Protein AF-A0A2E5IRX4-F1 (afdb_monomer_lite)

Radius of gyration: 44.88 Å; chains: 1; bounding box: 96×62×114 Å

Foldseek 3Di:
DDDDDDDDPDDDDDDPADWAADDDDDDQFDDQDRDGDWDAAQKKKWKWKKFAWPVGDIWIKTKIKHRNHRFKIKMWMDQDPPDIKIWIKGFRHWDPPPATKTKIKIKIRPDQDQDGHPPDDPPQWDNDNIKIKMKMWGHDPFWIKMKIFMQDGHDDPLRPQLGIKIWTWGADPQKIWIWIDNSFWTKTKIKHADPVNQKMKMKMAIDGDDDDDDDDGHTGIMIMIMGIDGPCVVVVVVVVVVVVVVVVVVVVVVVVVVVVVVVVVVVVVVVVVVVVVVVVVVVVVVVVVVVVVVPDDDDCDPVVVVVLLVVLQVQLVVLQVVLVVCVVVVVLVSSLVSLVSSCVSPVLDLVSLQVNLVSCVVVVNNVSNLLSNLSSCVSPVPDCSLVPDDPVSNVSNVVNVVVVD

Secondary structure (DSSP, 8-state):
--------------------------SSSS--S-------TTEEEEEEEEEEETTS-EEEEEEEEEESSSSEEEEEEE-SSS-EEEEEEEEEEEE-TTT-EEEEEEEE--SS-S-SSTT--TTS--S--PEEEEEEEEEETTEEEEEEEE--S--STTTTGGGEEEEEEEEETTEEEEEEE-SSEEEEEEEEE-TTSSEEEEEEEEEE----SS----EEEEEEEEEEEEHHHHHHHHHHHHHHHHHHHHHHHHHHHHHHHHHHHHHHHHHHHHHHHHHHHHHHHHHHHHHHTTT---S--HHHHHHHHHHHHHHHHHHHHHHHHHHHTT-HHHHHHHHHHHHHH-TT-HHHHHHHHHHHHHTT-HHHHHHHHHHHHHH-TT-HHHHTS-HHHHHHHHHHHHHT-

Sequence (405 aa):
MNKYIGGLLIGVFLLKVSIVATPFKSPESLINVPVGKKYNTGDLDFSIATGVNSIQSYQFDLSLNYAINEYFKGGITMINYQKAVLNVQSLLIKSERFGEFKLTGGMLNISSDPSLSSWDNETSVNANNLIHFIVGSRNLLFGRVHFGIAKRRHSGMASIINGFLFGYNKEIKKLLFIAEFDGVAVNFGIQRVNPYKTMAIKAAFSAPILSSGETDVTNLFSIQFTRRTNIFKRYSDSLKNLEEEYSNFQTLEEDFQSMKIALEDDIKDLKKSKDLLAREVEKLQSRELGDINLETGEEVSEEEKFIQGYSNDIQSLMYYQEAEAFFKNKEYYKAIQQLELAIELSPKEQRFYFVLGSMYYKLKNEKKAFKSWAEAYKIDPTSSDFNKLPSVIKNEILKEVKKEK

pLDDT: mean 74.47, std 17.74, range [24.0, 95.62]

Structure (mmCIF, N/CA/C/O backbone):
data_AF-A0A2E5IRX4-F1
#
_entry.id   AF-A0A2E5IRX4-F1
#
loop_
_atom_site.group_PDB
_atom_site.id
_atom_site.type_symbol
_atom_site.label_atom_id
_atom_site.label_alt_id
_atom_site.label_comp_id
_atom_site.label_asym_id
_atom_site.label_entity_id
_atom_site.label_seq_id
_atom_site.pdbx_PDB_ins_code
_atom_site.Cartn_x
_atom_site.Cartn_y
_atom_site.Cartn_z
_atom_site.occupancy
_atom_site.B_iso_or_equiv
_atom_site.auth_seq_id
_atom_site.auth_comp_id
_atom_site.auth_asym_id
_atom_site.auth_atom_id
_atom_site.pdbx_PDB_model_num
ATOM 1 N N . MET A 1 1 ? 26.368 34.088 25.446 1.00 32.38 1 MET A N 1
ATOM 2 C CA . MET A 1 1 ? 27.552 33.222 25.629 1.00 32.38 1 MET A CA 1
ATOM 3 C C . MET A 1 1 ? 27.291 31.892 24.947 1.00 32.38 1 MET A C 1
ATOM 5 O O . MET A 1 1 ? 26.338 31.243 25.332 1.00 32.38 1 MET A O 1
ATOM 9 N N . ASN A 1 2 ? 28.114 31.576 23.938 1.00 29.78 2 ASN A N 1
ATOM 10 C CA . ASN A 1 2 ? 28.637 30.256 23.536 1.00 29.78 2 ASN A CA 1
ATOM 11 C C . ASN A 1 2 ? 27.690 29.031 23.520 1.00 29.78 2 ASN A C 1
ATOM 13 O O . ASN A 1 2 ? 27.114 28.692 24.536 1.00 29.78 2 ASN A O 1
ATOM 17 N N . LYS A 1 3 ? 27.610 28.212 22.465 1.00 32.28 3 LYS A N 1
ATOM 18 C CA . LYS A 1 3 ? 28.483 28.046 21.291 1.00 32.28 3 LYS A CA 1
ATOM 19 C C . LYS A 1 3 ? 27.759 27.184 20.244 1.00 32.28 3 LYS A C 1
ATOM 21 O O . LYS A 1 3 ? 27.144 26.178 20.576 1.00 32.28 3 LYS A O 1
ATOM 26 N N . TYR A 1 4 ? 27.910 27.595 18.989 1.00 38.25 4 TYR A N 1
ATOM 27 C CA . TYR A 1 4 ? 27.745 26.804 17.772 1.00 38.25 4 TYR A CA 1
ATOM 28 C C . TYR A 1 4 ? 28.597 25.524 17.791 1.00 38.25 4 TYR A C 1
ATOM 30 O O . TYR A 1 4 ? 29.679 25.546 18.372 1.00 38.25 4 TYR A O 1
ATOM 38 N N . ILE A 1 5 ? 28.131 24.486 17.087 1.00 35.31 5 ILE A N 1
ATOM 39 C CA . ILE A 1 5 ? 28.805 23.668 16.045 1.00 35.31 5 ILE A CA 1
ATOM 40 C C . ILE A 1 5 ? 27.697 22.725 15.517 1.00 35.31 5 ILE A C 1
ATOM 42 O O . ILE A 1 5 ? 27.047 22.063 16.310 1.00 35.31 5 ILE A O 1
ATOM 46 N N . GLY A 1 6 ? 27.362 22.606 14.234 1.00 26.62 6 GLY A N 1
ATOM 47 C CA . GLY A 1 6 ? 27.960 23.149 13.023 1.00 26.62 6 GLY A CA 1
ATOM 48 C C . GLY A 1 6 ? 27.754 22.168 11.859 1.00 26.62 6 GLY A C 1
ATOM 49 O O . GLY A 1 6 ? 28.351 21.100 11.860 1.00 26.62 6 GLY A O 1
ATOM 50 N N . GLY A 1 7 ? 26.957 22.583 10.865 1.00 25.00 7 GLY A N 1
ATOM 51 C CA . GLY A 1 7 ? 27.050 22.163 9.454 1.00 25.00 7 GLY A CA 1
ATOM 52 C C . GLY A 1 7 ? 26.001 21.148 8.977 1.00 25.00 7 GLY A C 1
ATOM 53 O O . GLY A 1 7 ? 25.776 20.141 9.623 1.00 25.00 7 GLY A O 1
ATOM 54 N N . LEU A 1 8 ? 25.316 21.302 7.843 1.00 28.75 8 LEU A N 1
ATOM 55 C CA . LEU A 1 8 ? 25.412 22.276 6.759 1.00 28.75 8 LEU A CA 1
ATOM 56 C C . LEU A 1 8 ? 24.030 22.309 6.077 1.00 28.75 8 LEU A C 1
ATOM 58 O O . LEU A 1 8 ? 23.722 21.490 5.219 1.00 28.75 8 LEU A O 1
ATOM 62 N N . LEU A 1 9 ? 23.165 23.223 6.513 1.00 28.78 9 LEU A N 1
ATOM 63 C CA . LEU A 1 9 ? 21.844 23.467 5.930 1.00 28.78 9 LEU A CA 1
ATOM 64 C C . LEU A 1 9 ? 21.971 24.741 5.087 1.00 28.78 9 LEU A C 1
ATOM 66 O O . LEU A 1 9 ? 21.600 25.830 5.515 1.00 28.78 9 LEU A O 1
ATOM 70 N N . ILE A 1 10 ? 22.604 24.625 3.916 1.00 31.64 10 ILE A N 1
ATOM 71 C CA . ILE A 1 10 ? 22.601 25.710 2.929 1.00 31.64 10 ILE A CA 1
ATOM 72 C C . ILE A 1 10 ? 21.323 25.555 2.118 1.00 31.64 10 ILE A C 1
ATOM 74 O O . ILE A 1 10 ? 21.178 24.652 1.296 1.00 31.64 10 ILE A O 1
ATOM 78 N N . GLY A 1 11 ? 20.373 26.433 2.418 1.00 29.48 11 GLY A N 1
ATOM 79 C CA . GLY A 1 11 ? 19.157 26.580 1.650 1.00 29.48 11 GLY A CA 1
ATOM 80 C C . GLY A 1 11 ? 19.432 27.122 0.252 1.00 29.48 11 GLY A C 1
ATOM 81 O O . GLY A 1 11 ? 20.238 28.027 0.057 1.00 29.48 11 GLY A O 1
ATOM 82 N N . VAL A 1 12 ? 18.644 26.632 -0.696 1.00 27.06 12 VAL A N 1
ATOM 83 C CA . VAL A 1 12 ? 18.046 27.500 -1.706 1.00 27.06 12 VAL A CA 1
ATOM 84 C C . VAL A 1 12 ? 16.541 27.359 -1.528 1.00 27.06 12 VAL A C 1
ATOM 86 O O . VAL A 1 12 ? 15.930 26.355 -1.886 1.00 27.06 12 VAL A O 1
ATOM 89 N N . PHE A 1 13 ? 15.967 28.354 -0.860 1.00 31.92 13 PHE A N 1
ATOM 90 C CA . PHE A 1 13 ? 14.533 28.592 -0.801 1.00 31.92 13 PHE A CA 1
ATOM 91 C C . PHE A 1 13 ? 14.078 29.210 -2.137 1.00 31.92 13 PHE A C 1
ATOM 93 O O . PHE A 1 13 ? 14.863 29.886 -2.796 1.00 31.92 13 PHE A O 1
ATOM 100 N N . LEU A 1 14 ? 12.782 29.059 -2.436 1.00 28.83 14 LEU A N 1
ATOM 101 C CA . LEU A 1 14 ? 11.977 29.812 -3.418 1.00 28.83 14 LEU A CA 1
ATOM 102 C C . LEU A 1 14 ? 11.892 29.252 -4.845 1.00 28.83 14 LEU A C 1
ATOM 104 O O . LEU A 1 14 ? 12.400 29.834 -5.791 1.00 28.83 14 LEU A O 1
ATOM 108 N N . LEU A 1 15 ? 11.079 28.206 -5.004 1.00 25.55 15 LEU A N 1
ATOM 109 C CA . LEU A 1 15 ? 9.986 28.158 -5.985 1.00 25.55 15 LEU A CA 1
ATOM 110 C C . LEU A 1 15 ? 8.951 27.153 -5.449 1.00 25.55 15 LEU A C 1
ATOM 112 O O . LEU A 1 15 ? 9.304 26.029 -5.095 1.00 25.55 15 LEU A O 1
ATOM 116 N N . LYS A 1 16 ? 7.674 27.550 -5.341 1.00 26.39 16 LYS A N 1
ATOM 117 C CA . LYS A 1 16 ? 6.558 26.623 -5.076 1.00 26.39 16 LYS A CA 1
ATOM 118 C C . LYS A 1 16 ? 6.458 25.666 -6.264 1.00 26.39 16 LYS A C 1
ATOM 120 O O . LYS A 1 16 ? 5.732 25.935 -7.215 1.00 26.39 16 LYS A O 1
ATOM 125 N N . VAL A 1 17 ? 7.201 24.569 -6.226 1.00 25.39 17 VAL A N 1
ATOM 126 C CA . VAL A 1 17 ? 7.057 23.491 -7.194 1.00 25.39 17 VAL A CA 1
ATOM 127 C C . VAL A 1 17 ? 6.474 22.302 -6.459 1.00 25.39 17 VAL A C 1
ATOM 129 O O . VAL A 1 17 ? 7.098 21.707 -5.585 1.00 25.39 17 VAL A O 1
ATOM 132 N N . SER A 1 18 ? 5.209 22.027 -6.757 1.00 24.00 18 SER A N 1
ATOM 133 C CA . SER A 1 18 ? 4.499 20.857 -6.265 1.00 24.00 18 SER A CA 1
ATOM 134 C C . SER A 1 18 ? 5.008 19.635 -7.027 1.00 24.00 18 SER A C 1
ATOM 136 O O . SER A 1 18 ? 4.884 19.552 -8.250 1.00 24.00 18 SER A O 1
ATOM 138 N N . ILE A 1 19 ? 5.626 18.724 -6.285 1.00 26.05 19 ILE A N 1
ATOM 139 C CA . ILE A 1 19 ? 6.260 17.480 -6.747 1.00 26.05 19 ILE A CA 1
ATOM 140 C C . ILE A 1 19 ? 5.159 16.359 -6.680 1.00 26.05 19 ILE A C 1
ATOM 142 O O . ILE A 1 19 ? 4.125 16.651 -6.134 1.00 26.05 19 ILE A O 1
ATOM 146 N N . VAL A 1 20 ? 5.171 15.175 -7.325 1.00 27.75 20 VAL A N 1
ATOM 147 C CA . VAL A 1 20 ? 4.324 13.920 -7.150 1.00 27.75 20 VAL A CA 1
ATOM 148 C C . VAL A 1 20 ? 4.954 12.642 -7.800 1.00 27.75 20 VAL A C 1
ATOM 150 O O . VAL A 1 20 ? 5.077 12.526 -9.011 1.00 27.75 20 VAL A O 1
ATOM 153 N N . ALA A 1 21 ? 5.360 11.629 -7.031 1.00 27.88 21 ALA A N 1
ATOM 154 C CA . ALA A 1 21 ? 6.376 10.610 -7.398 1.00 27.88 21 ALA A CA 1
ATOM 155 C C . ALA A 1 21 ? 5.918 9.238 -7.981 1.00 27.88 21 ALA A C 1
ATOM 157 O O . ALA A 1 21 ? 4.733 8.913 -8.012 1.00 27.88 21 ALA A O 1
ATOM 158 N N . THR A 1 22 ? 6.875 8.375 -8.401 1.00 29.00 22 THR A N 1
ATOM 159 C CA . THR A 1 22 ? 6.642 7.093 -9.140 1.00 29.00 22 THR A CA 1
ATOM 160 C C . THR A 1 22 ? 7.317 5.794 -8.741 1.00 29.00 22 THR A C 1
ATOM 162 O O . THR A 1 22 ? 8.282 5.830 -7.992 1.00 29.00 22 THR A O 1
ATOM 165 N N . PRO A 1 23 ? 6.750 4.623 -9.140 1.00 30.41 23 PRO A N 1
ATOM 166 C CA . PRO A 1 23 ? 7.376 3.344 -8.894 1.00 30.41 23 PRO A CA 1
ATOM 167 C C . PRO A 1 23 ? 8.589 3.245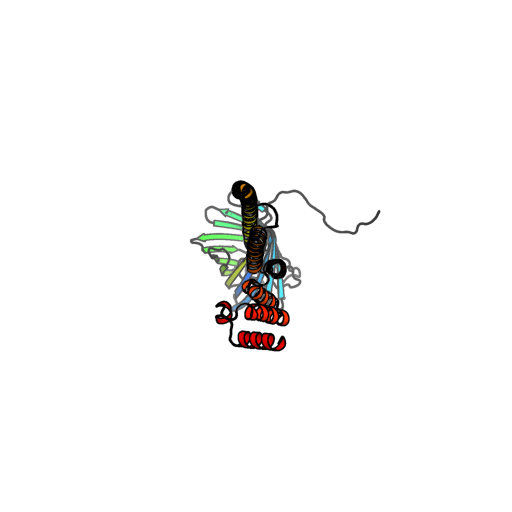 -9.776 1.00 30.41 23 PRO A C 1
ATOM 169 O O . PRO A 1 23 ? 8.465 3.309 -10.997 1.00 30.41 23 PRO A O 1
ATOM 172 N N . PHE A 1 24 ? 9.723 3.028 -9.133 1.00 37.03 24 PHE A N 1
ATOM 173 C CA . PHE A 1 24 ? 10.923 2.603 -9.805 1.00 37.03 24 PHE A CA 1
ATOM 174 C C . PHE A 1 24 ? 11.384 1.258 -9.252 1.00 37.03 24 PHE A C 1
ATOM 176 O O . PHE A 1 24 ? 11.356 1.018 -8.041 1.00 37.03 24 PHE A O 1
ATOM 183 N N . LYS A 1 25 ? 11.762 0.380 -10.178 1.00 34.00 25 LYS A N 1
ATOM 184 C CA . LYS A 1 25 ? 12.495 -0.859 -9.953 1.00 34.00 25 LYS A CA 1
ATOM 185 C C . LYS A 1 25 ? 13.612 -0.871 -10.999 1.00 34.00 25 LYS A C 1
ATOM 187 O O . LYS A 1 25 ? 13.356 -0.596 -12.160 1.00 34.00 25 LYS A O 1
ATOM 192 N N . SER A 1 26 ? 14.828 -1.144 -10.557 1.00 38.03 26 SER A N 1
ATOM 193 C CA . SER A 1 26 ? 15.978 -1.525 -11.377 1.00 38.03 26 SER A CA 1
ATOM 194 C C . SER A 1 26 ? 16.670 -2.618 -10.570 1.00 38.03 26 SER A C 1
ATOM 196 O O . SER A 1 26 ? 16.755 -2.455 -9.342 1.00 38.03 26 SER A O 1
ATOM 198 N N . PRO A 1 27 ? 17.032 -3.739 -11.216 1.00 39.69 27 PRO A N 1
ATOM 199 C CA . PRO A 1 27 ? 17.827 -3.708 -12.447 1.00 39.69 27 PRO A CA 1
ATOM 200 C C . PRO A 1 27 ? 17.382 -4.649 -13.558 1.00 39.69 27 PRO A C 1
ATOM 202 O O . PRO A 1 27 ? 17.119 -5.822 -13.352 1.00 39.69 27 PRO A O 1
ATOM 205 N N . GLU A 1 28 ? 17.296 -4.082 -14.758 1.00 46.41 28 GLU A N 1
ATOM 206 C CA . GLU A 1 28 ? 17.046 -4.729 -16.056 1.00 46.41 28 GLU A CA 1
ATOM 207 C C . GLU A 1 28 ? 15.759 -5.538 -16.239 1.00 46.41 28 GLU A C 1
ATOM 209 O O . GLU A 1 28 ? 15.349 -5.787 -17.375 1.00 46.41 28 GLU A O 1
ATOM 214 N N . SER A 1 29 ? 15.024 -5.847 -15.177 1.00 40.66 29 SER A N 1
ATOM 215 C CA . SER A 1 29 ? 13.745 -6.530 -15.282 1.00 40.66 29 SER A CA 1
ATOM 216 C C . SER A 1 29 ? 12.574 -5.604 -14.923 1.00 40.66 29 SER A C 1
ATOM 218 O O . SER A 1 29 ? 12.127 -5.483 -13.782 1.00 40.66 29 SER A O 1
ATOM 220 N N . LEU A 1 30 ? 12.038 -4.992 -15.990 1.00 48.69 30 LEU A N 1
ATOM 221 C CA . LEU A 1 30 ? 10.717 -4.364 -16.142 1.00 48.69 30 LEU A CA 1
ATOM 222 C C . LEU A 1 30 ? 10.568 -2.851 -15.855 1.00 48.69 30 LEU A C 1
ATOM 224 O O . LEU A 1 30 ? 10.282 -2.436 -14.733 1.00 48.69 30 LEU A O 1
ATOM 228 N N . ILE A 1 31 ? 10.365 -2.094 -16.953 1.00 51.66 31 ILE A N 1
ATOM 229 C CA . ILE A 1 31 ? 10.208 -0.618 -17.104 1.00 51.66 31 ILE A CA 1
ATOM 230 C C . ILE A 1 31 ? 11.456 0.136 -16.674 1.00 51.66 31 ILE A C 1
ATOM 232 O O . ILE A 1 31 ? 11.735 0.277 -15.487 1.00 51.66 31 ILE A O 1
ATOM 236 N N . ASN A 1 32 ? 12.136 0.685 -17.674 1.00 59.88 32 ASN A N 1
ATOM 237 C CA . ASN A 1 32 ? 13.423 1.339 -17.501 1.00 59.88 32 ASN A CA 1
ATOM 238 C C . ASN A 1 32 ? 13.288 2.861 -17.450 1.00 59.88 32 ASN A C 1
ATOM 240 O O . ASN A 1 32 ? 14.202 3.526 -16.966 1.00 59.88 32 ASN A O 1
ATOM 244 N N . VAL A 1 33 ? 12.151 3.427 -17.885 1.00 70.44 33 VAL A N 1
ATOM 245 C CA . VAL A 1 33 ? 11.970 4.879 -17.871 1.00 70.44 33 VAL A CA 1
ATOM 246 C C . VAL A 1 33 ? 11.200 5.336 -16.620 1.00 70.44 33 VAL A C 1
ATOM 248 O O . VAL A 1 33 ? 10.020 5.017 -16.447 1.00 70.44 33 VAL A O 1
ATOM 251 N N . PRO A 1 34 ? 11.828 6.117 -15.722 1.00 69.25 34 PRO A N 1
ATOM 252 C CA . PRO A 1 34 ? 11.217 6.596 -14.482 1.00 69.25 34 PRO A CA 1
ATOM 253 C C . PRO A 1 34 ? 10.216 7.739 -14.730 1.00 69.25 34 PRO A C 1
ATOM 255 O O . PRO A 1 34 ? 10.473 8.909 -14.452 1.00 69.25 34 PRO A O 1
ATOM 258 N N . VAL A 1 35 ? 9.039 7.393 -15.242 1.00 71.81 35 VAL A N 1
ATOM 259 C CA . VAL A 1 35 ? 7.893 8.298 -15.450 1.00 71.81 35 VAL A CA 1
ATOM 260 C C . VAL A 1 35 ? 7.119 8.486 -14.158 1.00 71.81 35 VAL A C 1
ATOM 262 O O . VAL A 1 35 ? 6.921 7.448 -13.549 1.00 71.81 35 VAL A O 1
ATOM 265 N N . GLY A 1 36 ? 6.614 9.711 -13.868 1.00 65.25 36 GLY A N 1
ATOM 266 C CA . GLY A 1 36 ? 5.772 10.215 -12.741 1.00 65.25 36 GLY A CA 1
ATOM 267 C C . GLY A 1 36 ? 4.276 9.768 -12.627 1.00 65.25 36 GLY A C 1
ATOM 268 O O . GLY A 1 36 ? 3.571 9.545 -13.612 1.00 65.25 36 GLY A O 1
ATOM 269 N N . LYS A 1 37 ? 3.766 9.590 -11.393 1.00 67.00 37 LYS A N 1
ATOM 270 C CA . LYS A 1 37 ? 2.489 8.971 -10.899 1.00 67.00 37 LYS A CA 1
ATOM 271 C C . LYS A 1 37 ? 2.259 9.568 -9.493 1.00 67.00 37 LYS A C 1
ATOM 273 O O . LYS A 1 37 ? 2.933 10.516 -9.132 1.00 67.00 37 LYS A O 1
ATOM 278 N N . LYS A 1 38 ? 1.246 9.133 -8.744 1.00 64.44 38 LYS A N 1
ATOM 279 C CA . LYS A 1 38 ? 0.964 9.659 -7.400 1.00 64.44 38 LYS A CA 1
ATOM 280 C C . LYS A 1 38 ? 1.046 8.526 -6.378 1.00 64.44 38 LYS A C 1
ATOM 282 O O . LYS A 1 38 ? 0.557 7.428 -6.657 1.00 64.44 38 LYS A O 1
ATOM 287 N N . TYR A 1 39 ? 1.632 8.821 -5.224 1.00 70.62 39 TYR A N 1
ATOM 288 C CA . TYR A 1 39 ? 1.670 7.968 -4.038 1.00 70.62 39 TYR A CA 1
ATOM 289 C C . TYR A 1 39 ? 1.053 8.669 -2.851 1.00 70.62 39 TYR A C 1
ATOM 291 O O . TYR A 1 39 ? 0.989 9.896 -2.836 1.00 70.62 39 TYR A O 1
ATOM 299 N N . ASN A 1 40 ? 0.680 7.877 -1.854 1.00 82.12 40 ASN A N 1
ATOM 300 C CA . ASN A 1 40 ? 0.424 8.385 -0.522 1.00 82.12 40 ASN A CA 1
ATOM 301 C C . ASN A 1 40 ? 1.687 8.226 0.329 1.00 82.12 40 ASN A C 1
ATOM 303 O O . ASN A 1 40 ? 2.434 7.254 0.186 1.00 82.12 40 ASN A O 1
ATOM 307 N N . THR A 1 41 ? 1.896 9.160 1.250 1.00 82.88 41 THR A N 1
ATOM 308 C CA . THR A 1 41 ? 2.892 9.022 2.316 1.00 82.88 41 THR A CA 1
ATOM 309 C C . THR A 1 41 ? 2.729 7.677 3.025 1.00 82.88 41 THR A C 1
ATOM 311 O O . THR A 1 41 ? 1.612 7.279 3.364 1.00 82.88 41 THR A O 1
ATOM 314 N N . GLY A 1 42 ? 3.837 6.964 3.228 1.00 83.56 42 GLY A N 1
ATOM 315 C CA . GLY A 1 42 ? 3.844 5.646 3.860 1.00 83.56 42 GLY A CA 1
ATOM 316 C C . GLY A 1 42 ? 3.434 4.488 2.956 1.00 83.56 42 GLY A C 1
ATOM 317 O O . GLY A 1 42 ? 3.288 3.371 3.457 1.00 83.56 42 GLY A O 1
ATOM 318 N N . ASP A 1 43 ? 3.232 4.716 1.652 1.00 86.94 43 ASP A N 1
ATOM 319 C CA . ASP A 1 43 ? 3.091 3.619 0.695 1.00 86.94 43 ASP A CA 1
ATOM 320 C C . ASP A 1 43 ? 4.388 2.792 0.663 1.00 86.94 43 ASP A C 1
ATOM 322 O O . ASP A 1 43 ? 5.488 3.314 0.464 1.00 86.94 43 ASP A O 1
ATOM 326 N N . LEU A 1 44 ? 4.241 1.481 0.825 1.00 88.50 44 LEU A N 1
ATOM 327 C CA . LEU A 1 44 ? 5.298 0.487 0.755 1.00 88.50 44 LEU A CA 1
ATOM 328 C C . LEU A 1 44 ? 4.989 -0.470 -0.401 1.00 88.50 44 LEU A C 1
ATOM 330 O O . LEU A 1 44 ? 3.994 -1.195 -0.377 1.00 88.50 44 LEU A O 1
ATOM 334 N N . ASP A 1 45 ? 5.837 -0.463 -1.425 1.00 87.12 45 ASP A N 1
ATOM 335 C CA . ASP A 1 45 ? 5.779 -1.404 -2.541 1.00 87.12 45 ASP A CA 1
ATOM 336 C C . ASP A 1 45 ? 6.795 -2.530 -2.291 1.00 87.12 45 ASP A C 1
ATOM 338 O O . ASP A 1 45 ? 8.004 -2.301 -2.286 1.00 87.12 45 ASP A O 1
ATOM 342 N N . PHE A 1 46 ? 6.316 -3.761 -2.148 1.00 87.19 46 PHE A N 1
ATOM 343 C CA . PHE A 1 46 ? 7.142 -4.965 -2.184 1.00 87.19 46 PHE A CA 1
ATOM 344 C C . PHE A 1 46 ? 6.999 -5.620 -3.555 1.00 87.19 46 PHE A C 1
ATOM 346 O O . PHE A 1 46 ? 5.879 -5.816 -4.031 1.00 87.19 46 PHE A O 1
ATOM 353 N N . SER A 1 47 ? 8.110 -5.923 -4.224 1.00 84.75 47 SER A N 1
ATOM 354 C CA . SER A 1 47 ? 8.085 -6.479 -5.578 1.00 84.75 47 SER A CA 1
ATOM 355 C C . SER A 1 47 ? 9.039 -7.640 -5.764 1.00 84.75 47 SER A C 1
ATOM 357 O O . SER A 1 47 ? 10.218 -7.531 -5.446 1.00 84.75 47 SER A O 1
ATOM 359 N N . ILE A 1 48 ? 8.551 -8.681 -6.425 1.00 82.50 48 ILE A N 1
ATOM 360 C CA . ILE A 1 48 ? 9.351 -9.797 -6.924 1.00 82.50 48 ILE A CA 1
ATOM 361 C C . ILE A 1 48 ? 9.343 -9.698 -8.445 1.00 82.50 48 ILE A C 1
ATOM 363 O O . ILE A 1 48 ? 8.286 -9.480 -9.037 1.00 82.50 48 ILE A O 1
ATOM 367 N N . ALA A 1 49 ? 10.510 -9.782 -9.075 1.00 81.75 49 ALA A N 1
ATOM 368 C CA . ALA A 1 49 ? 10.613 -9.882 -10.525 1.00 81.75 49 ALA A CA 1
ATOM 369 C C . ALA A 1 49 ? 11.532 -11.031 -10.907 1.00 81.75 49 ALA A C 1
ATOM 371 O O . ALA A 1 49 ? 12.466 -11.358 -10.180 1.00 81.75 49 ALA A O 1
ATOM 372 N N . THR A 1 50 ? 11.236 -11.631 -12.047 1.00 81.31 50 THR A N 1
ATOM 373 C CA . THR A 1 50 ? 12.075 -12.641 -12.669 1.00 81.31 50 THR A CA 1
ATOM 374 C C . THR A 1 50 ? 12.078 -12.434 -14.172 1.00 81.31 50 THR A C 1
ATOM 376 O O . THR A 1 50 ? 11.101 -11.931 -14.735 1.00 81.31 50 THR A O 1
ATOM 379 N N . GLY A 1 51 ? 13.175 -12.798 -14.820 1.00 78.31 51 GLY A N 1
ATOM 380 C CA . GLY A 1 51 ? 13.317 -12.679 -16.260 1.00 78.31 51 GLY A CA 1
ATOM 381 C C . GLY A 1 51 ? 14.291 -13.687 -16.833 1.00 78.31 51 GLY A C 1
ATOM 382 O O . GLY A 1 51 ? 15.034 -14.335 -16.096 1.00 78.31 51 GLY A O 1
ATOM 383 N N . VAL A 1 52 ? 14.249 -13.802 -18.154 1.00 76.94 52 VAL A N 1
ATOM 384 C CA . VAL A 1 52 ? 15.151 -14.602 -18.976 1.00 76.94 52 VAL A CA 1
ATOM 385 C C . VAL A 1 52 ? 15.764 -13.679 -20.011 1.00 76.94 52 VAL A C 1
ATOM 387 O O . VAL A 1 52 ? 15.052 -12.889 -20.632 1.00 76.94 52 VAL A O 1
ATOM 390 N N . ASN A 1 53 ? 17.069 -13.774 -20.211 1.00 73.06 53 ASN A N 1
ATOM 391 C CA . ASN A 1 53 ? 17.793 -12.952 -21.176 1.00 73.06 53 ASN A CA 1
ATOM 392 C C . ASN A 1 53 ? 18.079 -13.666 -22.503 1.00 73.06 53 ASN A C 1
ATOM 394 O O . ASN A 1 53 ? 17.689 -14.814 -22.722 1.00 73.06 53 ASN A O 1
ATOM 398 N N . SER A 1 54 ? 18.789 -12.966 -23.389 1.00 68.56 54 SER A N 1
ATOM 399 C CA . SER A 1 54 ? 19.172 -13.418 -24.730 1.00 68.56 54 SER A CA 1
ATOM 400 C C . SER A 1 54 ? 20.013 -14.696 -24.756 1.00 68.56 54 SER A C 1
ATOM 402 O O . SER A 1 54 ? 19.995 -15.400 -25.763 1.00 68.56 54 SER A O 1
ATOM 404 N N . ILE A 1 55 ? 20.692 -15.031 -23.656 1.00 70.44 55 ILE A N 1
ATOM 405 C CA . ILE A 1 55 ? 21.496 -16.253 -23.502 1.00 70.44 55 ILE A CA 1
ATOM 406 C C . ILE A 1 55 ? 20.812 -17.311 -22.620 1.00 70.44 55 ILE A C 1
ATOM 408 O O . ILE A 1 55 ? 21.458 -18.261 -22.188 1.00 70.44 55 ILE A O 1
ATOM 412 N N . GLN A 1 56 ? 19.507 -17.163 -22.367 1.00 70.56 56 GLN A N 1
ATOM 413 C CA . GLN A 1 56 ? 18.671 -18.090 -21.593 1.00 70.56 56 GLN A CA 1
ATOM 414 C C . GLN A 1 56 ? 19.062 -18.258 -20.115 1.00 70.56 56 GLN A C 1
ATOM 416 O O . GLN A 1 56 ? 18.682 -19.249 -19.489 1.00 70.56 56 GLN A O 1
ATOM 421 N N . SER A 1 57 ? 19.776 -17.297 -19.522 1.00 73.00 57 SER A N 1
ATOM 422 C CA . SER A 1 57 ? 19.985 -17.283 -18.072 1.00 73.00 57 SER A CA 1
ATOM 423 C C . SER A 1 57 ? 18.875 -16.512 -17.353 1.00 73.00 57 SER A C 1
ATOM 425 O O . SER A 1 57 ? 18.181 -15.676 -17.938 1.00 73.00 57 SER A O 1
ATOM 427 N N . TYR A 1 58 ? 18.662 -16.860 -16.083 1.00 71.81 58 TYR A N 1
ATOM 428 C CA . TYR A 1 58 ? 17.545 -16.379 -15.271 1.00 71.81 58 TYR A CA 1
ATOM 429 C C . TYR A 1 58 ? 18.000 -15.295 -14.295 1.00 71.81 58 TYR A C 1
ATOM 431 O O . TYR A 1 58 ? 19.108 -15.361 -13.765 1.00 71.81 58 TYR A O 1
ATOM 439 N N . GLN A 1 59 ? 17.132 -14.321 -14.037 1.00 73.75 59 GLN A N 1
ATOM 440 C CA . GLN A 1 59 ? 17.292 -13.308 -12.991 1.00 73.75 59 GLN A CA 1
ATOM 441 C C . GLN A 1 59 ? 16.160 -13.430 -11.978 1.00 73.75 59 GLN A C 1
ATOM 443 O O . GLN A 1 59 ? 15.028 -13.798 -12.320 1.00 73.75 59 GLN A O 1
ATOM 448 N N . PHE A 1 60 ? 16.467 -13.087 -10.730 1.00 76.50 60 PHE A N 1
ATOM 449 C CA . PHE A 1 60 ? 15.490 -12.959 -9.664 1.00 76.50 60 PHE A CA 1
ATOM 450 C C . PHE A 1 60 ? 15.809 -11.738 -8.802 1.00 76.50 60 PHE A C 1
ATOM 452 O O . PHE A 1 60 ? 16.823 -11.714 -8.110 1.00 76.50 60 PHE A O 1
ATOM 459 N N . ASP A 1 61 ? 14.898 -10.764 -8.798 1.00 78.75 61 ASP A N 1
ATOM 460 C CA . ASP A 1 61 ? 15.068 -9.511 -8.067 1.00 78.75 61 ASP A CA 1
ATOM 461 C C . ASP A 1 61 ? 13.990 -9.319 -7.009 1.00 78.75 61 ASP A C 1
ATOM 463 O O . ASP A 1 61 ? 12.782 -9.310 -7.306 1.00 78.75 61 ASP A O 1
ATOM 467 N N . LEU A 1 62 ? 14.434 -8.996 -5.799 1.00 82.94 62 LEU A N 1
ATOM 468 C CA . LEU A 1 62 ? 13.572 -8.599 -4.695 1.00 82.94 62 LEU A CA 1
ATOM 469 C C . LEU A 1 62 ? 13.703 -7.100 -4.442 1.00 82.94 62 LEU A C 1
ATOM 471 O O . LEU A 1 62 ? 14.792 -6.618 -4.158 1.00 82.94 62 LEU A O 1
ATOM 475 N N . SER A 1 63 ? 12.599 -6.359 -4.483 1.00 84.38 63 SER A N 1
ATOM 476 C CA . SER A 1 63 ? 12.621 -4.909 -4.268 1.00 84.38 63 SER A CA 1
ATOM 477 C C . SER A 1 63 ? 11.678 -4.481 -3.160 1.00 84.38 63 SER A C 1
ATOM 479 O O . SER A 1 63 ? 10.514 -4.889 -3.128 1.00 84.38 63 SER A O 1
ATOM 481 N N . LEU A 1 64 ? 12.162 -3.569 -2.323 1.00 86.88 64 LEU A N 1
ATOM 482 C CA . LEU A 1 64 ? 11.376 -2.851 -1.334 1.00 86.88 64 LEU A CA 1
ATOM 483 C C . LEU A 1 64 ? 11.498 -1.354 -1.579 1.00 86.88 64 LEU A C 1
ATOM 485 O O . LEU A 1 64 ? 12.571 -0.828 -1.852 1.00 86.88 64 LEU A O 1
ATOM 489 N N . ASN A 1 65 ? 10.372 -0.668 -1.502 1.00 85.88 65 ASN A N 1
ATOM 490 C CA . ASN A 1 65 ? 10.227 0.659 -2.059 1.00 85.88 65 ASN A CA 1
ATOM 491 C C . ASN A 1 65 ? 9.301 1.470 -1.152 1.00 85.88 65 ASN A C 1
ATOM 493 O O . ASN A 1 65 ? 8.123 1.141 -1.041 1.00 85.88 65 ASN A O 1
ATOM 497 N N . TYR A 1 66 ? 9.814 2.526 -0.529 1.00 88.69 66 TYR A N 1
ATOM 498 C CA . TYR A 1 66 ? 9.102 3.293 0.489 1.00 88.69 66 TYR A CA 1
ATOM 499 C C . TYR A 1 66 ? 8.887 4.744 0.059 1.00 88.69 66 TYR A C 1
ATOM 501 O O . TYR A 1 66 ? 9.842 5.478 -0.217 1.00 88.69 66 TYR A O 1
ATOM 509 N N . ALA A 1 67 ? 7.622 5.157 0.006 1.00 87.62 67 ALA A N 1
ATOM 510 C CA . ALA A 1 67 ? 7.231 6.538 -0.227 1.00 87.62 67 ALA A CA 1
ATOM 511 C C . ALA A 1 67 ? 7.327 7.323 1.088 1.00 87.62 67 ALA A C 1
ATOM 513 O O . ALA A 1 67 ? 6.435 7.261 1.937 1.00 87.62 67 ALA A O 1
ATOM 514 N N . ILE A 1 68 ? 8.413 8.083 1.234 1.00 84.56 68 ILE A N 1
ATOM 515 C CA . ILE A 1 68 ? 8.638 8.967 2.387 1.00 84.56 68 ILE A CA 1
ATOM 516 C C . ILE A 1 68 ? 7.521 10.008 2.462 1.00 84.56 68 ILE A C 1
ATOM 518 O O . ILE A 1 68 ? 7.059 10.357 3.542 1.00 84.56 68 ILE A O 1
ATOM 522 N N . ASN A 1 69 ? 7.078 10.483 1.303 1.00 81.12 69 ASN A N 1
ATOM 523 C CA . ASN A 1 69 ? 5.913 11.337 1.127 1.00 81.12 69 ASN A CA 1
ATOM 524 C C . ASN A 1 69 ? 5.385 11.178 -0.312 1.00 81.12 69 ASN A C 1
ATOM 526 O O . ASN A 1 69 ? 5.853 10.321 -1.064 1.00 81.12 69 ASN A O 1
ATOM 530 N N . GLU A 1 70 ? 4.431 12.013 -0.729 1.00 76.50 70 GLU A N 1
ATOM 531 C CA . GLU A 1 70 ? 3.898 11.975 -2.099 1.00 76.50 70 GLU A CA 1
ATOM 532 C C . GLU A 1 70 ? 4.958 12.274 -3.184 1.00 76.50 70 GLU A C 1
ATOM 534 O O . GLU A 1 70 ? 4.685 12.095 -4.371 1.00 76.50 70 GLU A O 1
ATOM 539 N N . TYR A 1 71 ? 6.149 12.750 -2.802 1.00 79.38 71 TYR A N 1
ATOM 540 C CA . TYR A 1 71 ? 7.124 13.463 -3.634 1.00 79.38 71 TYR A CA 1
ATOM 541 C C . TYR A 1 71 ? 8.484 12.773 -3.737 1.00 79.38 71 TYR A C 1
ATOM 543 O O . TYR A 1 71 ? 9.159 12.914 -4.754 1.00 79.38 71 TYR A O 1
ATOM 551 N N . PHE A 1 72 ? 8.868 12.032 -2.704 1.00 81.44 72 PHE A N 1
ATOM 552 C CA . PHE A 1 72 ? 10.162 11.393 -2.541 1.00 81.44 72 PHE A CA 1
ATOM 553 C C . PHE A 1 72 ? 9.977 9.929 -2.183 1.00 81.44 72 PHE A C 1
ATOM 555 O O . PHE A 1 72 ? 9.201 9.565 -1.293 1.00 81.44 72 PHE A O 1
ATOM 562 N N . LYS A 1 73 ? 10.745 9.089 -2.868 1.00 81.69 73 LYS A N 1
ATOM 563 C CA . LYS A 1 73 ? 10.749 7.650 -2.664 1.00 81.69 73 LYS A CA 1
ATOM 564 C C . LYS A 1 73 ? 12.180 7.140 -2.633 1.00 81.69 73 LYS A C 1
ATOM 566 O O . LYS A 1 73 ? 12.992 7.516 -3.479 1.00 81.69 73 LYS A O 1
ATOM 571 N N . GLY A 1 74 ? 12.449 6.276 -1.665 1.00 84.44 74 GLY A N 1
ATOM 572 C CA . GLY A 1 74 ? 13.661 5.471 -1.605 1.00 84.44 74 GLY A CA 1
ATOM 573 C C . GLY A 1 74 ? 13.328 4.016 -1.901 1.00 84.44 74 GLY A C 1
ATOM 574 O O . GLY A 1 74 ? 12.234 3.542 -1.580 1.00 84.44 74 GLY A O 1
ATOM 575 N N . GLY A 1 75 ? 14.261 3.307 -2.514 1.00 86.38 75 GLY A N 1
ATOM 576 C CA . GLY A 1 75 ? 14.119 1.893 -2.806 1.00 86.38 75 GLY A CA 1
ATOM 577 C C . GLY A 1 75 ? 15.429 1.150 -2.634 1.00 86.38 75 GLY A C 1
ATOM 578 O O . GLY A 1 75 ? 16.501 1.691 -2.890 1.00 86.38 75 GLY A O 1
ATOM 579 N N . ILE A 1 76 ? 15.315 -0.107 -2.235 1.00 83.94 76 ILE A N 1
ATOM 580 C CA . ILE A 1 76 ? 16.394 -1.085 -2.240 1.00 83.94 76 ILE A CA 1
ATOM 581 C C . ILE A 1 76 ? 15.964 -2.256 -3.114 1.00 83.94 76 ILE A C 1
ATOM 583 O O . ILE A 1 76 ? 14.812 -2.692 -3.058 1.00 83.94 76 ILE A O 1
ATOM 587 N N . THR A 1 77 ? 16.868 -2.749 -3.951 1.00 81.56 77 THR A N 1
ATOM 588 C CA . THR A 1 77 ? 16.654 -3.970 -4.727 1.00 81.56 77 THR A CA 1
ATOM 589 C C . THR A 1 77 ? 17.816 -4.916 -4.513 1.00 81.56 77 THR A C 1
ATOM 591 O O . THR A 1 77 ? 18.957 -4.542 -4.747 1.00 81.56 77 THR A O 1
ATOM 594 N N . MET A 1 78 ? 17.522 -6.123 -4.046 1.00 81.31 78 MET A N 1
ATOM 595 C CA . MET A 1 78 ? 18.476 -7.221 -4.034 1.00 81.31 78 MET A CA 1
ATOM 596 C C . MET A 1 78 ? 18.536 -7.817 -5.430 1.00 81.31 78 MET A C 1
ATOM 598 O O . MET A 1 78 ? 17.501 -8.213 -5.972 1.00 81.31 78 MET A O 1
ATOM 602 N N . ILE A 1 79 ? 19.745 -7.853 -5.971 1.00 71.62 79 ILE A N 1
ATOM 603 C CA . ILE A 1 79 ? 20.035 -8.291 -7.340 1.00 71.62 79 ILE A CA 1
ATOM 604 C C . ILE A 1 79 ? 20.662 -9.687 -7.330 1.00 71.62 79 ILE A C 1
ATOM 606 O O . ILE A 1 79 ? 20.600 -10.412 -8.308 1.00 71.62 79 ILE A O 1
ATOM 610 N N . ASN A 1 80 ? 21.226 -10.102 -6.192 1.00 69.56 80 ASN A N 1
ATOM 611 C CA . ASN A 1 80 ? 21.529 -11.490 -5.858 1.00 69.56 80 ASN A CA 1
ATOM 612 C C . ASN A 1 80 ? 21.617 -11.641 -4.322 1.00 69.56 80 ASN A C 1
ATOM 614 O O . ASN A 1 80 ? 21.260 -10.728 -3.576 1.00 69.56 80 ASN A O 1
ATOM 618 N N . TYR A 1 81 ? 22.091 -12.791 -3.835 1.00 67.81 81 TYR A N 1
ATOM 619 C CA . TYR A 1 81 ? 22.171 -13.097 -2.401 1.00 67.81 81 TYR A CA 1
ATOM 620 C C . TYR A 1 81 ? 23.201 -12.255 -1.618 1.00 67.81 81 TYR A C 1
ATOM 622 O O . TYR A 1 81 ? 23.134 -12.210 -0.393 1.00 67.81 81 TYR A O 1
ATOM 630 N N . GLN A 1 82 ? 24.136 -11.587 -2.300 1.00 68.94 82 GLN A N 1
ATOM 631 C CA . GLN A 1 82 ? 25.216 -10.787 -1.705 1.00 68.94 82 GLN A CA 1
ATOM 632 C C . GLN A 1 82 ? 25.138 -9.293 -2.039 1.00 68.94 82 GLN A C 1
ATOM 634 O O . GLN A 1 82 ? 25.796 -8.494 -1.375 1.00 68.94 82 GLN A O 1
ATOM 639 N N . LYS A 1 83 ? 24.353 -8.903 -3.048 1.00 76.50 83 LYS A N 1
ATOM 640 C CA . LYS A 1 83 ? 24.388 -7.560 -3.632 1.00 76.50 83 LYS A CA 1
ATOM 641 C C . LYS A 1 83 ? 23.020 -6.888 -3.616 1.00 76.50 83 LYS A C 1
ATOM 643 O O . LYS A 1 83 ? 21.997 -7.491 -3.958 1.00 76.50 83 LYS A O 1
ATOM 648 N N . ALA A 1 84 ? 23.019 -5.607 -3.257 1.00 77.94 84 ALA A N 1
ATOM 649 C CA . ALA A 1 84 ? 21.835 -4.764 -3.265 1.00 77.94 84 ALA A CA 1
ATOM 650 C C . ALA A 1 84 ? 22.139 -3.365 -3.808 1.00 77.94 84 ALA A C 1
ATOM 652 O O . ALA A 1 84 ? 23.188 -2.780 -3.550 1.00 77.94 84 ALA A O 1
ATOM 653 N N . VAL A 1 85 ? 21.161 -2.824 -4.522 1.00 77.12 85 VAL A N 1
ATOM 654 C CA . VAL A 1 85 ? 21.212 -1.539 -5.211 1.00 77.12 85 VAL A CA 1
ATOM 655 C C . VAL A 1 85 ? 20.223 -0.598 -4.539 1.00 77.12 85 VAL A C 1
ATOM 657 O O . VAL A 1 85 ? 19.037 -0.916 -4.398 1.00 77.12 85 VAL A O 1
ATOM 660 N N . LEU A 1 86 ? 20.705 0.575 -4.135 1.00 82.38 86 LEU A N 1
ATOM 661 C CA . LEU A 1 86 ? 19.874 1.642 -3.589 1.00 82.38 86 LEU A CA 1
ATOM 662 C C . LEU A 1 86 ? 19.495 2.640 -4.678 1.00 82.38 86 LEU A C 1
ATOM 664 O O . LEU A 1 86 ? 20.315 3.013 -5.516 1.00 82.38 86 LEU A O 1
ATOM 668 N N . ASN A 1 87 ? 18.250 3.100 -4.634 1.00 81.56 87 ASN A N 1
ATOM 669 C CA . ASN A 1 87 ? 17.682 4.018 -5.611 1.00 81.56 87 ASN A CA 1
ATOM 670 C C . ASN A 1 87 ? 16.876 5.112 -4.905 1.00 81.56 87 ASN A C 1
ATOM 672 O O . ASN A 1 87 ? 16.164 4.844 -3.934 1.00 81.56 87 ASN A O 1
ATOM 676 N N . VAL A 1 88 ? 16.935 6.334 -5.430 1.00 84.44 88 VAL A N 1
ATOM 677 C CA . VAL A 1 88 ? 16.121 7.464 -4.963 1.00 84.44 88 VAL A CA 1
ATOM 678 C C . VAL A 1 88 ? 15.505 8.206 -6.140 1.00 84.44 88 VAL A C 1
ATOM 680 O O . VAL A 1 88 ? 16.114 8.364 -7.199 1.00 84.44 88 VAL A O 1
ATOM 683 N N . GLN A 1 89 ? 14.284 8.691 -5.947 1.00 82.69 89 GLN A N 1
ATOM 684 C CA . GLN A 1 89 ? 13.542 9.403 -6.979 1.00 82.69 89 GLN A CA 1
ATOM 685 C C . GLN A 1 89 ? 12.681 10.506 -6.374 1.00 82.69 89 GLN A C 1
ATOM 687 O O . GLN A 1 89 ? 12.121 10.363 -5.284 1.00 82.69 89 GLN A O 1
ATOM 692 N N . SER A 1 90 ? 12.540 11.587 -7.137 1.00 85.56 90 SER A N 1
ATOM 693 C CA . SER A 1 90 ? 11.686 12.723 -6.827 1.00 85.56 90 SER A CA 1
ATOM 694 C C . SER A 1 90 ? 10.935 13.196 -8.071 1.00 85.56 90 SER A C 1
ATOM 696 O O . SER A 1 90 ? 11.488 13.208 -9.171 1.00 85.56 90 SER A O 1
ATOM 698 N N . LEU A 1 91 ? 9.674 13.609 -7.938 1.00 85.50 91 LEU A N 1
ATOM 699 C CA . LEU A 1 91 ? 8.970 14.248 -9.057 1.00 85.50 91 LEU A CA 1
ATOM 700 C C . LEU A 1 91 ? 9.100 15.759 -9.034 1.00 85.50 91 LEU A C 1
ATOM 702 O O . LEU A 1 91 ? 8.185 16.441 -8.620 1.00 85.50 91 LEU A O 1
ATOM 706 N N . LEU A 1 92 ? 10.174 16.284 -9.575 1.00 86.38 92 LEU A N 1
ATOM 707 C CA . LEU A 1 92 ? 10.488 17.707 -9.602 1.00 86.38 92 LEU A CA 1
ATOM 708 C C . LEU A 1 92 ? 9.337 18.664 -9.976 1.00 86.38 92 LEU A C 1
ATOM 710 O O . LEU A 1 92 ? 9.287 19.733 -9.390 1.00 86.38 92 LEU A O 1
ATOM 714 N N . ILE A 1 93 ? 8.435 18.337 -10.916 1.00 86.00 93 ILE A N 1
ATOM 715 C CA . ILE A 1 93 ? 7.329 19.233 -11.331 1.00 86.00 93 ILE A CA 1
ATOM 716 C C . ILE A 1 93 ? 6.045 18.446 -11.591 1.00 86.00 93 ILE A C 1
ATOM 718 O O . ILE A 1 93 ? 6.074 17.499 -12.373 1.00 86.00 93 ILE A O 1
ATOM 722 N N . LYS A 1 94 ? 4.901 18.906 -11.068 1.00 84.75 94 LYS A N 1
ATOM 723 C CA . LYS A 1 94 ? 3.553 18.529 -11.528 1.00 84.75 94 LYS A CA 1
ATOM 724 C C . LYS A 1 94 ? 2.777 19.763 -11.993 1.00 84.75 94 LYS A C 1
ATOM 726 O O . LYS A 1 94 ? 2.580 20.700 -11.227 1.00 84.75 94 LYS A O 1
ATOM 731 N N . SER A 1 95 ? 2.271 19.737 -13.221 1.00 83.62 95 SER A N 1
ATOM 732 C CA . SER A 1 95 ? 1.371 20.765 -13.749 1.00 83.62 95 SER A CA 1
ATOM 733 C C . SER A 1 95 ? 0.144 20.121 -14.367 1.00 83.62 95 SER A C 1
ATOM 735 O O . SER A 1 95 ? 0.255 19.308 -15.276 1.00 83.62 95 SER A O 1
ATOM 737 N N . GLU A 1 96 ? -1.040 20.512 -13.911 1.00 83.75 96 GLU A N 1
ATOM 738 C CA . GLU A 1 96 ? -2.308 20.048 -14.487 1.00 83.75 96 GLU A CA 1
ATOM 739 C C . GLU A 1 96 ? -2.731 20.884 -15.705 1.00 83.75 96 GLU A C 1
ATOM 741 O O . GLU A 1 96 ? -3.614 20.484 -16.465 1.00 83.75 96 GLU A O 1
ATOM 746 N N . ARG A 1 97 ? -2.049 22.010 -15.961 1.00 71.88 97 ARG A N 1
ATOM 747 C CA . ARG A 1 97 ? -2.295 22.843 -17.140 1.00 71.88 97 ARG A CA 1
ATOM 748 C C . ARG A 1 97 ? -1.786 22.126 -18.394 1.00 71.88 97 ARG A C 1
ATOM 750 O O . ARG A 1 97 ? -0.616 21.764 -18.476 1.00 71.88 97 ARG A O 1
ATOM 757 N N . PHE A 1 98 ? -2.678 21.953 -19.372 1.00 62.09 98 PHE A N 1
ATOM 758 C CA . PHE A 1 98 ? -2.421 21.338 -20.682 1.00 62.09 98 PHE A CA 1
ATOM 759 C C . PHE A 1 98 ? -2.043 19.840 -20.661 1.00 62.09 98 PHE A C 1
ATOM 761 O O . PHE A 1 98 ? -1.064 19.442 -21.291 1.00 62.09 98 PHE A O 1
ATOM 768 N N . GLY A 1 99 ? -2.843 18.978 -20.026 1.00 67.31 99 GLY A N 1
ATOM 769 C CA . GLY A 1 99 ? -2.708 17.515 -20.172 1.00 67.31 99 GLY A CA 1
ATOM 770 C C . GLY A 1 99 ? -1.764 16.852 -19.164 1.00 67.31 99 GLY A C 1
ATOM 771 O O . GLY A 1 99 ? -1.018 15.948 -19.521 1.00 67.31 99 GLY A O 1
ATOM 772 N N . GLU A 1 100 ? -1.784 17.309 -17.909 1.00 83.44 100 GLU A N 1
ATOM 773 C CA . GLU A 1 100 ? -1.017 16.751 -16.782 1.00 83.44 100 GLU A CA 1
ATOM 774 C C . GLU A 1 100 ? 0.463 16.465 -17.121 1.00 83.44 100 GLU A C 1
ATOM 776 O O . GLU A 1 100 ? 0.865 15.323 -17.358 1.00 83.44 100 GLU A O 1
ATOM 781 N N . PHE A 1 101 ? 1.284 17.516 -17.144 1.00 88.56 101 PHE A N 1
ATOM 782 C CA . PHE A 1 101 ? 2.730 17.396 -17.295 1.00 88.56 101 PHE A CA 1
ATOM 783 C C . PHE A 1 101 ? 3.411 17.052 -15.964 1.00 88.56 101 PHE A C 1
ATOM 785 O O . PHE A 1 101 ? 3.065 17.588 -14.907 1.00 88.56 101 PHE A O 1
ATOM 792 N N . LYS A 1 102 ? 4.409 16.174 -16.028 1.00 89.25 102 LYS A N 1
ATOM 793 C CA . LYS A 1 102 ? 5.175 15.663 -14.891 1.00 89.25 102 LYS A CA 1
ATOM 794 C C . LYS A 1 102 ? 6.656 15.591 -15.231 1.00 89.25 102 LYS A C 1
ATOM 796 O O . LYS A 1 102 ? 7.003 14.911 -16.190 1.00 89.25 102 LYS A O 1
ATOM 801 N N . LEU A 1 103 ? 7.514 16.218 -14.431 1.00 89.62 103 LEU A N 1
ATOM 802 C CA . LEU A 1 103 ? 8.971 16.125 -14.537 1.00 89.62 103 LEU A CA 1
ATOM 803 C C . LEU A 1 103 ? 9.526 15.354 -13.346 1.00 89.62 103 LEU A C 1
ATOM 805 O O . LEU A 1 103 ? 9.255 15.706 -12.206 1.00 89.62 103 LEU A O 1
ATOM 809 N N . THR A 1 104 ? 10.318 14.328 -13.613 1.00 88.00 104 THR A N 1
ATOM 810 C CA . THR A 1 104 ? 10.826 13.389 -12.613 1.00 88.00 104 THR A CA 1
ATOM 811 C C . THR A 1 104 ? 12.336 13.337 -12.684 1.00 88.00 104 THR A C 1
ATOM 813 O O . THR A 1 104 ? 12.870 13.319 -13.782 1.00 88.00 104 THR A O 1
ATOM 816 N N . GLY A 1 105 ? 13.023 13.285 -11.551 1.00 87.81 105 GLY A N 1
ATOM 817 C CA . GLY A 1 105 ? 14.473 13.130 -11.494 1.00 87.81 105 GLY A CA 1
ATOM 818 C C . GLY A 1 105 ? 14.886 12.186 -10.375 1.00 87.81 105 GLY A C 1
ATOM 819 O O . GLY A 1 105 ? 14.107 11.907 -9.461 1.00 87.81 105 GLY A O 1
ATOM 820 N N . GLY A 1 106 ? 16.103 11.668 -10.443 1.00 86.56 106 GLY A N 1
ATOM 821 C CA . GLY A 1 106 ? 16.582 10.745 -9.425 1.00 86.56 106 GLY A CA 1
ATOM 822 C C . GLY A 1 106 ? 17.978 10.213 -9.685 1.00 86.56 106 GLY A C 1
ATOM 823 O O . GLY A 1 106 ? 18.646 10.593 -10.649 1.00 86.56 106 GLY A O 1
ATOM 824 N N . MET A 1 107 ? 18.389 9.332 -8.779 1.00 82.69 107 MET A N 1
ATOM 825 C CA . MET A 1 107 ? 19.680 8.661 -8.786 1.00 82.69 107 MET A CA 1
ATOM 826 C C . MET A 1 107 ? 19.476 7.165 -8.578 1.00 82.69 107 MET A C 1
ATOM 828 O O . MET A 1 107 ? 18.704 6.749 -7.709 1.00 82.69 107 MET A O 1
ATOM 832 N N . LEU A 1 108 ? 20.181 6.368 -9.369 1.00 76.75 108 LEU A N 1
ATOM 833 C CA . LEU A 1 108 ? 20.131 4.913 -9.340 1.00 76.75 108 LEU A CA 1
ATOM 834 C C . LEU A 1 108 ? 21.504 4.341 -9.025 1.00 76.75 108 LEU A C 1
ATOM 836 O O . LEU A 1 108 ? 22.521 4.930 -9.391 1.00 76.75 108 LEU A O 1
ATOM 840 N N . ASN A 1 109 ? 21.499 3.168 -8.401 1.00 74.31 109 ASN A N 1
ATOM 841 C CA . ASN A 1 109 ? 22.694 2.464 -7.956 1.00 74.31 109 ASN A CA 1
ATOM 842 C C . ASN A 1 109 ? 23.619 3.294 -7.077 1.00 74.31 109 ASN A C 1
ATOM 844 O O . ASN A 1 109 ? 24.803 3.480 -7.349 1.00 74.31 109 ASN A O 1
ATOM 848 N N . ILE A 1 110 ? 23.050 3.759 -5.969 1.00 75.38 110 ILE A N 1
ATOM 849 C CA . ILE A 1 110 ? 23.798 4.316 -4.845 1.00 75.38 110 ILE A CA 1
ATOM 850 C C . ILE A 1 110 ? 24.409 3.142 -4.061 1.00 75.38 110 ILE A C 1
ATOM 852 O O . ILE A 1 110 ? 24.038 2.864 -2.924 1.00 75.38 110 ILE A O 1
ATOM 856 N N . SER A 1 111 ? 25.295 2.388 -4.704 1.00 72.38 111 SER A N 1
ATOM 857 C CA . SER A 1 111 ? 26.073 1.320 -4.083 1.00 72.38 111 SER A CA 1
ATOM 858 C C . SER A 1 111 ? 27.529 1.419 -4.535 1.00 72.38 111 SER A C 1
ATOM 860 O O . SER A 1 111 ? 27.847 2.060 -5.540 1.00 72.38 111 SER A O 1
ATOM 862 N N . SER A 1 112 ? 28.431 0.793 -3.781 1.00 70.75 112 SER A N 1
ATOM 863 C CA . SER A 1 112 ? 29.823 0.630 -4.206 1.00 70.75 112 SER A CA 1
ATOM 864 C C . SER A 1 112 ? 29.973 -0.384 -5.345 1.00 70.75 112 SER A C 1
ATOM 866 O O . SER A 1 112 ? 31.050 -0.478 -5.924 1.00 70.75 112 SER A O 1
ATOM 868 N N . ASP A 1 113 ? 28.920 -1.137 -5.671 1.00 69.69 113 ASP A N 1
ATOM 869 C CA . ASP A 1 113 ? 28.967 -2.249 -6.610 1.00 69.69 113 ASP A CA 1
ATOM 870 C C . ASP A 1 113 ? 28.647 -1.803 -8.048 1.00 69.69 113 ASP A C 1
ATOM 872 O O . ASP A 1 113 ? 27.649 -1.105 -8.292 1.00 69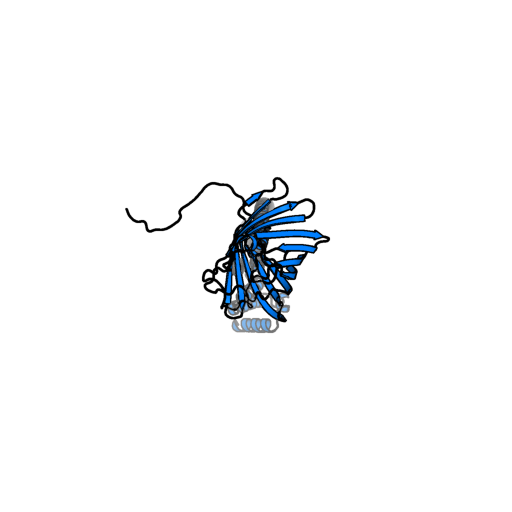.69 113 ASP A O 1
ATOM 876 N N . PRO A 1 114 ? 29.485 -2.181 -9.028 1.00 65.31 114 PRO A N 1
ATOM 877 C CA . PRO A 1 114 ? 29.225 -1.887 -10.423 1.00 65.31 114 PRO A CA 1
ATOM 878 C C . PRO A 1 114 ? 28.158 -2.767 -11.047 1.00 65.31 114 PRO A C 1
ATOM 880 O O . PRO A 1 114 ? 27.648 -2.390 -12.090 1.00 65.31 114 PRO A O 1
ATOM 883 N N . SER A 1 115 ? 27.719 -3.855 -10.434 1.00 66.00 115 SER A N 1
ATOM 884 C CA . SER A 1 115 ? 26.562 -4.586 -10.942 1.00 66.00 115 SER A CA 1
ATOM 885 C C . SER A 1 115 ? 25.271 -3.820 -10.657 1.00 66.00 115 SER A C 1
ATOM 887 O O . SER A 1 115 ? 24.976 -3.399 -9.538 1.00 66.00 115 SER A O 1
ATOM 889 N N . LEU A 1 116 ? 24.517 -3.579 -11.721 1.00 62.53 116 LEU A N 1
ATOM 890 C CA . LEU A 1 116 ? 23.109 -3.267 -11.642 1.00 62.53 116 LEU A CA 1
ATOM 891 C C . LEU A 1 116 ? 22.358 -4.582 -11.651 1.00 62.53 116 LEU A C 1
ATOM 893 O O . LEU A 1 116 ? 21.635 -4.817 -10.708 1.00 62.53 116 LEU A O 1
ATOM 897 N N . SER A 1 117 ? 22.560 -5.450 -12.636 1.00 66.25 117 SER A N 1
ATOM 898 C CA . SER A 1 117 ? 21.831 -6.715 -12.785 1.00 66.25 117 SER A CA 1
ATOM 899 C C . SER A 1 117 ? 22.574 -7.915 -12.196 1.00 66.25 117 SER A C 1
ATOM 901 O O . SER A 1 117 ? 23.796 -7.903 -12.065 1.00 66.25 117 SER A O 1
ATOM 903 N N . SER A 1 118 ? 21.849 -9.008 -11.924 1.00 65.00 118 SER A N 1
ATOM 904 C CA . SER A 1 118 ? 22.473 -10.320 -11.686 1.00 65.00 118 SER A CA 1
ATOM 905 C C . SER A 1 118 ? 23.256 -10.840 -12.896 1.00 65.00 118 SER A C 1
ATOM 907 O O . SER A 1 118 ? 24.005 -11.804 -12.766 1.00 65.00 118 SER A O 1
ATOM 909 N N . TRP A 1 119 ? 23.022 -10.257 -14.074 1.00 64.19 119 TRP A N 1
ATOM 910 C CA . TRP A 1 119 ? 23.665 -10.617 -15.336 1.00 64.19 119 TRP A CA 1
ATOM 911 C C . TRP A 1 119 ? 24.873 -9.744 -15.686 1.00 64.19 119 TRP A C 1
ATOM 913 O O . TRP A 1 119 ? 25.595 -10.081 -16.623 1.00 64.19 119 TRP A O 1
ATOM 923 N N . ASP A 1 120 ? 25.117 -8.663 -14.939 1.00 63.72 120 ASP A N 1
ATOM 924 C CA . ASP A 1 120 ? 26.249 -7.777 -15.199 1.00 63.72 120 ASP A CA 1
ATOM 925 C C . ASP A 1 120 ? 27.559 -8.477 -14.820 1.00 63.72 120 ASP A C 1
ATOM 927 O O . ASP A 1 120 ? 27.853 -8.684 -13.640 1.00 63.72 120 ASP A O 1
ATOM 931 N N . ASN A 1 121 ? 28.373 -8.805 -15.824 1.00 56.62 121 ASN A N 1
ATOM 932 C CA . ASN A 1 121 ? 29.744 -9.258 -15.611 1.00 56.62 121 ASN A CA 1
ATOM 933 C C . ASN A 1 121 ? 30.669 -8.039 -15.471 1.00 56.62 121 ASN A C 1
ATOM 935 O O . ASN A 1 121 ? 30.756 -7.200 -16.363 1.00 56.62 121 ASN A O 1
ATOM 939 N N . GLU A 1 122 ? 31.375 -7.954 -14.340 1.00 52.69 122 GLU A N 1
ATOM 940 C CA . GLU A 1 122 ? 32.128 -6.785 -13.843 1.00 52.69 122 GLU A CA 1
ATOM 941 C C . GLU A 1 122 ? 33.269 -6.254 -14.747 1.00 52.69 122 GLU A C 1
ATOM 943 O O . GLU A 1 122 ? 33.928 -5.282 -14.386 1.00 52.69 122 GLU A O 1
ATOM 948 N N . THR A 1 123 ? 33.543 -6.847 -15.912 1.00 46.06 123 THR A N 1
ATOM 949 C CA . THR A 1 123 ? 34.788 -6.612 -16.667 1.00 46.06 123 THR A CA 1
ATOM 950 C C . THR A 1 123 ? 34.799 -5.393 -17.598 1.00 46.06 123 THR A C 1
ATOM 952 O O . THR A 1 123 ? 35.879 -5.021 -18.048 1.00 46.06 123 THR A O 1
ATOM 955 N N . SER A 1 124 ? 33.659 -4.751 -17.886 1.00 47.12 124 SER A N 1
ATOM 956 C CA . SER A 1 124 ? 33.564 -3.658 -18.884 1.00 47.12 124 SER A CA 1
ATOM 957 C C . SER A 1 124 ? 32.914 -2.357 -18.384 1.00 47.12 124 SER A C 1
ATOM 959 O O . SER A 1 124 ? 32.687 -1.423 -19.157 1.00 47.12 124 SER A O 1
ATOM 961 N N . VAL A 1 125 ? 32.613 -2.243 -17.087 1.00 52.25 125 VAL A N 1
ATOM 962 C CA . VAL A 1 125 ? 31.831 -1.117 -16.552 1.00 52.25 125 VAL A CA 1
ATOM 963 C C . VAL A 1 125 ? 32.745 -0.056 -15.926 1.00 52.25 125 VAL A C 1
ATOM 965 O O . VAL A 1 125 ? 33.576 -0.356 -15.073 1.00 52.25 125 VAL A O 1
ATOM 968 N N . ASN A 1 126 ? 32.582 1.210 -16.336 1.00 50.56 126 ASN A N 1
ATOM 969 C CA . ASN A 1 126 ? 33.262 2.372 -15.746 1.00 50.56 126 ASN A CA 1
ATOM 970 C C . ASN A 1 126 ? 33.193 2.378 -14.206 1.00 50.56 126 ASN A C 1
ATOM 972 O O . ASN A 1 126 ? 32.161 2.054 -13.627 1.00 50.56 126 ASN A O 1
ATOM 976 N N . ALA A 1 127 ? 34.229 2.916 -13.552 1.00 52.22 127 ALA A N 1
ATOM 977 C CA . ALA A 1 127 ? 34.344 3.036 -12.091 1.00 52.22 127 ALA A CA 1
ATOM 978 C C . ALA A 1 127 ? 33.232 3.860 -11.394 1.00 52.22 127 ALA A C 1
ATOM 980 O O . ALA A 1 127 ? 33.212 3.951 -10.167 1.00 52.22 127 ALA A O 1
ATOM 981 N N . ASN A 1 128 ? 32.327 4.501 -12.146 1.00 59.06 128 ASN A N 1
ATOM 982 C CA . ASN A 1 128 ? 31.246 5.315 -11.598 1.00 59.06 128 ASN A CA 1
ATOM 983 C C . ASN A 1 128 ? 29.884 4.653 -11.844 1.00 59.06 128 ASN A C 1
ATOM 985 O O . ASN A 1 128 ? 29.372 4.621 -12.964 1.00 59.06 128 ASN A O 1
ATOM 989 N N . ASN A 1 129 ? 29.295 4.151 -10.762 1.00 67.25 129 ASN A N 1
ATOM 990 C CA . ASN A 1 129 ? 28.112 3.291 -10.786 1.00 67.25 129 ASN A CA 1
ATOM 991 C C . ASN A 1 129 ? 26.790 4.050 -10.704 1.00 67.25 129 ASN A C 1
ATOM 993 O O . ASN A 1 129 ? 25.742 3.495 -11.024 1.00 67.25 129 ASN A O 1
ATOM 997 N N . LEU A 1 130 ? 26.866 5.327 -10.337 1.00 73.56 130 LEU A N 1
ATOM 998 C CA . LEU A 1 130 ? 25.732 6.196 -10.080 1.00 73.56 130 LEU A CA 1
ATOM 999 C C . LEU A 1 130 ? 25.118 6.731 -11.382 1.00 73.56 130 LEU A C 1
ATOM 1001 O O . LEU A 1 130 ? 25.736 7.519 -12.108 1.00 73.56 130 LEU A O 1
ATOM 1005 N N . ILE A 1 131 ? 23.862 6.370 -11.639 1.00 76.56 131 ILE A N 1
ATOM 1006 C CA . ILE A 1 131 ? 23.103 6.838 -12.806 1.00 76.56 131 ILE A CA 1
ATOM 1007 C C . ILE A 1 131 ? 22.149 7.945 -12.375 1.00 76.56 131 ILE A C 1
ATOM 1009 O O . ILE A 1 131 ? 21.258 7.733 -11.558 1.00 76.56 131 ILE A O 1
ATOM 1013 N N . HIS A 1 132 ? 22.300 9.123 -12.971 1.00 83.31 132 HIS A N 1
ATOM 1014 C CA . HIS A 1 132 ? 21.371 10.239 -12.797 1.00 83.31 132 HIS A CA 1
ATOM 1015 C C . HIS A 1 132 ? 20.410 10.282 -13.973 1.00 83.31 132 HIS A C 1
ATOM 1017 O O . HIS A 1 132 ? 20.829 10.028 -15.104 1.00 83.31 132 HIS A O 1
ATOM 1023 N N . PHE A 1 133 ? 19.158 10.656 -13.731 1.00 84.12 133 PHE A N 1
ATOM 1024 C CA . PHE A 1 133 ? 18.175 10.811 -14.799 1.00 84.12 133 PHE A CA 1
ATOM 1025 C C . PHE A 1 133 ? 17.239 11.992 -14.571 1.00 84.12 133 PHE A C 1
ATOM 1027 O O . PHE A 1 133 ? 17.010 12.427 -13.438 1.00 84.12 133 PHE A O 1
ATOM 1034 N N . ILE A 1 134 ? 16.631 12.444 -15.666 1.00 87.44 134 ILE A N 1
ATOM 1035 C CA . ILE A 1 134 ? 15.476 13.336 -15.665 1.00 87.44 134 ILE A CA 1
ATOM 1036 C C . ILE A 1 134 ? 14.504 12.938 -16.783 1.00 87.44 134 ILE A C 1
ATOM 1038 O O . ILE A 1 134 ? 14.917 12.683 -17.909 1.00 87.44 134 ILE A O 1
ATOM 1042 N N . VAL A 1 135 ? 13.210 12.853 -16.478 1.00 88.75 135 VAL A N 1
ATOM 1043 C CA . VAL A 1 135 ? 12.154 12.386 -17.389 1.00 88.75 135 VAL A CA 1
ATOM 1044 C C . VAL A 1 135 ? 10.930 13.285 -17.279 1.00 88.75 135 VAL A C 1
ATOM 1046 O O . VAL A 1 135 ? 10.302 13.387 -16.224 1.00 88.75 135 VAL A O 1
ATOM 1049 N N . GLY A 1 136 ? 10.560 13.906 -18.392 1.00 90.81 136 GLY A N 1
ATOM 1050 C CA . GLY A 1 136 ? 9.281 14.573 -18.588 1.00 90.81 136 GLY A CA 1
ATOM 1051 C C . GLY A 1 136 ? 8.222 13.596 -19.093 1.00 90.81 136 GLY A C 1
ATOM 1052 O O . GLY A 1 136 ? 8.500 12.693 -19.876 1.00 90.81 136 GLY A O 1
ATOM 1053 N N . SER A 1 137 ? 6.978 13.774 -18.674 1.00 90.69 137 SER A N 1
ATOM 1054 C CA . SER A 1 137 ? 5.845 12.986 -19.150 1.00 90.69 137 SER A CA 1
ATOM 1055 C C . SER A 1 137 ? 4.580 13.816 -19.207 1.00 90.69 137 SER A C 1
ATOM 1057 O O . SER A 1 137 ? 4.425 14.775 -18.455 1.00 90.69 137 SER A O 1
ATOM 1059 N N . ARG A 1 138 ? 3.682 13.458 -20.120 1.00 90.06 138 ARG A N 1
ATOM 1060 C CA . ARG A 1 138 ? 2.449 14.199 -20.370 1.00 90.06 138 ARG A CA 1
ATOM 1061 C C . ARG A 1 138 ? 1.339 13.249 -20.780 1.00 90.06 138 ARG A C 1
ATOM 1063 O O . ARG A 1 138 ? 1.557 12.371 -21.616 1.00 90.06 138 ARG A O 1
ATOM 1070 N N . ASN A 1 139 ? 0.149 13.439 -20.224 1.00 87.94 139 ASN A N 1
ATOM 1071 C CA . ASN A 1 139 ? -1.042 12.746 -20.695 1.00 87.94 139 ASN A CA 1
ATOM 1072 C C . ASN A 1 139 ? -1.604 13.478 -21.923 1.00 87.94 139 ASN A C 1
ATOM 1074 O O . ASN A 1 139 ? -1.974 14.649 -21.868 1.00 87.94 139 ASN A O 1
ATOM 1078 N N . LEU A 1 140 ? -1.688 12.772 -23.042 1.00 86.69 140 LEU A N 1
ATOM 1079 C CA . LEU A 1 140 ? -2.385 13.208 -24.246 1.00 86.69 140 LEU A CA 1
ATOM 1080 C C . LEU A 1 140 ? -3.726 12.471 -24.351 1.00 86.69 140 LEU A C 1
ATOM 1082 O O . LEU A 1 140 ? -3.946 11.464 -23.676 1.00 86.69 140 LEU A O 1
ATOM 1086 N N . LEU A 1 141 ? -4.600 12.936 -25.249 1.00 82.44 141 LEU A N 1
ATOM 1087 C CA . LEU A 1 141 ? -5.911 12.324 -25.526 1.00 82.44 141 LEU A CA 1
ATOM 1088 C C . LEU A 1 141 ? -5.830 10.812 -25.780 1.00 82.44 141 LEU A C 1
ATOM 1090 O O . LEU A 1 141 ? -6.712 10.062 -25.374 1.00 82.44 141 LEU A O 1
ATOM 1094 N N . PHE A 1 142 ? -4.759 10.356 -26.430 1.00 84.69 142 PHE A N 1
ATOM 1095 C CA . PHE A 1 142 ? -4.618 8.965 -26.853 1.00 84.69 142 PHE A CA 1
ATOM 1096 C C . PHE A 1 142 ? -3.720 8.123 -25.947 1.00 84.69 142 PHE A C 1
ATOM 1098 O O . PHE A 1 142 ? -3.568 6.937 -26.218 1.00 84.69 142 PHE A O 1
ATOM 1105 N N . GLY A 1 143 ? -3.116 8.690 -24.903 1.00 88.38 143 GLY A N 1
ATOM 1106 C CA . GLY A 1 143 ? -2.179 7.990 -24.024 1.00 88.38 143 GLY A CA 1
ATOM 1107 C C . GLY A 1 143 ? -1.140 8.930 -23.422 1.00 88.38 143 GLY A C 1
ATOM 1108 O O . GLY A 1 143 ? -1.116 10.124 -23.707 1.00 88.38 143 GLY A O 1
ATOM 1109 N N . ARG A 1 144 ? -0.264 8.398 -22.577 1.00 90.19 144 ARG A N 1
ATOM 1110 C CA . ARG A 1 144 ? 0.812 9.154 -21.939 1.00 90.19 144 ARG A CA 1
ATOM 1111 C C . ARG A 1 144 ? 2.105 8.986 -22.714 1.00 90.19 144 ARG A C 1
ATOM 1113 O O . ARG A 1 144 ? 2.583 7.869 -22.853 1.00 90.19 144 ARG A O 1
ATOM 1120 N N . VAL A 1 145 ? 2.704 10.096 -23.119 1.00 92.50 145 VAL A N 1
ATOM 1121 C CA . VAL A 1 145 ? 4.058 10.129 -23.685 1.00 92.50 145 VAL A CA 1
ATOM 1122 C C . VAL A 1 145 ? 5.059 10.535 -22.615 1.00 92.50 145 VAL A C 1
ATOM 1124 O O . VAL A 1 145 ? 4.715 11.257 -21.673 1.00 92.50 145 VAL A O 1
ATOM 1127 N N . HIS A 1 146 ? 6.294 10.080 -22.752 1.00 90.06 146 HIS A N 1
ATOM 1128 C CA . HIS A 1 146 ? 7.385 10.484 -21.886 1.00 90.06 146 HIS A CA 1
ATOM 1129 C C . HIS A 1 146 ? 8.717 10.521 -22.632 1.00 90.06 146 HIS A C 1
ATOM 1131 O O . HIS A 1 146 ? 8.928 9.784 -23.591 1.00 90.06 146 HIS A O 1
ATOM 1137 N N . PHE A 1 147 ? 9.586 11.425 -22.195 1.00 91.62 147 PHE A N 1
ATOM 1138 C CA . PHE A 1 147 ? 10.899 11.673 -22.769 1.00 91.62 147 PHE A CA 1
ATOM 1139 C C . PHE A 1 147 ? 11.867 12.092 -21.666 1.00 91.62 147 PHE A C 1
ATOM 1141 O O . PHE A 1 147 ? 11.484 12.831 -20.758 1.00 91.62 147 PHE A O 1
ATOM 1148 N N . GLY A 1 148 ? 13.116 11.659 -21.73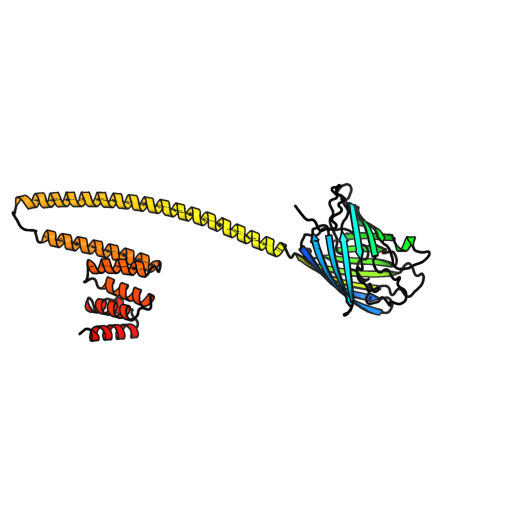4 1.00 88.12 148 GLY A N 1
ATOM 1149 C CA . GLY A 1 148 ? 14.101 11.994 -20.723 1.00 88.12 148 GLY A CA 1
ATOM 1150 C C . GLY A 1 148 ? 15.532 11.773 -21.162 1.00 88.12 148 GLY A C 1
ATOM 1151 O O . GLY A 1 148 ? 15.800 11.348 -22.282 1.00 88.12 148 GLY A O 1
ATOM 1152 N N . ILE A 1 149 ? 16.438 12.069 -20.239 1.00 84.88 149 ILE A N 1
ATOM 1153 C CA . ILE A 1 149 ? 17.864 11.808 -20.374 1.00 84.88 149 ILE A CA 1
ATOM 1154 C C . ILE A 1 149 ? 18.393 11.105 -19.121 1.00 84.88 149 ILE A C 1
ATOM 1156 O O . ILE A 1 149 ? 17.935 11.382 -18.009 1.00 84.88 149 ILE A O 1
ATOM 1160 N N . ALA A 1 150 ? 19.371 10.223 -19.290 1.00 79.25 150 ALA A N 1
ATOM 1161 C CA . ALA A 1 150 ? 20.087 9.555 -18.215 1.00 79.25 150 ALA A CA 1
ATOM 1162 C C . ALA A 1 150 ? 21.586 9.444 -18.517 1.00 79.25 150 ALA A C 1
ATOM 1164 O O . ALA A 1 150 ? 22.003 9.300 -19.665 1.00 79.25 150 ALA A O 1
ATOM 1165 N N . LYS A 1 151 ? 22.413 9.488 -17.469 1.00 73.56 151 LYS A N 1
ATOM 1166 C CA . LYS A 1 151 ? 23.860 9.268 -17.580 1.00 73.56 151 LYS A CA 1
ATOM 1167 C C . LYS A 1 151 ? 24.149 7.765 -17.590 1.00 73.56 151 LYS A C 1
ATOM 1169 O O . LYS A 1 151 ? 24.061 7.135 -16.540 1.00 73.56 151 LYS A O 1
ATOM 1174 N N . ARG A 1 152 ? 24.498 7.193 -18.747 1.00 65.81 152 ARG A N 1
ATOM 1175 C CA . ARG A 1 152 ? 24.867 5.769 -18.864 1.00 65.81 152 ARG A CA 1
ATOM 1176 C C . ARG A 1 152 ? 26.356 5.505 -18.614 1.00 65.81 152 ARG A C 1
ATOM 1178 O O . ARG A 1 152 ? 27.178 6.418 -18.609 1.00 65.81 152 ARG A O 1
ATOM 1185 N N . ARG A 1 153 ? 26.659 4.227 -18.364 1.00 54.28 153 ARG A N 1
ATOM 1186 C CA . ARG A 1 153 ? 27.958 3.703 -17.913 1.00 54.28 153 ARG A CA 1
ATOM 1187 C C . ARG A 1 153 ? 28.998 3.493 -19.018 1.00 54.28 153 ARG A C 1
ATOM 1189 O O . ARG A 1 153 ? 30.184 3.500 -18.707 1.00 54.28 153 ARG A O 1
ATOM 1196 N N . HIS A 1 154 ? 28.596 3.347 -20.280 1.00 52.69 154 HIS A N 1
ATOM 1197 C CA . HIS A 1 154 ? 29.526 3.032 -21.373 1.00 52.69 154 HIS A CA 1
ATOM 1198 C C . HIS A 1 154 ? 30.187 4.291 -21.952 1.00 52.69 154 HIS A C 1
ATOM 1200 O O . HIS A 1 154 ? 29.522 5.300 -22.198 1.00 52.69 154 HIS A O 1
ATOM 1206 N N . SER A 1 155 ? 31.498 4.228 -22.190 1.00 43.78 155 SER A N 1
ATOM 1207 C CA . SER A 1 155 ? 32.268 5.259 -22.894 1.00 43.78 155 SER A CA 1
ATOM 1208 C C . SER A 1 155 ? 32.327 4.967 -24.395 1.00 43.78 155 SER A C 1
ATOM 1210 O O . SER A 1 155 ? 32.689 3.862 -24.785 1.00 43.78 155 SER A O 1
ATOM 1212 N N . GLY A 1 156 ? 32.025 5.954 -25.245 1.00 50.19 156 GLY A N 1
ATOM 1213 C CA . GLY A 1 156 ? 32.150 5.827 -26.702 1.00 50.19 156 GLY A CA 1
ATOM 1214 C C . GLY A 1 156 ? 31.413 6.917 -27.487 1.00 50.19 156 GLY A C 1
ATOM 1215 O O . GLY A 1 156 ? 30.661 7.709 -26.922 1.00 50.19 156 GLY A O 1
ATOM 1216 N N . MET A 1 157 ? 31.611 6.945 -28.810 1.00 40.38 157 MET A N 1
ATOM 1217 C CA . MET A 1 157 ? 31.054 7.941 -29.749 1.00 40.38 157 MET A CA 1
ATOM 1218 C C . MET A 1 157 ? 29.511 7.883 -29.884 1.00 40.38 157 MET A C 1
ATOM 1220 O O . MET A 1 157 ? 28.906 8.787 -30.450 1.00 40.38 157 MET A O 1
ATOM 1224 N N . ALA A 1 158 ? 28.867 6.861 -29.302 1.00 46.81 158 ALA A N 1
ATOM 1225 C CA . ALA A 1 158 ? 27.411 6.695 -29.179 1.00 46.81 158 ALA A CA 1
ATOM 1226 C C . ALA A 1 158 ? 26.791 7.402 -27.942 1.00 46.81 158 ALA A C 1
ATOM 1228 O O . ALA A 1 158 ? 25.629 7.176 -27.598 1.00 46.81 158 ALA A O 1
ATOM 1229 N N . SER A 1 159 ? 27.550 8.264 -27.255 1.00 52.44 159 SER A N 1
ATOM 1230 C CA . SER A 1 159 ? 27.209 8.832 -25.938 1.00 52.44 159 SER A CA 1
ATOM 1231 C C . SER A 1 159 ? 25.974 9.741 -25.892 1.00 52.44 159 SER A C 1
ATOM 1233 O O . SER A 1 159 ? 25.425 9.953 -24.812 1.00 52.44 159 SER A O 1
ATOM 1235 N N . ILE A 1 160 ? 25.510 10.262 -27.031 1.00 50.69 160 ILE A N 1
ATOM 1236 C CA . ILE A 1 160 ? 24.348 11.164 -27.078 1.00 50.69 160 ILE A CA 1
ATOM 1237 C C . ILE A 1 160 ? 23.034 10.368 -27.137 1.00 50.69 160 ILE A C 1
ATOM 1239 O O . ILE A 1 160 ? 22.098 10.684 -26.408 1.00 50.69 160 ILE A O 1
ATOM 1243 N N . ILE A 1 161 ? 22.963 9.311 -27.960 1.00 55.22 161 ILE A N 1
ATOM 1244 C CA . ILE A 1 161 ? 21.731 8.524 -28.162 1.00 55.22 161 ILE A CA 1
ATOM 1245 C C . ILE A 1 161 ? 21.440 7.628 -26.954 1.00 55.22 161 ILE A C 1
ATOM 1247 O O . ILE A 1 161 ? 20.295 7.546 -26.514 1.00 55.22 161 ILE A O 1
ATOM 1251 N N . ASN A 1 162 ? 22.480 7.038 -26.359 1.00 60.81 162 ASN A N 1
ATOM 1252 C CA . ASN A 1 162 ? 22.349 6.096 -25.242 1.00 60.81 162 ASN A CA 1
ATOM 1253 C C . ASN A 1 162 ? 21.848 6.746 -23.943 1.00 60.81 162 ASN A C 1
ATOM 1255 O O . ASN A 1 162 ? 21.472 6.049 -23.000 1.00 60.81 162 ASN A O 1
ATOM 1259 N N . GLY A 1 163 ? 21.865 8.078 -23.878 1.00 69.75 163 GLY A N 1
ATOM 1260 C CA . GLY A 1 163 ? 21.294 8.828 -22.772 1.00 69.75 163 GLY A CA 1
ATOM 1261 C C . GLY A 1 163 ? 19.804 9.101 -22.932 1.00 69.75 163 GLY A C 1
ATOM 1262 O O . GLY A 1 163 ? 19.162 9.390 -21.929 1.00 69.75 163 GLY A O 1
ATOM 1263 N N . PHE A 1 164 ? 19.235 9.027 -24.138 1.00 80.56 164 PHE A N 1
ATOM 1264 C CA . PHE A 1 164 ? 17.833 9.376 -24.351 1.00 80.56 164 PHE A CA 1
ATOM 1265 C C . PHE A 1 164 ? 16.883 8.270 -23.918 1.00 80.56 164 PHE A C 1
ATOM 1267 O O . PHE A 1 164 ? 17.062 7.092 -24.212 1.00 80.56 164 PHE A O 1
ATOM 1274 N N . LEU A 1 165 ? 15.810 8.704 -23.271 1.00 83.31 165 LEU A N 1
ATOM 1275 C CA . LEU A 1 165 ? 14.703 7.880 -22.834 1.00 83.31 165 LEU A CA 1
ATOM 1276 C C . LEU A 1 165 ? 13.452 8.353 -23.564 1.00 83.31 165 LEU A C 1
ATOM 1278 O O . LEU A 1 165 ? 13.178 9.551 -23.616 1.00 83.31 165 LEU A O 1
ATOM 1282 N N . PHE A 1 166 ? 12.668 7.428 -24.092 1.00 87.69 166 PHE A N 1
ATOM 1283 C CA . PHE A 1 166 ? 11.380 7.719 -24.711 1.00 87.69 166 PHE A CA 1
ATOM 1284 C C . PHE A 1 166 ? 10.383 6.645 -24.309 1.00 87.69 166 PHE A C 1
ATOM 1286 O O . PHE A 1 166 ? 10.745 5.486 -24.146 1.00 87.69 166 PHE A O 1
ATOM 1293 N N . GLY A 1 167 ? 9.109 6.995 -24.242 1.00 89.38 167 GLY A N 1
ATOM 1294 C CA . GLY A 1 167 ? 8.095 5.969 -24.321 1.00 89.38 167 GLY A CA 1
ATOM 1295 C C . GLY A 1 167 ? 6.675 6.475 -24.324 1.00 89.38 167 GLY A C 1
ATOM 1296 O O . GLY A 1 167 ? 6.369 7.673 -24.286 1.00 89.38 167 GLY A O 1
ATOM 1297 N N . TYR A 1 168 ? 5.786 5.501 -24.390 1.00 91.00 168 TYR A N 1
ATOM 1298 C CA . TYR A 1 168 ? 4.370 5.681 -24.572 1.00 91.00 168 TYR A CA 1
ATOM 1299 C C . TYR A 1 168 ? 3.598 4.623 -23.796 1.00 91.00 168 TYR A C 1
ATOM 1301 O O . TYR A 1 168 ? 3.878 3.430 -23.875 1.00 91.00 168 TYR A O 1
ATOM 1309 N N . ASN A 1 169 ? 2.588 5.084 -23.069 1.00 89.25 169 ASN A N 1
ATOM 1310 C CA . ASN A 1 169 ? 1.740 4.264 -22.227 1.00 89.25 169 ASN A CA 1
ATOM 1311 C C . ASN A 1 169 ? 0.273 4.488 -22.597 1.00 89.25 169 ASN A C 1
ATOM 1313 O O . ASN A 1 169 ? -0.194 5.630 -22.626 1.00 89.25 169 ASN A O 1
ATOM 1317 N N . LYS A 1 170 ? -0.483 3.413 -22.818 1.00 90.31 170 LYS A N 1
ATOM 1318 C CA . LYS A 1 170 ? -1.916 3.483 -23.130 1.00 90.31 170 LYS A CA 1
ATOM 1319 C C . LYS A 1 170 ? -2.708 2.506 -22.286 1.00 90.31 170 LYS A C 1
ATOM 1321 O O . LYS A 1 170 ? -2.415 1.317 -22.260 1.00 90.31 170 LYS A O 1
ATOM 1326 N N . GLU A 1 171 ? -3.742 3.003 -21.621 1.00 87.94 171 GLU A N 1
ATOM 1327 C CA . GLU A 1 171 ? -4.663 2.156 -20.870 1.00 87.94 171 GLU A CA 1
ATOM 1328 C C . GLU A 1 171 ? -5.868 1.775 -21.739 1.00 87.94 171 GLU A C 1
ATOM 1330 O O . GLU A 1 171 ? -6.552 2.640 -22.284 1.00 87.94 171 GLU A O 1
ATOM 1335 N N . ILE A 1 172 ? -6.131 0.473 -21.876 1.00 88.00 172 ILE A N 1
ATOM 1336 C CA . ILE A 1 172 ? -7.279 -0.086 -22.599 1.00 88.00 172 ILE A CA 1
ATOM 1337 C C . ILE A 1 172 ? -7.913 -1.155 -21.711 1.00 88.00 172 ILE A C 1
ATOM 1339 O O . ILE A 1 172 ? -7.247 -2.107 -21.315 1.00 88.00 172 ILE A O 1
ATOM 1343 N N . LYS A 1 173 ? -9.207 -1.024 -21.390 1.00 87.31 173 LYS A N 1
ATOM 1344 C CA . LYS A 1 173 ? -9.954 -2.006 -20.572 1.00 87.31 173 LYS A CA 1
ATOM 1345 C C . LYS A 1 173 ? -9.219 -2.410 -19.270 1.00 87.31 173 LYS A C 1
ATOM 1347 O O . LYS A 1 173 ? -9.229 -3.579 -18.894 1.00 87.31 173 LYS A O 1
ATOM 1352 N N . LYS A 1 174 ? -8.609 -1.440 -18.567 1.00 82.38 174 LYS A N 1
ATOM 1353 C CA . LYS A 1 174 ? -7.828 -1.624 -17.315 1.00 82.38 174 LYS A CA 1
ATOM 1354 C C . LYS A 1 174 ? -6.497 -2.383 -17.475 1.00 82.38 174 LYS A C 1
ATOM 1356 O O . LYS A 1 174 ? -5.897 -2.794 -16.479 1.00 82.38 174 LYS A O 1
ATOM 1361 N N . LEU A 1 175 ? -6.040 -2.579 -18.710 1.00 82.06 175 LEU A N 1
ATOM 1362 C CA . LEU A 1 175 ? -4.699 -3.052 -19.038 1.00 82.06 175 LEU A CA 1
ATOM 1363 C C . LEU A 1 175 ? -3.877 -1.870 -19.542 1.00 82.06 175 LEU A C 1
ATOM 1365 O O . LEU A 1 175 ? -4.294 -1.157 -20.452 1.00 82.06 175 LEU A O 1
ATOM 1369 N N . LEU A 1 176 ? -2.717 -1.659 -18.936 1.00 85.12 176 LEU A N 1
ATOM 1370 C CA . LEU A 1 176 ? -1.767 -0.636 -19.335 1.00 85.12 176 LEU A CA 1
ATOM 1371 C C . LEU A 1 176 ? -0.744 -1.259 -20.281 1.00 85.12 176 LEU A C 1
ATOM 1373 O O . LEU A 1 176 ? 0.060 -2.087 -19.861 1.00 85.12 176 LEU A O 1
ATOM 1377 N N . PHE A 1 177 ? -0.780 -0.845 -21.539 1.00 87.06 177 PHE A N 1
ATOM 1378 C CA . PHE A 1 177 ? 0.221 -1.163 -22.547 1.00 87.06 177 PHE A CA 1
ATOM 1379 C C . PHE A 1 177 ? 1.340 -0.131 -22.483 1.00 87.06 177 PH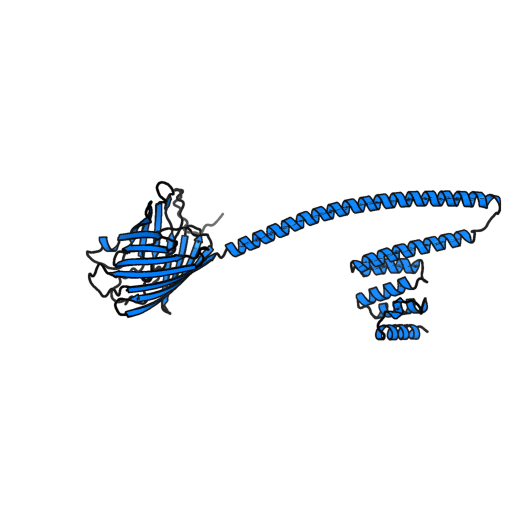E A C 1
ATOM 1381 O O . PHE A 1 177 ? 1.071 1.063 -22.334 1.00 87.06 177 PHE A O 1
ATOM 1388 N N . ILE A 1 178 ? 2.575 -0.602 -22.574 1.00 86.31 178 ILE A N 1
ATOM 1389 C CA . ILE A 1 178 ? 3.801 0.168 -22.379 1.00 86.31 178 ILE A CA 1
ATOM 1390 C C . ILE A 1 178 ? 4.721 -0.108 -23.565 1.00 86.31 178 ILE A C 1
ATOM 1392 O O . ILE A 1 178 ? 4.908 -1.264 -23.937 1.00 86.31 178 ILE A O 1
ATOM 1396 N N . ALA A 1 179 ? 5.290 0.939 -24.149 1.00 88.75 179 ALA A N 1
ATOM 1397 C CA . ALA A 1 179 ? 6.338 0.858 -25.159 1.00 88.75 179 ALA A CA 1
ATOM 1398 C C . ALA A 1 179 ? 7.403 1.908 -24.833 1.00 88.75 179 ALA A C 1
ATOM 1400 O O . ALA A 1 179 ? 7.095 3.097 -24.825 1.00 88.75 179 ALA A O 1
ATOM 1401 N N . GLU A 1 180 ? 8.630 1.494 -24.531 1.00 84.38 180 GLU A N 1
ATOM 1402 C CA . GLU A 1 180 ? 9.672 2.383 -24.004 1.00 84.38 180 GLU A CA 1
ATOM 1403 C C . GLU A 1 180 ? 11.033 2.080 -24.624 1.00 84.38 180 GLU A C 1
ATOM 1405 O O . GLU A 1 180 ? 11.469 0.936 -24.639 1.00 84.38 180 GLU A O 1
ATOM 1410 N N . PHE A 1 181 ? 11.734 3.108 -25.082 1.00 82.06 181 PHE A N 1
ATOM 1411 C CA . PHE A 1 181 ? 13.152 3.053 -25.403 1.00 82.06 181 PHE A CA 1
ATOM 1412 C C . PHE A 1 181 ? 13.958 3.593 -24.226 1.00 82.06 181 PHE A C 1
ATOM 1414 O O . PHE A 1 181 ? 13.714 4.706 -23.754 1.00 82.06 181 PHE A O 1
ATOM 1421 N N . ASP A 1 182 ? 14.927 2.815 -23.762 1.00 71.25 182 ASP A N 1
ATOM 1422 C CA . ASP A 1 182 ? 15.725 3.152 -22.583 1.00 71.25 182 ASP A CA 1
ATOM 1423 C C . ASP A 1 182 ? 17.137 3.663 -22.911 1.00 71.25 182 ASP A C 1
ATOM 1425 O O . ASP A 1 182 ? 17.930 3.899 -21.999 1.00 71.25 182 ASP A O 1
ATOM 1429 N N . GLY A 1 183 ? 17.461 3.818 -24.193 1.00 70.06 183 GLY A N 1
ATOM 1430 C CA . GLY A 1 183 ? 18.803 4.148 -24.668 1.00 70.06 183 GLY A CA 1
ATOM 1431 C C . GLY A 1 183 ? 19.549 2.956 -25.272 1.00 70.06 183 GLY A C 1
ATOM 1432 O O . GLY A 1 183 ? 20.518 3.178 -25.986 1.00 70.06 183 GLY A O 1
ATOM 1433 N N . VAL A 1 184 ? 19.107 1.714 -25.033 1.00 69.69 184 VAL A N 1
ATOM 1434 C CA . VAL A 1 184 ? 19.756 0.486 -25.541 1.00 69.69 184 VAL A CA 1
ATOM 1435 C C . VAL A 1 184 ? 18.758 -0.442 -26.237 1.00 69.69 184 VAL A C 1
ATOM 1437 O O . VAL A 1 184 ? 19.007 -0.919 -27.350 1.00 69.69 184 VAL A O 1
ATOM 1440 N N . ALA A 1 185 ? 17.600 -0.661 -25.620 1.00 72.81 185 ALA A N 1
ATOM 1441 C CA . ALA A 1 185 ? 16.561 -1.559 -26.097 1.00 72.81 185 ALA A CA 1
ATOM 1442 C C . ALA A 1 185 ? 15.195 -0.870 -26.132 1.00 72.81 185 ALA A C 1
ATOM 1444 O O . ALA A 1 185 ? 14.902 0.058 -25.371 1.00 72.81 185 ALA A O 1
ATOM 1445 N N . VAL A 1 186 ? 14.326 -1.366 -27.012 1.00 79.06 186 VAL A N 1
ATOM 1446 C CA . VAL A 1 186 ? 12.893 -1.080 -26.939 1.00 79.06 186 VAL A CA 1
ATOM 1447 C C . VAL A 1 186 ? 12.210 -2.169 -26.134 1.00 79.06 186 VAL A C 1
ATOM 1449 O O . VAL A 1 186 ? 12.362 -3.357 -26.390 1.00 79.06 186 VAL A O 1
ATOM 1452 N N . ASN A 1 187 ? 11.424 -1.739 -25.161 1.00 79.94 187 ASN A N 1
ATOM 1453 C CA . ASN A 1 187 ? 10.723 -2.559 -24.199 1.00 79.94 187 ASN A CA 1
ATOM 1454 C C . ASN A 1 187 ? 9.226 -2.447 -24.466 1.00 79.94 187 ASN A C 1
ATOM 1456 O O . ASN A 1 187 ? 8.677 -1.346 -24.478 1.00 79.94 187 ASN A O 1
ATOM 1460 N N . PHE A 1 188 ? 8.555 -3.580 -24.622 1.00 85.19 188 PHE A N 1
ATOM 1461 C CA . PHE A 1 188 ? 7.105 -3.667 -24.712 1.00 85.19 188 PHE A CA 1
ATOM 1462 C C . PHE A 1 188 ? 6.567 -4.352 -23.469 1.00 85.19 188 PHE A C 1
ATOM 1464 O O . PHE A 1 188 ? 7.027 -5.424 -23.091 1.00 85.19 188 PHE A O 1
ATOM 1471 N N . GLY A 1 189 ? 5.586 -3.740 -22.818 1.00 85.25 189 GLY A N 1
ATOM 1472 C CA . GLY A 1 189 ? 5.045 -4.229 -21.562 1.00 85.25 189 GLY A CA 1
ATOM 1473 C C . GLY A 1 189 ? 3.531 -4.196 -21.513 1.00 85.25 189 GLY A C 1
ATOM 1474 O O . GLY A 1 189 ? 2.872 -3.369 -22.142 1.00 85.25 189 GLY A O 1
ATOM 1475 N N . ILE A 1 190 ? 2.985 -5.082 -20.692 1.00 82.69 190 ILE A N 1
ATOM 1476 C CA . ILE A 1 190 ? 1.591 -5.054 -20.277 1.00 82.69 190 ILE A CA 1
ATOM 1477 C C . ILE A 1 190 ? 1.524 -5.109 -18.757 1.00 82.69 190 ILE A C 1
ATOM 1479 O O . ILE A 1 190 ? 2.201 -5.909 -18.112 1.00 82.69 190 ILE A O 1
ATOM 1483 N N . GLN A 1 191 ? 0.703 -4.247 -18.169 1.00 85.50 191 GLN A N 1
ATOM 1484 C CA . GLN A 1 191 ? 0.490 -4.189 -16.733 1.00 85.50 191 GLN A CA 1
ATOM 1485 C C . GLN A 1 191 ? -1.003 -4.230 -16.417 1.00 85.50 191 GLN A C 1
ATOM 1487 O O . GLN A 1 191 ? -1.805 -3.495 -16.991 1.00 85.50 191 GLN A O 1
ATOM 1492 N N . ARG A 1 192 ? -1.365 -5.041 -15.424 1.00 83.25 192 ARG A N 1
ATOM 1493 C CA . ARG A 1 192 ? -2.688 -5.033 -14.804 1.00 83.25 192 ARG A CA 1
ATOM 1494 C C . ARG A 1 192 ? -2.559 -4.621 -13.350 1.00 83.25 192 ARG A C 1
ATOM 1496 O O . ARG A 1 192 ? -1.721 -5.145 -12.621 1.00 83.25 192 ARG A O 1
ATOM 1503 N N . VAL A 1 193 ? -3.418 -3.706 -12.925 1.00 76.94 193 VAL A N 1
ATOM 1504 C CA . VAL A 1 193 ? -3.544 -3.302 -11.524 1.00 76.94 193 VAL A CA 1
ATOM 1505 C C . VAL A 1 193 ? -4.923 -3.724 -11.039 1.00 76.94 193 VAL A C 1
ATOM 1507 O O . VAL A 1 193 ? -5.913 -3.574 -11.758 1.00 76.94 193 VAL A O 1
ATOM 1510 N N . ASN A 1 194 ? -5.000 -4.298 -9.841 1.00 72.31 194 ASN A N 1
ATOM 1511 C CA . ASN A 1 194 ? -6.293 -4.641 -9.260 1.00 72.31 194 ASN A CA 1
ATOM 1512 C C . ASN A 1 194 ? -7.115 -3.364 -8.960 1.00 72.31 194 ASN A C 1
ATOM 1514 O O . ASN A 1 194 ? -6.542 -2.285 -8.800 1.00 72.31 194 ASN A O 1
ATOM 1518 N N . PRO A 1 195 ? -8.455 -3.448 -8.847 1.00 73.00 195 PRO A N 1
ATOM 1519 C CA . PRO A 1 195 ? -9.305 -2.268 -8.638 1.00 73.00 195 PRO A CA 1
ATOM 1520 C C . PRO A 1 195 ? -8.909 -1.418 -7.422 1.00 73.00 195 PRO A C 1
ATOM 1522 O O . PRO A 1 195 ? -8.997 -0.194 -7.461 1.00 73.00 195 PRO A O 1
ATOM 1525 N N . TYR A 1 196 ? -8.402 -2.066 -6.372 1.00 71.62 196 TYR A N 1
ATOM 1526 C CA . TYR A 1 196 ? -7.968 -1.422 -5.132 1.00 71.62 196 TYR A CA 1
ATOM 1527 C C . TYR A 1 196 ? -6.557 -0.816 -5.194 1.00 71.62 196 TYR A C 1
ATOM 1529 O O . TYR A 1 196 ? -6.101 -0.251 -4.205 1.00 71.62 196 TYR A O 1
ATOM 1537 N N . LYS A 1 197 ? -5.845 -0.936 -6.324 1.00 76.88 197 LYS A N 1
ATOM 1538 C CA . LYS A 1 197 ? -4.467 -0.446 -6.521 1.00 76.88 197 LYS A CA 1
ATOM 1539 C C . LYS A 1 197 ? -3.452 -0.968 -5.492 1.00 76.88 197 LYS A C 1
ATOM 1541 O O . LYS A 1 197 ? -2.437 -0.328 -5.234 1.00 76.88 197 LYS A O 1
ATOM 1546 N N . THR A 1 198 ? -3.714 -2.145 -4.928 1.00 78.12 198 THR A N 1
ATOM 1547 C CA . THR A 1 198 ? -2.862 -2.821 -3.937 1.00 78.12 198 THR A CA 1
ATOM 1548 C C . THR A 1 198 ? -2.030 -3.949 -4.533 1.00 78.12 198 THR A C 1
ATOM 1550 O O . THR A 1 198 ? -1.115 -4.441 -3.883 1.00 78.12 198 THR A O 1
ATOM 1553 N N . MET A 1 199 ? -2.341 -4.404 -5.744 1.00 77.25 199 MET A N 1
ATOM 1554 C CA . MET A 1 199 ? -1.571 -5.427 -6.447 1.00 77.25 199 MET A CA 1
ATOM 1555 C C . MET A 1 199 ? -1.409 -5.040 -7.907 1.00 77.25 199 MET A C 1
ATOM 1557 O O . MET A 1 199 ? -2.364 -4.589 -8.546 1.00 77.25 199 MET A O 1
ATOM 1561 N N . ALA A 1 200 ? -0.212 -5.256 -8.435 1.00 80.88 200 ALA A N 1
ATOM 1562 C CA . ALA A 1 200 ? 0.080 -5.117 -9.848 1.00 80.88 200 ALA A CA 1
ATOM 1563 C C . ALA A 1 200 ? 0.834 -6.345 -10.353 1.00 80.88 200 ALA A C 1
ATOM 1565 O O . ALA A 1 200 ? 1.730 -6.853 -9.681 1.00 80.88 200 ALA A O 1
ATOM 1566 N N . ILE A 1 201 ? 0.464 -6.791 -11.549 1.00 79.56 201 ILE A N 1
ATOM 1567 C CA . ILE A 1 201 ? 1.185 -7.809 -12.308 1.00 79.56 201 ILE A CA 1
ATOM 1568 C C . ILE A 1 201 ? 1.620 -7.160 -13.605 1.00 79.56 201 ILE A C 1
ATOM 1570 O O . ILE A 1 201 ? 0.843 -6.431 -14.231 1.00 79.56 201 ILE A O 1
ATOM 1574 N N . LYS A 1 202 ? 2.855 -7.422 -14.001 1.00 84.25 202 LYS A N 1
ATOM 1575 C CA . LYS A 1 202 ? 3.427 -6.863 -15.208 1.00 84.25 202 LYS A CA 1
ATOM 1576 C C . LYS A 1 202 ? 4.268 -7.901 -15.921 1.00 84.25 202 LYS A C 1
ATOM 1578 O O . LYS A 1 202 ? 5.029 -8.608 -15.276 1.00 84.25 202 LYS A O 1
ATOM 1583 N N . ALA A 1 203 ? 4.127 -7.954 -17.234 1.00 81.75 203 ALA A N 1
ATOM 1584 C CA . ALA A 1 203 ? 4.989 -8.723 -18.112 1.00 81.75 203 ALA A CA 1
ATOM 1585 C C . ALA A 1 203 ? 5.619 -7.769 -19.126 1.00 81.75 203 ALA A C 1
ATOM 1587 O O . ALA A 1 203 ? 4.964 -6.814 -19.555 1.00 81.75 203 ALA A O 1
ATOM 1588 N N . ALA A 1 204 ? 6.876 -7.999 -19.481 1.00 82.50 204 ALA A N 1
ATOM 1589 C CA . ALA A 1 204 ? 7.572 -7.212 -20.486 1.00 82.50 204 ALA A CA 1
ATOM 1590 C C . ALA A 1 204 ? 8.479 -8.084 -21.347 1.00 82.50 204 ALA A C 1
ATOM 1592 O O . ALA A 1 204 ? 8.977 -9.112 -20.896 1.00 82.50 204 ALA A O 1
ATOM 1593 N N . PHE A 1 205 ? 8.677 -7.629 -22.574 1.00 80.56 205 PHE A N 1
ATOM 1594 C CA . PHE A 1 205 ? 9.605 -8.162 -23.553 1.00 80.56 205 PHE A CA 1
ATOM 1595 C C . PHE A 1 205 ? 10.521 -7.035 -24.032 1.00 80.56 205 PHE A C 1
ATOM 1597 O O . PHE A 1 205 ? 10.030 -5.918 -24.227 1.00 80.56 205 PHE A O 1
ATOM 1604 N N . SER A 1 206 ? 11.804 -7.311 -24.261 1.00 77.94 206 SER A N 1
ATOM 1605 C CA . SER A 1 206 ? 12.737 -6.305 -24.776 1.00 77.94 206 SER A CA 1
ATOM 1606 C C . SER A 1 206 ? 13.419 -6.761 -26.062 1.00 77.94 206 SER A C 1
ATOM 1608 O O . SER A 1 206 ? 13.868 -7.896 -26.194 1.00 77.94 206 SER A O 1
ATOM 1610 N N . ALA A 1 207 ? 13.491 -5.840 -27.019 1.00 76.00 207 ALA A N 1
ATOM 1611 C CA . ALA A 1 207 ? 14.193 -5.987 -28.282 1.00 76.00 207 ALA A CA 1
ATOM 1612 C C . ALA A 1 207 ? 15.418 -5.052 -28.288 1.00 76.00 207 ALA A C 1
ATOM 1614 O O . ALA A 1 207 ? 15.234 -3.829 -28.236 1.00 76.00 207 ALA A O 1
ATOM 1615 N N . PRO A 1 208 ? 16.655 -5.576 -28.342 1.00 69.06 208 PRO A N 1
ATOM 1616 C CA . PRO A 1 208 ? 17.853 -4.746 -28.468 1.00 69.06 208 PRO A CA 1
ATOM 1617 C C . PRO A 1 208 ? 17.845 -3.978 -29.796 1.00 69.06 208 PRO A C 1
ATOM 1619 O O . PRO A 1 208 ? 17.459 -4.533 -30.824 1.00 69.06 208 PRO A O 1
ATOM 1622 N N . ILE A 1 209 ? 18.275 -2.711 -29.786 1.00 63.59 209 ILE A N 1
ATOM 1623 C CA . ILE A 1 209 ? 18.355 -1.881 -31.006 1.00 63.59 209 ILE A CA 1
ATOM 1624 C C . ILE A 1 209 ? 19.789 -1.460 -31.325 1.00 63.59 209 ILE A C 1
ATOM 1626 O O . ILE A 1 209 ? 20.161 -1.408 -32.496 1.00 63.59 209 ILE A O 1
ATOM 1630 N N . LEU A 1 210 ? 20.606 -1.166 -30.312 1.00 58.97 210 LEU A N 1
ATOM 1631 C CA . LEU A 1 210 ? 21.976 -0.689 -30.500 1.00 58.97 210 LEU A CA 1
ATOM 1632 C C . LEU A 1 210 ? 22.966 -1.765 -30.045 1.00 58.97 210 LEU A C 1
ATOM 1634 O O . LEU A 1 210 ? 23.226 -1.910 -28.858 1.00 58.97 210 LEU A O 1
ATOM 1638 N N . SER A 1 211 ? 23.524 -2.520 -30.997 1.00 52.19 211 SER A N 1
ATOM 1639 C CA . SER A 1 211 ? 24.669 -3.404 -30.758 1.00 52.19 211 SER A CA 1
ATOM 1640 C C . SER A 1 211 ? 25.955 -2.681 -31.161 1.00 52.19 211 SER A C 1
ATOM 1642 O O . SER A 1 211 ? 26.377 -2.746 -32.317 1.00 52.19 211 SER A O 1
ATOM 1644 N N . SER A 1 212 ? 26.596 -1.966 -30.242 1.00 41.78 212 SER A N 1
ATOM 1645 C CA . SER A 1 212 ? 27.942 -1.451 -30.506 1.00 41.78 212 SER A CA 1
ATOM 1646 C C . SER A 1 212 ? 28.875 -1.763 -29.346 1.00 41.78 212 SER A C 1
ATOM 1648 O O . SER A 1 212 ? 29.114 -0.911 -28.498 1.00 41.78 212 SER A O 1
ATOM 1650 N N . GLY A 1 213 ? 29.411 -2.985 -29.385 1.00 46.22 213 GLY A N 1
ATOM 1651 C CA . GLY A 1 213 ? 30.588 -3.410 -28.630 1.00 46.22 213 GLY A CA 1
ATOM 1652 C C . GLY A 1 213 ? 30.306 -3.845 -27.194 1.00 46.22 213 GLY A C 1
ATOM 1653 O O . GLY A 1 213 ? 29.918 -3.026 -26.379 1.00 46.22 213 GLY A O 1
ATOM 1654 N N . GLU A 1 214 ? 30.614 -5.118 -26.927 1.00 44.25 214 GLU A N 1
ATOM 1655 C CA . GLU A 1 214 ? 30.630 -5.812 -25.626 1.00 44.25 214 GLU A CA 1
ATOM 1656 C C . GLU A 1 214 ? 29.274 -6.304 -25.095 1.00 44.25 214 GLU A C 1
ATOM 1658 O O . GLU A 1 214 ? 28.518 -5.581 -24.474 1.00 44.25 214 GLU A O 1
ATOM 1663 N N . THR A 1 215 ? 28.998 -7.590 -25.356 1.00 48.75 215 THR A N 1
ATOM 1664 C CA . THR A 1 215 ? 28.270 -8.548 -24.491 1.00 48.75 215 THR A CA 1
ATOM 1665 C C . THR A 1 215 ? 27.077 -8.058 -23.652 1.00 48.75 215 THR A C 1
ATOM 1667 O O . THR A 1 215 ? 26.891 -8.547 -22.540 1.00 48.75 215 THR A O 1
ATOM 1670 N N . ASP A 1 216 ? 26.229 -7.168 -24.165 1.00 53.91 216 ASP A N 1
ATOM 1671 C CA . ASP A 1 216 ? 25.012 -6.770 -23.451 1.00 53.91 216 ASP A CA 1
ATOM 1672 C C . ASP A 1 216 ? 23.959 -7.881 -23.541 1.00 53.91 216 ASP A C 1
ATOM 1674 O O . ASP A 1 216 ? 23.237 -8.064 -24.527 1.00 53.91 216 ASP A O 1
ATOM 1678 N N . VAL A 1 217 ? 23.907 -8.678 -22.482 1.00 58.44 217 VAL A N 1
ATOM 1679 C CA . VAL A 1 217 ? 22.909 -9.715 -22.272 1.00 58.44 217 VAL A CA 1
ATOM 1680 C C . VAL A 1 217 ? 21.561 -9.041 -22.001 1.00 58.44 217 VAL A C 1
ATOM 1682 O O . VAL A 1 217 ? 21.220 -8.709 -20.873 1.00 58.44 217 VAL A O 1
ATOM 1685 N N . THR A 1 218 ? 20.772 -8.805 -23.051 1.00 63.53 218 THR A N 1
ATOM 1686 C CA . THR A 1 218 ? 19.484 -8.118 -22.905 1.00 63.53 218 THR A CA 1
ATOM 1687 C C . THR A 1 218 ? 18.398 -9.034 -22.360 1.00 63.53 218 THR A C 1
ATOM 1689 O O . THR A 1 218 ? 18.241 -10.169 -22.819 1.00 63.53 218 THR A O 1
ATOM 1692 N N . ASN A 1 219 ? 17.582 -8.509 -21.451 1.00 66.38 219 ASN A N 1
ATOM 1693 C CA . ASN A 1 219 ? 16.360 -9.158 -20.989 1.00 66.38 219 ASN A CA 1
ATOM 1694 C C . ASN A 1 219 ? 15.428 -9.466 -22.178 1.00 66.38 219 ASN A C 1
ATOM 1696 O O . ASN A 1 219 ? 15.003 -8.552 -22.870 1.00 66.38 219 ASN A O 1
ATOM 1700 N N . LEU A 1 220 ? 15.100 -10.732 -22.436 1.00 72.88 220 LEU A N 1
ATOM 1701 C CA . LEU A 1 220 ? 14.135 -11.089 -23.480 1.00 72.88 220 LEU A CA 1
ATOM 1702 C C . LEU A 1 220 ? 12.722 -10.988 -22.943 1.00 72.88 220 LEU A C 1
ATOM 1704 O O . LEU A 1 220 ? 11.858 -10.405 -23.582 1.00 72.88 220 LEU A O 1
ATOM 1708 N N . PHE A 1 221 ? 12.475 -11.577 -21.779 1.00 78.88 221 PHE A N 1
ATOM 1709 C CA . PHE A 1 221 ? 11.148 -11.654 -21.200 1.00 78.88 221 PHE A CA 1
ATOM 1710 C C . PHE A 1 221 ? 11.226 -11.615 -19.690 1.00 78.88 221 PHE A C 1
ATOM 1712 O O . PHE A 1 221 ? 12.061 -12.276 -19.079 1.00 78.88 221 PHE A O 1
ATOM 1719 N N . SER A 1 222 ? 10.301 -10.895 -19.072 1.00 80.31 222 SER A N 1
ATOM 1720 C CA . SER A 1 222 ? 10.263 -10.801 -17.625 1.00 80.31 222 SER A CA 1
ATOM 1721 C C . SER A 1 222 ? 8.857 -10.590 -17.086 1.00 80.31 222 SER A C 1
ATOM 1723 O O . SER A 1 222 ? 7.972 -10.055 -17.758 1.00 80.31 222 SER A O 1
ATOM 1725 N N . ILE A 1 223 ? 8.655 -11.035 -15.847 1.00 79.56 223 ILE A N 1
ATOM 1726 C CA . ILE A 1 223 ? 7.413 -10.903 -15.090 1.00 79.56 223 ILE A CA 1
ATOM 1727 C C . ILE A 1 223 ? 7.720 -10.276 -13.731 1.00 79.56 223 ILE A C 1
ATOM 1729 O O . ILE A 1 223 ? 8.665 -10.662 -13.048 1.00 79.56 223 ILE A O 1
ATOM 1733 N N . GLN A 1 224 ? 6.874 -9.341 -13.309 1.00 83.38 224 GLN A N 1
ATOM 1734 C CA . GLN A 1 224 ? 6.908 -8.725 -11.990 1.00 83.38 224 GLN A CA 1
ATOM 1735 C C . GLN A 1 224 ? 5.552 -8.812 -11.305 1.00 83.38 224 GLN A C 1
ATOM 1737 O O . GLN A 1 224 ? 4.510 -8.474 -11.874 1.00 83.38 224 GLN A O 1
ATOM 1742 N N . PHE A 1 225 ? 5.605 -9.171 -10.029 1.00 81.94 225 PHE A N 1
ATOM 1743 C CA . PHE A 1 225 ? 4.514 -9.026 -9.086 1.00 81.94 225 PHE A CA 1
ATOM 1744 C C . PHE A 1 225 ? 4.853 -7.926 -8.083 1.00 81.94 225 PHE A C 1
ATOM 1746 O O . PHE A 1 225 ? 5.938 -7.918 -7.502 1.00 81.94 225 PHE A O 1
ATOM 1753 N N . THR A 1 226 ? 3.913 -7.015 -7.845 1.00 84.31 226 THR A N 1
ATOM 1754 C CA . THR A 1 226 ? 4.048 -5.948 -6.851 1.00 84.31 226 THR A CA 1
ATOM 1755 C C . THR A 1 226 ? 2.849 -5.946 -5.917 1.00 84.31 226 THR A C 1
ATOM 1757 O O . THR A 1 226 ? 1.704 -5.841 -6.362 1.00 84.31 226 THR A O 1
ATOM 1760 N N . ARG A 1 227 ? 3.117 -5.980 -4.611 1.00 84.56 227 ARG A N 1
ATOM 1761 C CA . ARG A 1 227 ? 2.147 -5.748 -3.541 1.00 84.56 227 ARG A CA 1
ATOM 1762 C C . ARG A 1 227 ? 2.402 -4.375 -2.933 1.00 84.56 227 ARG A C 1
ATOM 1764 O O . ARG A 1 227 ? 3.499 -4.107 -2.457 1.00 84.56 227 ARG A O 1
ATOM 1771 N N . ARG A 1 228 ? 1.376 -3.528 -2.924 1.00 84.75 228 ARG A N 1
ATOM 1772 C CA . ARG A 1 228 ? 1.384 -2.229 -2.251 1.00 84.75 228 ARG A CA 1
ATOM 1773 C C . ARG A 1 228 ? 0.597 -2.295 -0.953 1.00 84.75 228 ARG A C 1
ATOM 1775 O O . ARG A 1 228 ? -0.553 -2.742 -0.946 1.00 84.75 228 ARG A O 1
ATOM 1782 N N . THR A 1 229 ? 1.196 -1.790 0.112 1.00 87.94 229 THR A N 1
ATOM 1783 C CA . THR A 1 229 ? 0.545 -1.506 1.393 1.00 87.94 229 THR A CA 1
ATOM 1784 C C . THR A 1 229 ? 0.757 -0.035 1.747 1.00 87.94 229 THR A C 1
ATOM 1786 O O . THR A 1 229 ? 1.616 0.618 1.165 1.00 87.94 229 THR A O 1
ATOM 1789 N N . ASN A 1 230 ? -0.044 0.517 2.657 1.00 86.44 230 ASN A N 1
ATOM 1790 C CA . ASN A 1 230 ? 0.220 1.833 3.233 1.00 86.44 230 ASN A CA 1
ATOM 1791 C C . ASN A 1 230 ? 0.309 1.672 4.747 1.00 86.44 230 ASN A C 1
ATOM 1793 O O . ASN A 1 230 ? -0.637 1.188 5.371 1.00 86.44 230 ASN A O 1
ATOM 1797 N N . ILE A 1 231 ? 1.457 2.036 5.310 1.00 81.81 231 ILE A N 1
ATOM 1798 C CA . ILE A 1 231 ? 1.755 1.782 6.718 1.00 81.81 231 ILE A CA 1
ATOM 1799 C C . ILE A 1 231 ? 0.924 2.711 7.610 1.00 81.81 231 ILE A C 1
ATOM 1801 O O . ILE A 1 231 ? 0.438 2.262 8.639 1.00 81.81 231 ILE A O 1
ATOM 1805 N N . PHE A 1 232 ? 0.660 3.953 7.191 1.00 76.25 232 PHE A N 1
ATOM 1806 C CA . PHE A 1 232 ? -0.089 4.937 7.983 1.00 76.25 232 PHE A CA 1
ATOM 1807 C C . PHE A 1 232 ? -1.608 4.830 7.846 1.00 76.25 232 PHE A C 1
ATOM 1809 O O . PHE A 1 232 ? -2.319 5.139 8.795 1.00 76.25 232 PHE A O 1
ATOM 1816 N N . LYS A 1 233 ? -2.128 4.346 6.715 1.00 69.38 233 LYS A N 1
ATOM 1817 C CA . LYS A 1 233 ? -3.576 4.205 6.494 1.00 69.38 233 LYS A CA 1
ATOM 1818 C C . LYS A 1 233 ? -4.229 3.271 7.519 1.00 69.38 233 LYS A C 1
ATOM 1820 O O . LYS A 1 233 ? -5.323 3.529 7.999 1.00 69.38 233 LYS A O 1
ATOM 1825 N N . ARG A 1 234 ? -3.518 2.212 7.916 1.00 58.25 234 ARG A N 1
ATOM 1826 C CA . ARG A 1 234 ? -3.985 1.292 8.963 1.00 58.25 234 ARG A CA 1
ATOM 1827 C C . ARG A 1 234 ? -4.098 1.979 10.331 1.00 58.25 234 ARG A C 1
ATOM 1829 O O . ARG A 1 234 ? -5.014 1.672 11.088 1.00 58.25 234 ARG A O 1
ATOM 1836 N N . TYR A 1 235 ? -3.201 2.922 10.627 1.00 56.97 235 TYR A N 1
ATOM 1837 C CA . TYR A 1 235 ? -3.262 3.728 11.848 1.00 56.97 235 TYR A CA 1
ATOM 1838 C C . TYR A 1 235 ? -4.343 4.808 11.770 1.00 56.97 235 TYR A C 1
ATOM 1840 O O . TYR A 1 235 ? -5.064 4.985 12.743 1.00 56.97 235 TYR A O 1
ATOM 1848 N N . SER A 1 236 ? -4.514 5.484 10.626 1.00 60.41 236 SER A N 1
ATOM 1849 C CA . SER A 1 236 ? -5.545 6.522 10.479 1.00 60.41 236 SER A CA 1
ATOM 1850 C C . SER A 1 236 ? -6.959 5.970 10.621 1.00 60.41 236 SER A C 1
ATOM 1852 O O . SER A 1 236 ? -7.796 6.606 11.249 1.00 60.41 236 SER A O 1
ATOM 1854 N N . ASP A 1 237 ? -7.223 4.787 10.062 1.00 62.34 237 ASP A N 1
ATOM 1855 C CA . ASP A 1 237 ? -8.541 4.152 10.161 1.00 62.34 237 ASP A CA 1
ATOM 1856 C C . ASP A 1 237 ? -8.820 3.701 11.609 1.00 62.34 237 ASP A C 1
ATOM 1858 O O . ASP A 1 237 ? -9.937 3.836 12.097 1.00 62.34 237 ASP A O 1
ATOM 1862 N N . SER A 1 238 ? -7.786 3.255 12.334 1.00 58.88 238 SER A N 1
ATOM 1863 C CA . SER A 1 238 ? -7.900 2.907 13.759 1.00 58.88 238 SER A CA 1
ATOM 1864 C C . SER A 1 238 ? -8.130 4.141 14.641 1.00 58.88 238 SER A C 1
ATOM 1866 O O . SER A 1 238 ? -8.919 4.084 15.578 1.00 58.88 238 SER A O 1
ATOM 1868 N N . LEU A 1 239 ? -7.469 5.263 14.332 1.00 60.34 239 LEU A N 1
ATOM 1869 C CA . LEU A 1 239 ? -7.644 6.534 15.041 1.00 60.34 239 LEU A CA 1
ATOM 1870 C C . LEU A 1 239 ? -9.047 7.115 14.841 1.00 60.34 239 LEU A C 1
ATOM 1872 O O . LEU A 1 239 ? -9.649 7.559 15.808 1.00 60.34 239 LEU A O 1
ATOM 1876 N N . LYS A 1 240 ? -9.597 7.049 13.623 1.00 66.44 240 LYS A N 1
ATOM 1877 C CA . LYS A 1 240 ? -10.975 7.493 13.359 1.00 66.44 240 LYS A CA 1
ATOM 1878 C C . LYS A 1 240 ? -12.012 6.710 14.157 1.00 66.44 240 LYS A C 1
ATOM 1880 O O . LYS A 1 240 ? -12.918 7.312 14.716 1.00 66.44 240 LYS A O 1
ATOM 1885 N N . ASN A 1 241 ? -11.855 5.389 14.237 1.00 67.38 241 ASN A N 1
ATOM 1886 C CA . ASN A 1 241 ? -12.758 4.556 15.031 1.00 67.38 241 ASN A CA 1
ATOM 1887 C C . ASN A 1 241 ? -12.681 4.911 16.527 1.00 67.38 241 ASN A C 1
ATOM 1889 O O . ASN A 1 241 ? -13.705 4.939 17.197 1.00 67.38 241 ASN A O 1
ATOM 1893 N N . LEU A 1 242 ? -11.483 5.224 17.035 1.00 67.94 242 LEU A N 1
ATOM 1894 C CA . LEU A 1 242 ? -11.288 5.672 18.419 1.00 67.94 242 LEU A CA 1
ATOM 1895 C C . LEU A 1 242 ? -11.900 7.055 18.687 1.00 67.94 242 LEU A C 1
ATOM 1897 O O . LEU A 1 242 ? -12.458 7.271 19.758 1.00 67.94 242 LEU A O 1
ATOM 1901 N N . GLU A 1 243 ? -11.812 7.992 17.739 1.00 69.81 243 GLU A N 1
ATOM 1902 C CA . GLU A 1 243 ? -12.448 9.314 17.854 1.00 69.81 243 GLU A CA 1
ATOM 1903 C C . GLU A 1 243 ? -13.980 9.209 17.886 1.00 69.81 243 GLU A C 1
ATOM 1905 O O . GLU A 1 243 ? -14.630 9.884 18.684 1.00 69.81 243 GLU A O 1
ATOM 1910 N N . GLU A 1 244 ? -14.558 8.332 17.062 1.00 71.88 244 GLU A N 1
ATOM 1911 C CA . GLU A 1 244 ? -16.000 8.065 17.042 1.00 71.88 244 GLU A CA 1
ATOM 1912 C C . GLU A 1 244 ? -16.472 7.409 18.351 1.00 71.88 244 GLU A C 1
ATOM 1914 O O . GLU A 1 244 ? -17.469 7.828 18.940 1.00 71.88 244 GLU A O 1
ATOM 1919 N N . GLU A 1 245 ? -15.714 6.438 18.866 1.00 70.69 245 GLU A N 1
ATOM 1920 C CA . GLU A 1 245 ? -15.990 5.785 20.150 1.00 70.69 245 GLU A CA 1
ATOM 1921 C C . GLU A 1 245 ? -15.894 6.772 21.329 1.00 70.69 245 GLU A C 1
ATOM 1923 O O . GLU A 1 245 ? -16.748 6.768 22.217 1.00 70.69 245 GLU A O 1
ATOM 1928 N N . TYR A 1 246 ? -14.915 7.681 21.303 1.00 71.69 246 TYR A N 1
ATOM 1929 C CA . TYR A 1 246 ? -14.770 8.739 22.303 1.00 71.69 246 TYR A CA 1
ATOM 1930 C C . TYR A 1 246 ? -15.922 9.755 22.263 1.00 71.69 246 TYR A C 1
ATOM 1932 O O . TYR A 1 246 ? -16.441 10.134 23.314 1.00 71.69 246 TYR A O 1
ATOM 1940 N N . SER A 1 247 ? -16.369 10.162 21.070 1.00 71.19 247 SER A N 1
ATOM 1941 C CA . SER A 1 247 ? -17.519 11.063 20.915 1.00 71.19 247 SER A CA 1
ATOM 1942 C C . SER A 1 247 ? -18.807 10.442 21.462 1.00 71.19 247 SER A C 1
ATOM 1944 O O . SER A 1 247 ? -19.565 11.121 22.150 1.00 71.19 247 SER A O 1
ATOM 1946 N N . ASN A 1 248 ? -19.037 9.151 21.206 1.00 75.19 248 ASN A N 1
ATOM 1947 C CA . ASN A 1 248 ? -20.194 8.426 21.739 1.00 75.19 248 ASN A CA 1
ATOM 1948 C C . ASN A 1 248 ? -20.149 8.305 23.273 1.00 75.19 248 ASN A C 1
ATOM 1950 O O . ASN A 1 248 ? -21.187 8.282 23.935 1.00 75.19 248 ASN A O 1
ATOM 1954 N N . PHE A 1 249 ? -18.950 8.235 23.856 1.00 71.31 249 PHE A N 1
ATOM 1955 C CA . PHE A 1 249 ? -18.787 8.218 25.307 1.00 71.31 249 PHE A CA 1
ATOM 1956 C C . PHE A 1 249 ? -19.119 9.577 25.941 1.00 71.31 249 PHE A C 1
ATOM 1958 O O . PHE A 1 249 ? -19.738 9.617 27.000 1.00 71.31 249 PHE A O 1
ATOM 1965 N N . GLN A 1 250 ? -18.764 10.690 25.289 1.00 74.25 250 GLN A N 1
ATOM 1966 C CA . GLN A 1 250 ? -19.121 12.030 25.771 1.00 74.25 250 GLN A CA 1
ATOM 1967 C C . GLN A 1 250 ? -20.635 12.254 25.789 1.00 74.25 250 GLN A C 1
ATOM 1969 O O . GLN A 1 250 ? -21.159 12.733 26.791 1.00 74.25 250 GLN A O 1
ATOM 1974 N N . THR A 1 251 ? -21.348 11.843 24.736 1.00 78.44 251 THR A N 1
ATOM 1975 C CA . THR A 1 251 ? -22.817 11.943 24.705 1.00 78.44 251 THR A CA 1
ATOM 1976 C C . THR A 1 251 ? -23.467 11.094 25.796 1.00 78.44 251 THR A C 1
ATOM 1978 O O . THR A 1 251 ? -24.423 11.525 26.431 1.00 78.44 251 THR A O 1
ATOM 1981 N N . LEU A 1 252 ? -22.909 9.910 26.075 1.00 76.38 252 LEU A N 1
ATOM 1982 C CA . LEU A 1 252 ? -23.401 9.045 27.147 1.00 76.38 252 LEU A CA 1
ATOM 1983 C C . LEU A 1 252 ? -23.190 9.665 28.540 1.00 76.38 252 LEU A C 1
ATOM 1985 O O . LEU A 1 252 ? -24.046 9.520 29.409 1.00 76.38 252 LEU A O 1
ATOM 1989 N N . GLU A 1 253 ? -22.069 10.355 28.758 1.00 80.69 253 GLU A N 1
ATOM 1990 C CA . GLU A 1 253 ? -21.808 11.081 30.006 1.00 80.69 253 GLU A CA 1
ATOM 1991 C C . GLU A 1 253 ? -22.793 12.247 30.186 1.00 80.69 253 GLU A C 1
ATOM 1993 O O . GLU A 1 253 ? -23.334 12.425 31.275 1.00 80.69 253 GLU A O 1
ATOM 1998 N N . GLU A 1 254 ? -23.090 13.007 29.128 1.00 83.06 254 GLU A N 1
ATOM 1999 C CA . GLU A 1 254 ? -24.086 14.091 29.165 1.00 83.06 254 GLU A CA 1
ATOM 2000 C C . GLU A 1 254 ? -25.501 13.575 29.479 1.00 83.06 254 GLU A C 1
ATOM 2002 O O . GLU A 1 254 ? -26.203 14.148 30.324 1.00 83.06 254 GLU A O 1
ATOM 2007 N N . ASP A 1 255 ? -25.897 12.456 28.867 1.00 80.56 255 ASP A N 1
ATOM 2008 C CA . ASP A 1 255 ? -27.167 11.781 29.150 1.00 80.56 255 ASP A CA 1
ATOM 2009 C C . ASP A 1 255 ? -27.224 11.294 30.605 1.00 80.56 255 ASP A C 1
ATOM 2011 O O . ASP A 1 255 ? -28.240 11.459 31.287 1.00 80.56 255 ASP A O 1
ATOM 2015 N N . PHE A 1 256 ? -26.122 10.734 31.115 1.00 78.94 256 PHE A N 1
ATOM 2016 C CA . PHE A 1 256 ? -26.032 10.265 32.495 1.00 78.94 256 PHE A CA 1
ATOM 2017 C C . PHE A 1 256 ? -26.125 11.417 33.503 1.00 78.94 256 PHE A C 1
ATOM 2019 O O . PHE A 1 256 ? -26.862 11.310 34.485 1.00 78.94 256 PHE A O 1
ATOM 2026 N N . GLN A 1 257 ? -25.440 12.539 33.259 1.00 85.69 257 GLN A N 1
ATOM 2027 C CA . GLN A 1 257 ? -25.544 13.731 34.109 1.00 85.69 257 GLN A CA 1
ATOM 2028 C C . GLN A 1 257 ? -26.963 14.312 34.091 1.00 85.69 257 GLN A C 1
ATOM 2030 O O . GLN A 1 257 ? -27.496 14.662 35.144 1.00 85.69 257 GLN A O 1
ATOM 2035 N N . SER A 1 258 ? -27.608 14.351 32.924 1.00 85.25 258 SER A N 1
ATOM 2036 C CA . SER A 1 258 ? -28.999 14.804 32.792 1.00 85.25 258 SER A CA 1
ATOM 2037 C C . SER A 1 258 ? -29.966 13.900 33.562 1.00 85.25 258 SER A C 1
ATOM 2039 O O . SER A 1 258 ? -30.825 14.385 34.300 1.00 85.25 258 SER A O 1
ATOM 2041 N N . MET A 1 259 ? -29.788 12.581 33.457 1.00 79.75 259 MET A N 1
ATOM 2042 C CA . MET A 1 259 ? -30.579 11.599 34.200 1.00 79.75 259 MET A CA 1
ATOM 2043 C C . MET A 1 259 ? -30.358 11.714 35.711 1.00 79.75 259 MET A C 1
ATOM 2045 O O . MET A 1 259 ? -31.309 11.618 36.483 1.00 79.75 259 MET A O 1
ATOM 2049 N N . LYS A 1 260 ? -29.116 11.959 36.142 1.00 86.19 260 LYS A N 1
ATOM 2050 C CA . LYS A 1 260 ? -28.783 12.185 37.549 1.00 86.19 260 LYS A CA 1
ATOM 2051 C C . LYS A 1 260 ? -29.499 13.417 38.107 1.00 86.19 260 LYS A C 1
ATOM 2053 O O . LYS A 1 260 ? -30.076 13.320 39.183 1.00 86.19 260 LYS A O 1
ATOM 2058 N N . ILE A 1 261 ? -29.495 14.536 37.380 1.00 90.81 261 ILE A N 1
ATOM 2059 C CA . ILE A 1 261 ? -30.192 15.765 37.795 1.00 90.81 261 ILE A CA 1
ATOM 2060 C C . ILE A 1 261 ? -31.699 15.508 37.933 1.00 90.81 261 ILE A C 1
ATOM 2062 O O . ILE A 1 261 ? -32.284 15.863 38.952 1.00 90.81 261 ILE A O 1
ATOM 2066 N N . ALA A 1 262 ? -32.312 14.830 36.956 1.00 87.69 262 ALA A N 1
ATOM 2067 C CA . ALA A 1 262 ? -33.732 14.481 37.017 1.00 87.69 262 ALA A CA 1
ATOM 2068 C C . ALA A 1 262 ? -34.064 13.599 38.235 1.00 87.69 262 ALA A C 1
ATOM 2070 O O . ALA A 1 262 ? -35.029 13.859 38.948 1.00 87.69 262 ALA A O 1
ATOM 2071 N N . LEU A 1 263 ? -33.225 12.598 38.525 1.00 83.56 263 LEU A N 1
ATOM 2072 C CA . LEU A 1 263 ? -33.379 11.747 39.708 1.00 83.56 263 LEU A CA 1
ATOM 2073 C C . LEU A 1 263 ? -33.210 12.525 41.022 1.00 83.56 263 LEU A C 1
ATOM 2075 O O . LEU A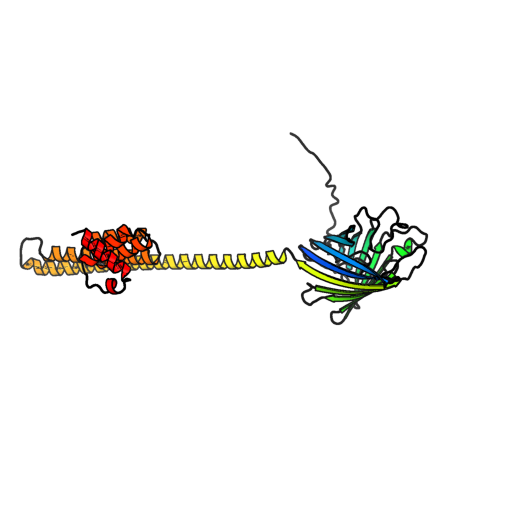 1 263 ? -33.909 12.244 41.993 1.00 83.56 263 LEU A O 1
ATOM 2079 N N . GLU A 1 264 ? -32.286 13.485 41.083 1.00 90.19 264 GLU A N 1
ATOM 2080 C CA . GLU A 1 264 ? -32.100 14.340 42.262 1.00 90.19 264 GLU A CA 1
ATOM 2081 C C . GLU A 1 264 ? -33.333 15.220 42.528 1.00 90.19 264 GLU A C 1
ATOM 2083 O O . GLU A 1 264 ? -33.735 15.367 43.689 1.00 90.19 264 GLU A O 1
ATOM 2088 N N . ASP A 1 265 ? -33.966 15.741 41.474 1.00 90.62 265 ASP A N 1
ATOM 2089 C CA . ASP A 1 265 ? -35.220 16.492 41.570 1.00 90.62 265 ASP A CA 1
ATOM 2090 C C . ASP A 1 265 ? -36.392 15.599 42.013 1.00 90.62 265 ASP A C 1
ATOM 2092 O O . ASP A 1 265 ? -37.097 15.951 42.963 1.00 90.62 265 ASP A O 1
ATOM 2096 N N . ASP A 1 266 ? -36.541 14.400 41.443 1.00 87.81 266 ASP A N 1
ATOM 2097 C CA . ASP A 1 266 ? -37.567 13.435 41.867 1.00 87.81 266 ASP A CA 1
ATOM 2098 C C . ASP A 1 266 ? -37.405 13.049 43.349 1.00 87.81 266 ASP A C 1
ATOM 2100 O O . ASP A 1 266 ? -38.374 13.005 44.114 1.00 87.81 266 ASP A O 1
ATOM 2104 N N . ILE A 1 267 ? -36.167 12.810 43.801 1.00 84.38 267 ILE A N 1
ATOM 2105 C CA . ILE A 1 267 ? -35.866 12.515 45.211 1.00 84.38 267 ILE A CA 1
ATOM 2106 C C . ILE A 1 267 ? -36.257 13.692 46.109 1.00 84.38 267 ILE A C 1
ATOM 2108 O O . ILE A 1 267 ? -36.755 13.490 47.223 1.00 84.38 267 ILE A O 1
ATOM 2112 N N . LYS A 1 268 ? -36.021 14.927 45.664 1.00 89.88 268 LYS A N 1
ATOM 2113 C CA . LYS A 1 268 ? -36.389 16.133 46.409 1.00 89.88 268 LYS A CA 1
ATOM 2114 C C . LYS A 1 268 ? -37.907 16.270 46.531 1.00 89.88 268 LYS A C 1
ATOM 2116 O O . LYS A 1 268 ? -38.393 16.559 47.629 1.00 89.88 268 LYS A O 1
ATOM 2121 N N . ASP A 1 269 ? -38.648 16.011 45.460 1.00 85.69 269 ASP A N 1
ATOM 2122 C CA . ASP A 1 269 ? -40.112 16.040 45.471 1.00 85.69 269 ASP A CA 1
ATOM 2123 C C . ASP A 1 269 ? -40.698 14.928 46.347 1.00 85.69 269 ASP A C 1
ATOM 2125 O O . ASP A 1 269 ? -41.600 15.183 47.153 1.00 85.69 269 ASP A O 1
ATOM 2129 N N . LEU A 1 270 ? -40.123 13.724 46.301 1.00 85.44 270 LEU A N 1
ATOM 2130 C CA . LEU A 1 270 ? -40.495 12.624 47.191 1.00 85.44 270 LEU A CA 1
ATOM 2131 C C . LEU A 1 270 ? -40.241 12.959 48.664 1.00 85.44 270 LEU A C 1
ATOM 2133 O O . LEU A 1 270 ? -41.102 12.693 49.502 1.00 85.44 270 LEU A O 1
ATOM 2137 N N . LYS A 1 271 ? -39.104 13.587 48.997 1.00 84.62 271 LYS A N 1
ATOM 2138 C CA . LYS A 1 271 ? -38.825 14.059 50.367 1.00 84.62 271 LYS A CA 1
ATOM 2139 C C . LYS A 1 271 ? -39.865 15.076 50.827 1.00 84.62 271 LYS A C 1
ATOM 2141 O O . LYS A 1 271 ? -40.409 14.939 51.916 1.00 84.62 271 LYS A O 1
ATOM 2146 N N . LYS A 1 272 ? -40.209 16.042 49.974 1.00 86.81 272 LYS A N 1
ATOM 2147 C CA . LYS A 1 272 ? -41.254 17.027 50.277 1.00 86.81 272 LYS A CA 1
ATOM 2148 C C . LYS A 1 272 ? -42.616 16.363 50.497 1.00 86.81 272 LYS A C 1
ATOM 2150 O O . LYS A 1 272 ? -43.328 16.725 51.431 1.00 86.81 272 LYS A O 1
ATOM 2155 N N . SER A 1 273 ? -42.978 15.389 49.661 1.00 77.56 273 SER A N 1
ATOM 2156 C CA . SER A 1 273 ? -44.213 14.618 49.824 1.00 77.56 273 SER A CA 1
ATOM 2157 C C . SER A 1 273 ? -44.207 13.804 51.119 1.00 77.56 273 SER A C 1
ATOM 2159 O O . SER A 1 273 ? -45.224 13.761 51.808 1.00 77.56 273 SER A O 1
ATOM 2161 N N . LYS A 1 274 ? -43.072 13.191 51.478 1.00 83.50 274 LYS A N 1
ATOM 2162 C CA . LYS A 1 274 ? -42.896 12.478 52.749 1.00 83.50 274 LYS A CA 1
ATOM 2163 C C . LYS A 1 274 ? -43.112 13.414 53.937 1.00 83.50 274 LYS A C 1
ATOM 2165 O O . LYS A 1 274 ? -43.869 13.062 54.833 1.00 83.50 274 LYS A O 1
ATOM 2170 N N . ASP A 1 275 ? -42.504 14.599 53.931 1.00 79.44 275 ASP A N 1
ATOM 2171 C CA . ASP A 1 275 ? -42.645 15.573 55.020 1.00 79.44 275 ASP A CA 1
ATOM 2172 C C . ASP A 1 275 ? -44.097 16.060 55.165 1.00 79.44 275 ASP A C 1
ATOM 2174 O O . ASP A 1 275 ? -44.592 16.239 56.278 1.00 79.44 275 ASP A O 1
ATOM 2178 N N . LEU A 1 276 ? -44.804 16.257 54.046 1.00 76.69 276 LEU A N 1
ATOM 2179 C CA . LEU A 1 276 ? -46.226 16.614 54.050 1.00 76.69 276 LEU A CA 1
ATOM 2180 C C . LEU A 1 276 ? -47.092 15.498 54.639 1.00 76.69 276 LEU A C 1
ATOM 2182 O O . LEU A 1 276 ? -47.953 15.776 55.471 1.00 76.69 276 LEU A O 1
ATOM 2186 N N . LEU A 1 277 ? -46.850 14.251 54.232 1.00 73.25 277 LEU A N 1
ATOM 2187 C CA . LEU A 1 277 ? -47.554 13.091 54.774 1.00 73.25 277 LEU A CA 1
ATOM 2188 C C . LEU A 1 277 ? -47.271 12.916 56.267 1.00 73.25 277 LEU A C 1
ATOM 2190 O O . LEU A 1 277 ? -48.208 12.688 57.022 1.00 73.25 277 LEU A O 1
ATOM 2194 N N . ALA A 1 278 ? -46.020 13.083 56.705 1.00 70.06 278 ALA A N 1
ATOM 2195 C CA . ALA A 1 278 ? -45.649 13.007 58.117 1.00 70.06 278 ALA A CA 1
ATOM 2196 C C . ALA A 1 278 ? -46.419 14.033 58.963 1.00 70.06 278 ALA A C 1
ATOM 2198 O O . ALA A 1 278 ? -46.996 13.671 59.982 1.00 70.06 278 ALA A O 1
ATOM 2199 N N . ARG A 1 279 ? -46.527 15.284 58.494 1.00 69.38 279 ARG A N 1
ATOM 2200 C CA . ARG A 1 279 ? -47.330 16.319 59.170 1.00 69.38 279 ARG A CA 1
ATOM 2201 C C . ARG A 1 279 ? -48.816 15.986 59.221 1.00 69.38 279 ARG A C 1
ATOM 2203 O O . ARG A 1 279 ? -49.470 16.283 60.216 1.00 69.38 279 ARG A O 1
ATOM 2210 N N . GLU A 1 280 ? -49.375 15.418 58.153 1.00 69.75 280 GLU A N 1
ATOM 2211 C CA . GLU A 1 280 ? -50.790 15.034 58.151 1.00 69.75 280 GLU A CA 1
ATOM 2212 C C . GLU A 1 280 ? -51.039 13.848 59.093 1.00 69.75 280 GLU A C 1
ATOM 2214 O O . GLU A 1 280 ? -52.035 13.846 59.809 1.00 69.75 280 GLU A O 1
ATOM 2219 N N . VAL A 1 281 ? -50.104 12.896 59.169 1.00 71.12 281 VAL A N 1
ATOM 2220 C CA . VAL A 1 281 ? -50.138 11.807 60.155 1.00 71.12 281 VAL A CA 1
ATOM 2221 C C . VAL A 1 281 ? -50.068 12.360 61.581 1.00 71.12 281 VAL A C 1
ATOM 2223 O O . VAL A 1 281 ? -50.941 12.030 62.374 1.00 71.12 281 VAL A O 1
ATOM 2226 N N . GLU A 1 282 ? -49.131 13.260 61.900 1.00 67.94 282 GLU A N 1
ATOM 2227 C CA . GLU A 1 282 ? -49.049 13.918 63.221 1.00 67.94 282 GLU A CA 1
ATOM 2228 C C . GLU A 1 282 ? -50.340 14.676 63.575 1.00 67.94 282 GLU A C 1
ATOM 2230 O O . GLU A 1 282 ? -50.816 14.675 64.714 1.00 67.94 282 GLU A O 1
ATOM 2235 N N . LYS A 1 283 ? -50.950 15.333 62.587 1.00 69.62 283 LYS A N 1
ATOM 2236 C CA . LYS A 1 283 ? -52.211 16.060 62.758 1.00 69.62 283 LYS A CA 1
ATOM 2237 C C . LYS A 1 283 ? -53.402 15.127 62.998 1.00 69.62 283 LYS A C 1
ATOM 2239 O O . LYS A 1 283 ? -54.309 15.480 63.748 1.00 69.62 283 LYS A O 1
ATOM 2244 N N . LEU A 1 284 ? -53.430 13.962 62.355 1.00 67.94 284 LEU A N 1
ATOM 2245 C CA . LEU A 1 284 ? -54.439 12.934 62.612 1.00 67.94 284 LEU A CA 1
ATOM 2246 C C . LEU A 1 284 ? -54.227 12.298 63.991 1.00 67.94 284 LEU A C 1
ATOM 2248 O O . LEU A 1 284 ? -55.182 12.214 64.755 1.00 67.94 284 LEU A O 1
ATOM 2252 N N . GLN A 1 285 ? -52.980 11.981 64.348 1.00 61.81 285 GLN A N 1
ATOM 2253 C CA . GLN A 1 285 ? -52.604 11.470 65.668 1.00 61.81 285 GLN A CA 1
ATOM 2254 C C . GLN A 1 285 ? -52.994 12.438 66.789 1.00 61.81 285 GLN A C 1
ATOM 2256 O O . GLN A 1 285 ? -53.582 12.025 67.777 1.00 61.81 285 GLN A O 1
ATOM 2261 N N . SER A 1 286 ? -52.734 13.739 66.635 1.00 58.44 286 SER A N 1
ATOM 2262 C CA . SER A 1 286 ? -53.113 14.752 67.635 1.00 58.44 286 SER A CA 1
ATOM 2263 C C . SER A 1 286 ? -54.623 14.976 67.752 1.00 58.44 286 SER A C 1
ATOM 2265 O O . SER A 1 286 ? -55.091 15.369 68.817 1.00 58.44 286 SER A O 1
ATOM 2267 N N . ARG A 1 287 ? -55.402 14.711 66.695 1.00 62.88 287 ARG A N 1
ATOM 2268 C CA . ARG A 1 287 ? -56.872 14.682 66.771 1.00 62.88 287 ARG A CA 1
ATOM 2269 C C . ARG A 1 287 ? -57.364 13.467 67.544 1.00 62.88 287 ARG A C 1
ATOM 2271 O O . ARG A 1 287 ? -58.177 13.627 68.440 1.00 62.88 287 ARG A O 1
ATOM 2278 N N . GLU A 1 288 ? -56.814 12.297 67.246 1.00 58.38 288 GLU A N 1
ATOM 2279 C CA . GLU A 1 288 ? -57.148 11.045 67.928 1.00 58.38 288 GLU A CA 1
ATOM 2280 C C . GLU A 1 288 ? -56.769 11.111 69.422 1.00 58.38 288 GLU A C 1
ATOM 2282 O O . GLU A 1 288 ? -57.601 10.853 70.282 1.00 58.38 288 GLU A O 1
ATOM 2287 N N . LEU A 1 289 ? -55.575 11.620 69.753 1.00 50.38 289 LEU A N 1
ATOM 2288 C CA . LEU A 1 289 ? -55.145 11.922 71.128 1.00 50.38 289 LEU A CA 1
ATOM 2289 C C . LEU A 1 289 ? -55.960 13.038 71.798 1.00 50.38 289 LEU A C 1
ATOM 2291 O O . LEU A 1 289 ? -56.086 13.046 73.019 1.00 50.38 289 LEU A O 1
ATOM 2295 N N . GLY A 1 290 ? -56.482 14.003 71.039 1.00 53.41 290 GLY A N 1
ATOM 2296 C CA . GLY A 1 290 ? -57.366 15.054 71.552 1.00 53.41 290 GLY A CA 1
ATOM 2297 C C . GLY A 1 290 ? -58.749 14.525 71.932 1.00 53.41 290 GLY A C 1
ATOM 2298 O O . GLY A 1 290 ? -59.312 14.963 72.934 1.00 53.41 290 GLY A O 1
ATOM 2299 N N . ASP A 1 291 ? -59.250 13.548 71.176 1.00 49.62 291 ASP A N 1
ATOM 2300 C CA . ASP A 1 291 ? -60.493 12.835 71.470 1.00 49.62 291 ASP A CA 1
ATOM 2301 C C . ASP A 1 291 ? -60.307 11.823 72.624 1.00 49.62 291 ASP A C 1
ATOM 2303 O O . ASP A 1 291 ? -61.219 11.643 73.428 1.00 49.62 291 ASP A O 1
ATOM 2307 N N . ILE A 1 292 ? -59.109 11.241 72.783 1.00 46.75 292 ILE A N 1
ATOM 2308 C CA . ILE A 1 292 ? -58.753 10.326 73.890 1.00 46.75 292 ILE A CA 1
ATOM 2309 C C . ILE A 1 292 ? -58.444 11.081 75.206 1.00 46.75 292 ILE A C 1
ATOM 2311 O O . ILE A 1 292 ? -58.806 10.622 76.290 1.00 46.75 292 ILE A O 1
ATOM 2315 N N . ASN A 1 293 ? -57.846 12.282 75.157 1.00 42.56 293 ASN A N 1
ATOM 2316 C CA . ASN A 1 293 ? -57.508 13.091 76.348 1.00 42.56 293 ASN A CA 1
ATOM 2317 C C . ASN A 1 293 ? -58.715 13.738 77.057 1.00 42.56 293 ASN A C 1
ATOM 2319 O O . ASN A 1 293 ? -58.545 14.383 78.093 1.00 42.56 293 ASN A O 1
ATOM 2323 N N . LEU A 1 294 ? -59.933 13.562 76.539 1.00 48.72 294 LEU A N 1
ATOM 2324 C CA . LEU A 1 294 ? -61.157 13.845 77.291 1.00 48.72 294 LEU A CA 1
ATOM 2325 C C . LEU A 1 294 ? -61.545 12.709 78.255 1.00 48.72 294 LEU A C 1
ATOM 2327 O O . LEU A 1 294 ? -62.452 12.923 79.059 1.00 48.72 294 LEU A O 1
ATOM 2331 N N . GLU A 1 295 ? -60.863 11.552 78.242 1.00 50.22 295 GLU A N 1
ATOM 2332 C CA . GLU A 1 295 ? -61.256 10.405 79.076 1.00 50.22 295 GLU A CA 1
ATOM 2333 C C . GLU A 1 295 ? -60.250 9.899 80.125 1.00 50.22 295 GLU A C 1
ATOM 2335 O O . GLU A 1 295 ? -60.723 9.333 81.109 1.00 50.22 295 GLU A O 1
ATOM 2340 N N . THR A 1 296 ? -58.928 10.124 80.073 1.00 45.91 296 THR A N 1
ATOM 2341 C CA . THR A 1 296 ? -58.036 9.577 81.134 1.00 45.91 296 THR A CA 1
ATOM 2342 C C . THR A 1 296 ? -56.736 10.353 81.369 1.00 45.91 296 THR A C 1
ATOM 2344 O O . THR A 1 296 ? -56.055 10.730 80.422 1.00 45.91 296 THR A O 1
ATOM 2347 N N . GLY A 1 297 ? -56.372 10.548 82.646 1.00 49.50 297 GLY A N 1
ATOM 2348 C CA . GLY A 1 297 ? -55.116 11.163 83.094 1.00 49.50 297 GLY A CA 1
ATOM 2349 C C . GLY A 1 297 ? -54.002 10.156 83.433 1.00 49.50 297 GLY A C 1
ATOM 2350 O O . GLY A 1 297 ? -54.275 9.123 84.033 1.00 49.50 297 GLY A O 1
ATOM 2351 N N . GLU A 1 298 ? -52.774 10.547 83.065 1.00 57.28 298 GLU A N 1
ATOM 2352 C CA . GLU A 1 298 ? -51.418 10.063 83.421 1.00 57.28 298 GLU A CA 1
ATOM 2353 C C . GLU A 1 298 ? -51.056 8.561 83.309 1.00 57.28 298 GLU A C 1
ATOM 2355 O O . GLU A 1 298 ? -51.312 7.779 84.213 1.00 57.28 298 GLU A O 1
ATOM 2360 N N . GLU A 1 299 ? -50.300 8.209 82.257 1.00 45.84 299 GLU A N 1
ATOM 2361 C CA . GLU A 1 299 ? -49.038 7.427 82.221 1.00 45.84 299 GLU A CA 1
ATOM 2362 C C . GLU A 1 299 ? -48.588 7.347 80.740 1.00 45.84 299 GLU A C 1
ATOM 2364 O O . GLU A 1 299 ? -49.439 7.425 79.857 1.00 45.84 299 GLU A O 1
ATOM 2369 N N . VAL A 1 300 ? -47.283 7.221 80.436 1.00 54.75 300 VAL A N 1
ATOM 2370 C CA . VAL A 1 300 ? -46.787 6.917 79.065 1.00 54.75 300 VAL A CA 1
ATOM 2371 C C . VAL A 1 300 ? -47.499 5.646 78.599 1.00 54.75 300 VAL A C 1
ATOM 2373 O O . VAL A 1 300 ? -47.178 4.552 79.080 1.00 54.75 300 VAL A O 1
ATOM 2376 N N . SER A 1 301 ? -48.515 5.799 77.746 1.00 59.44 301 SER A N 1
ATOM 2377 C CA . SER A 1 301 ? -49.484 4.742 77.463 1.00 59.44 301 SER A CA 1
ATOM 2378 C C . SER A 1 301 ? -48.816 3.598 76.698 1.00 59.44 301 SER A C 1
ATOM 2380 O O . SER A 1 301 ? -47.790 3.769 76.030 1.00 59.44 301 SER A O 1
ATOM 2382 N N . GLU A 1 302 ? -49.377 2.389 76.786 1.00 56.03 302 GLU A N 1
ATOM 2383 C CA . GLU A 1 302 ? -48.904 1.244 75.992 1.00 56.03 302 GLU A CA 1
ATOM 2384 C C . GLU A 1 302 ? -48.858 1.562 74.485 1.00 56.03 302 GLU A C 1
ATOM 2386 O O . GLU A 1 302 ? -48.039 0.996 73.757 1.00 56.03 302 GLU A O 1
ATOM 2391 N N . GLU A 1 303 ? -49.655 2.535 74.039 1.00 52.88 303 GLU A N 1
ATOM 2392 C CA . GLU A 1 303 ? -49.683 3.047 72.672 1.00 52.88 303 GLU A CA 1
ATOM 2393 C C . GLU A 1 303 ? -48.399 3.795 72.292 1.00 52.88 303 GLU A C 1
ATOM 2395 O O . GLU A 1 303 ? -47.912 3.602 71.185 1.00 52.88 303 GLU A O 1
ATOM 2400 N N . GLU A 1 304 ? -47.765 4.567 73.181 1.00 55.41 304 GLU A N 1
ATOM 2401 C CA . GLU A 1 304 ? -46.504 5.263 72.861 1.00 55.41 304 GLU A CA 1
ATOM 2402 C C . GLU A 1 304 ? -45.338 4.277 72.668 1.00 55.41 304 GLU A C 1
ATOM 2404 O O . GLU A 1 304 ? -44.531 4.416 71.743 1.00 55.41 304 GLU A O 1
ATOM 2409 N N . LYS A 1 305 ? -45.279 3.214 73.486 1.00 58.47 305 LYS A N 1
ATOM 2410 C CA . LYS A 1 305 ? -44.310 2.113 73.309 1.00 58.47 305 LYS A CA 1
ATOM 2411 C C . LYS A 1 305 ? -44.582 1.322 72.034 1.00 58.47 305 LYS A C 1
ATOM 2413 O O . LYS A 1 305 ? -43.639 0.923 71.348 1.00 58.47 305 LYS A O 1
ATOM 2418 N N . PHE A 1 306 ? -45.856 1.106 71.717 1.00 57.66 306 PHE A N 1
ATOM 2419 C CA . PHE A 1 306 ? -46.277 0.467 70.479 1.00 57.66 306 PHE A CA 1
ATOM 2420 C C . PHE A 1 306 ? -45.849 1.309 69.268 1.00 57.66 306 PHE A C 1
ATOM 2422 O O . PHE A 1 306 ? -45.164 0.799 68.387 1.00 57.66 306 PHE A O 1
ATOM 2429 N N . ILE A 1 307 ? -46.125 2.615 69.268 1.00 60.72 307 ILE A N 1
ATOM 2430 C CA . ILE A 1 307 ? -45.763 3.553 68.194 1.00 60.72 307 ILE A CA 1
ATOM 2431 C C . ILE A 1 307 ? -44.243 3.622 67.986 1.00 60.72 307 ILE A C 1
ATOM 2433 O O . ILE A 1 307 ? -43.780 3.557 66.845 1.00 60.72 307 ILE A O 1
ATOM 2437 N N . GLN A 1 308 ? -43.447 3.693 69.058 1.00 65.25 308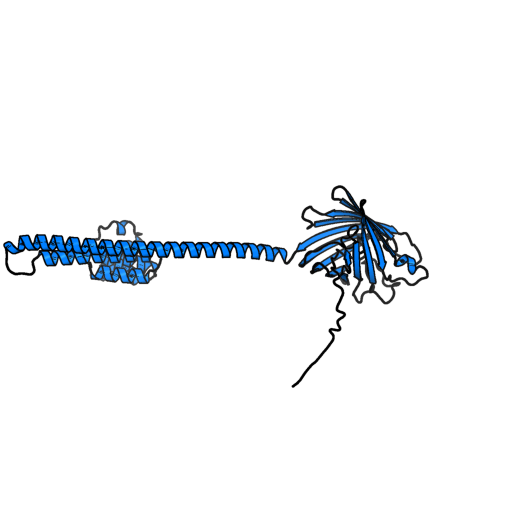 GLN A N 1
ATOM 2438 C CA . GLN A 1 308 ? -41.984 3.681 68.944 1.00 65.25 308 GLN A CA 1
ATOM 2439 C C . GLN A 1 308 ? -41.464 2.361 68.350 1.00 65.25 308 GLN A C 1
ATOM 2441 O O . GLN A 1 308 ? -40.520 2.375 67.559 1.00 65.25 308 GLN A O 1
ATOM 2446 N N . GLY A 1 309 ? -42.098 1.231 68.685 1.00 69.62 309 GLY A N 1
ATOM 2447 C CA . GLY A 1 309 ? -41.810 -0.068 68.075 1.00 69.62 309 GLY A CA 1
ATOM 2448 C C . GLY A 1 309 ? -42.049 -0.063 66.564 1.00 69.62 309 GLY A C 1
ATOM 2449 O O . GLY A 1 309 ? -41.144 -0.396 65.803 1.00 69.62 309 GLY A O 1
ATOM 2450 N N . TYR A 1 310 ? -43.213 0.422 66.120 1.00 72.94 310 TYR A N 1
ATOM 2451 C CA . TYR A 1 310 ? -43.523 0.552 64.689 1.00 72.94 310 TYR A CA 1
ATOM 2452 C C . TYR A 1 310 ? -42.565 1.497 63.956 1.00 72.94 310 TYR A C 1
ATOM 2454 O O . TYR A 1 310 ? -42.176 1.221 62.823 1.00 72.94 310 TYR A O 1
ATOM 2462 N N . SER A 1 311 ? -42.163 2.600 64.593 1.00 72.75 311 SER A N 1
ATOM 2463 C CA . SER A 1 311 ? -41.189 3.540 64.026 1.00 72.75 311 SER A CA 1
ATOM 2464 C C . SER A 1 311 ? -39.828 2.871 63.795 1.00 72.75 311 SER A C 1
ATOM 2466 O O . SER A 1 311 ? -39.264 2.969 62.701 1.00 72.75 311 SER A O 1
ATOM 2468 N N . ASN A 1 312 ? -39.343 2.111 64.783 1.00 78.31 312 ASN A N 1
ATOM 2469 C CA . ASN A 1 312 ? -38.096 1.356 64.671 1.00 78.31 312 ASN A CA 1
ATOM 2470 C C . ASN A 1 312 ? -38.182 0.265 63.592 1.00 78.31 312 ASN A C 1
ATOM 2472 O O . ASN A 1 312 ? -37.226 0.094 62.838 1.00 78.31 312 ASN A O 1
ATOM 2476 N N . ASP A 1 313 ? -39.323 -0.420 63.469 1.00 79.19 313 ASP A N 1
ATOM 2477 C CA . ASP A 1 313 ? -39.537 -1.453 62.448 1.00 79.19 313 ASP A CA 1
ATOM 2478 C C . ASP A 1 313 ? -39.575 -0.871 61.026 1.00 79.19 313 ASP A C 1
ATOM 2480 O O . ASP A 1 313 ? -38.998 -1.432 60.095 1.00 79.19 313 ASP A O 1
ATOM 2484 N N . ILE A 1 314 ? -40.197 0.294 60.833 1.00 78.88 314 ILE A N 1
ATOM 2485 C CA . ILE A 1 314 ? -40.176 0.981 59.533 1.00 78.88 314 ILE A CA 1
ATOM 2486 C C . ILE A 1 314 ? -38.752 1.440 59.198 1.00 78.88 314 ILE A C 1
ATOM 2488 O O . ILE A 1 314 ? -38.290 1.270 58.066 1.00 78.88 314 ILE A O 1
ATOM 2492 N N . GLN A 1 315 ? -38.038 2.007 60.171 1.00 82.75 315 GLN A N 1
ATOM 2493 C CA . GLN A 1 315 ? -36.679 2.499 59.966 1.00 82.75 315 GLN A CA 1
ATOM 2494 C C . GLN A 1 315 ? -35.682 1.356 59.707 1.00 82.75 315 GLN A C 1
ATOM 2496 O O . GLN A 1 315 ? -34.811 1.489 58.844 1.00 82.75 315 GLN A O 1
ATOM 2501 N N . SER A 1 316 ? -35.835 0.209 60.373 1.00 86.31 316 SER A N 1
ATOM 2502 C CA . SER A 1 316 ? -35.002 -0.971 60.129 1.00 86.31 316 SER A CA 1
ATOM 2503 C C . SER A 1 316 ? -35.218 -1.545 58.724 1.00 86.31 316 SER A C 1
ATOM 2505 O O . SER A 1 316 ? -34.250 -1.887 58.038 1.00 86.31 316 SER A O 1
ATOM 2507 N N . LEU A 1 317 ? -36.461 -1.547 58.228 1.00 88.06 317 LEU A N 1
ATOM 2508 C CA . LEU A 1 317 ? -36.778 -1.926 56.848 1.00 88.06 317 LEU A CA 1
ATOM 2509 C C . LEU A 1 317 ? -36.176 -0.964 55.814 1.00 88.06 317 LEU A C 1
ATOM 2511 O O . LEU A 1 317 ? -35.729 -1.416 54.757 1.00 88.06 317 LEU A O 1
ATOM 2515 N N . MET A 1 318 ? -36.120 0.341 56.102 1.00 83.62 318 MET A N 1
ATOM 2516 C CA . MET A 1 318 ? -35.455 1.309 55.221 1.00 83.62 318 MET A CA 1
ATOM 2517 C C . MET A 1 318 ? -33.954 1.020 55.094 1.00 83.62 318 MET A C 1
ATOM 2519 O O . MET A 1 318 ? -33.444 0.916 53.977 1.00 83.62 318 MET A O 1
ATOM 2523 N N . TYR A 1 319 ? -33.256 0.814 56.216 1.00 90.25 319 TYR A N 1
ATOM 2524 C CA . TYR A 1 319 ? -31.835 0.451 56.195 1.00 90.25 319 TYR A CA 1
ATOM 2525 C C . TYR A 1 319 ? -31.581 -0.878 55.472 1.00 90.25 319 TYR A C 1
ATOM 2527 O O . TYR A 1 319 ? -30.612 -1.011 54.722 1.00 90.25 319 TYR A O 1
ATOM 2535 N N . TYR A 1 320 ? -32.482 -1.852 55.623 1.00 92.50 320 TYR A N 1
ATOM 2536 C CA . TYR A 1 320 ? -32.414 -3.108 54.878 1.00 92.50 320 TYR A CA 1
ATOM 2537 C C . TYR A 1 320 ? -32.520 -2.902 53.357 1.00 92.50 320 TYR A C 1
ATOM 2539 O O . TYR A 1 320 ? -31.726 -3.469 52.603 1.00 92.50 320 TYR A O 1
ATOM 2547 N N . GLN A 1 321 ? -33.449 -2.062 52.889 1.00 90.62 321 GLN A N 1
ATOM 2548 C CA . GLN A 1 321 ? -33.590 -1.760 51.459 1.00 90.62 321 GLN A CA 1
ATOM 2549 C C . GLN A 1 321 ? -32.341 -1.075 50.884 1.00 90.62 321 GLN A C 1
ATOM 2551 O O . GLN A 1 321 ? -31.892 -1.425 49.788 1.00 90.62 321 GLN A O 1
ATOM 2556 N N . GLU A 1 322 ? -31.737 -0.144 51.627 1.00 90.81 322 GLU A N 1
ATOM 2557 C CA . GLU A 1 322 ? -30.468 0.479 51.234 1.00 90.81 322 GLU A CA 1
ATOM 2558 C C . GLU A 1 322 ? -29.332 -0.549 51.159 1.00 90.81 322 GLU A C 1
ATOM 2560 O O . GLU A 1 322 ? -28.545 -0.549 50.206 1.00 90.81 322 GLU A O 1
ATOM 2565 N N . ALA A 1 323 ? -29.270 -1.478 52.116 1.00 92.69 323 ALA A N 1
ATOM 2566 C CA . ALA A 1 323 ? -28.290 -2.554 52.094 1.00 92.69 323 ALA A CA 1
ATOM 2567 C C . ALA A 1 323 ? -28.434 -3.457 50.859 1.00 92.69 323 ALA A C 1
ATOM 2569 O O . ALA A 1 323 ? -27.428 -3.815 50.239 1.00 92.69 323 ALA A O 1
ATOM 2570 N N . GLU A 1 324 ? -29.662 -3.797 50.454 1.00 90.69 324 GLU A N 1
ATOM 2571 C CA . GLU A 1 324 ? -29.909 -4.569 49.231 1.00 90.69 324 GLU A CA 1
ATOM 2572 C C . GLU A 1 324 ? -29.484 -3.812 47.964 1.00 90.69 324 GLU A C 1
ATOM 2574 O O . GLU A 1 324 ? -28.946 -4.420 47.030 1.00 90.69 324 GLU A O 1
ATOM 2579 N N . ALA A 1 325 ? -29.684 -2.492 47.922 1.00 89.75 325 ALA A N 1
ATOM 2580 C CA . ALA A 1 325 ? -29.235 -1.654 46.812 1.00 89.75 325 ALA A CA 1
ATOM 2581 C C . ALA A 1 325 ? -27.699 -1.636 46.709 1.00 89.75 325 ALA A C 1
ATOM 2583 O O . ALA A 1 325 ? -27.145 -1.932 45.645 1.00 89.75 325 ALA A O 1
ATOM 2584 N N . PHE A 1 326 ? -26.998 -1.399 47.824 1.00 89.75 326 PHE A N 1
ATOM 2585 C CA . PHE A 1 326 ? -25.533 -1.475 47.865 1.00 89.75 326 PHE A CA 1
ATOM 2586 C C . PHE A 1 326 ? -25.016 -2.874 47.511 1.00 89.75 326 PHE A C 1
ATOM 2588 O O . PHE A 1 326 ? -24.009 -3.003 46.809 1.00 89.75 326 PHE A O 1
ATOM 2595 N N . PHE A 1 327 ? -25.717 -3.932 47.928 1.00 87.50 327 PHE A N 1
ATOM 2596 C CA . PHE A 1 327 ? -25.359 -5.300 47.569 1.00 87.50 327 PHE A CA 1
ATOM 2597 C C . PHE A 1 327 ? -25.434 -5.554 46.060 1.00 87.50 327 PHE A C 1
ATOM 2599 O O . PHE A 1 327 ? -24.494 -6.117 45.491 1.00 87.50 327 PHE A O 1
ATOM 2606 N N . LYS A 1 328 ? -26.508 -5.111 45.392 1.00 88.12 328 LYS A N 1
ATOM 2607 C CA . LYS A 1 328 ? -26.651 -5.221 43.927 1.00 88.12 328 LYS A CA 1
ATOM 2608 C C . LYS A 1 328 ? -25.520 -4.497 43.191 1.00 88.12 328 LYS A C 1
ATOM 2610 O O . LYS A 1 328 ? -25.015 -5.015 42.195 1.00 88.12 328 LYS A O 1
ATOM 2615 N N . ASN A 1 329 ? -25.049 -3.381 43.747 1.00 90.06 329 ASN A N 1
ATOM 2616 C CA . ASN A 1 329 ? -23.913 -2.610 43.234 1.00 90.06 329 ASN A CA 1
ATOM 2617 C C . ASN A 1 329 ? -22.536 -3.182 43.629 1.00 90.06 329 ASN A C 1
ATOM 2619 O O . ASN A 1 329 ? -21.507 -2.617 43.265 1.00 90.06 329 ASN A O 1
ATOM 2623 N N . LYS A 1 330 ? -22.488 -4.324 44.334 1.00 91.06 330 LYS A N 1
ATOM 2624 C CA . LYS A 1 330 ? -21.266 -4.977 44.849 1.00 91.06 330 LYS A CA 1
ATOM 2625 C C . LYS A 1 330 ? -20.486 -4.134 45.874 1.00 91.06 330 LYS A C 1
ATOM 2627 O O . LYS A 1 330 ? -19.319 -4.417 46.146 1.00 91.06 330 LYS A O 1
ATOM 2632 N N . GLU A 1 331 ? -21.125 -3.145 46.499 1.00 91.81 331 GLU A N 1
ATOM 2633 C CA . GLU A 1 331 ? -20.560 -2.295 47.556 1.00 91.81 331 GLU A CA 1
ATOM 2634 C C . GLU A 1 331 ? -20.747 -2.935 48.945 1.00 91.81 331 GLU A C 1
ATOM 2636 O O . GLU A 1 331 ? -21.411 -2.398 49.833 1.00 91.81 331 GLU A O 1
ATOM 2641 N N . TYR A 1 332 ? -20.158 -4.118 49.147 1.00 89.44 332 TYR A N 1
ATOM 2642 C CA . TYR A 1 332 ? -20.460 -4.986 50.296 1.00 89.44 332 TYR A CA 1
ATOM 2643 C C . TYR A 1 332 ? -20.207 -4.353 51.674 1.00 89.44 332 TYR A C 1
ATOM 2645 O O . TYR A 1 332 ? -20.960 -4.616 52.605 1.00 89.44 332 TYR A O 1
ATOM 2653 N N . TYR A 1 333 ? -19.179 -3.511 51.831 1.00 91.00 333 TYR A N 1
ATOM 2654 C CA . TYR A 1 333 ? -18.889 -2.868 53.121 1.00 91.00 333 TYR A CA 1
ATOM 2655 C C . TYR A 1 333 ? -19.948 -1.834 53.522 1.00 91.00 333 TYR A C 1
ATOM 2657 O O . TYR A 1 333 ? -20.312 -1.772 54.692 1.00 91.00 333 TYR A O 1
ATOM 2665 N N . LYS A 1 334 ? -20.481 -1.064 52.562 1.00 90.00 334 LYS A N 1
ATOM 2666 C CA . LYS A 1 334 ? -21.583 -0.124 52.823 1.00 90.00 334 LYS A CA 1
ATOM 2667 C C . LYS A 1 334 ? -22.878 -0.872 53.128 1.00 90.00 334 LYS A C 1
ATOM 2669 O O . LYS A 1 334 ? -23.580 -0.504 54.060 1.00 90.00 334 LYS A O 1
ATOM 2674 N N . ALA A 1 335 ? -23.144 -1.964 52.404 1.00 93.31 335 ALA A N 1
ATOM 2675 C CA . ALA A 1 335 ? -24.290 -2.831 52.679 1.00 93.31 335 ALA A CA 1
ATOM 2676 C C . ALA A 1 335 ? -24.253 -3.404 54.107 1.00 93.31 335 ALA A C 1
ATOM 2678 O O . ALA A 1 335 ? -25.273 -3.428 54.787 1.00 93.31 335 ALA A O 1
ATOM 2679 N N . ILE A 1 336 ? -23.072 -3.823 54.581 1.00 95.62 336 ILE A N 1
ATOM 2680 C CA . ILE A 1 336 ? -22.887 -4.320 55.952 1.00 95.62 336 ILE A CA 1
ATOM 2681 C C . ILE A 1 336 ? -23.192 -3.232 56.987 1.00 95.62 336 ILE A C 1
ATOM 2683 O O . ILE A 1 336 ? -23.918 -3.516 57.930 1.00 95.62 336 ILE A O 1
ATOM 2687 N N . GLN A 1 337 ? -22.707 -1.999 56.798 1.00 93.75 337 GLN A N 1
ATOM 2688 C CA . GLN A 1 337 ? -22.986 -0.895 57.729 1.00 93.75 337 GLN A CA 1
ATOM 2689 C C . GLN A 1 337 ? -24.489 -0.614 57.858 1.00 93.75 337 GLN A C 1
ATOM 2691 O O . GLN A 1 337 ? -24.984 -0.447 58.968 1.00 93.75 337 GLN A O 1
ATOM 2696 N N . GLN A 1 338 ? -25.227 -0.614 56.742 1.00 94.75 338 GLN A N 1
ATOM 2697 C CA . GLN A 1 338 ? -26.680 -0.419 56.782 1.00 94.75 338 GLN A CA 1
ATOM 2698 C C . GLN A 1 338 ? -27.404 -1.600 57.448 1.00 94.75 338 GLN A C 1
ATOM 2700 O O . GLN A 1 338 ? -28.323 -1.399 58.236 1.00 94.75 338 GLN A O 1
ATOM 2705 N N . LEU A 1 339 ? -26.959 -2.839 57.210 1.00 94.75 339 LEU A N 1
ATOM 2706 C CA . LEU A 1 339 ? -27.509 -4.013 57.900 1.00 94.75 339 LEU A CA 1
ATOM 2707 C C . LEU A 1 339 ? -27.250 -3.994 59.407 1.00 94.75 339 LEU A C 1
ATOM 2709 O O . LEU A 1 339 ? -28.108 -4.437 60.162 1.00 94.75 339 LEU A O 1
ATOM 2713 N N . GLU A 1 340 ? -26.097 -3.495 59.854 1.00 95.25 340 GLU A N 1
ATOM 2714 C CA . GLU A 1 340 ? -25.791 -3.363 61.282 1.00 95.25 340 GLU A CA 1
ATOM 2715 C C . GLU A 1 340 ? -26.755 -2.378 61.967 1.00 95.25 340 GLU A C 1
ATOM 2717 O O . GLU A 1 340 ? -27.274 -2.702 63.033 1.00 95.25 340 GLU A O 1
ATOM 2722 N N . LEU A 1 341 ? -27.098 -1.259 61.314 1.00 93.31 341 LEU A N 1
ATOM 2723 C CA . LEU A 1 341 ? -28.127 -0.325 61.798 1.00 93.31 341 LEU A CA 1
ATOM 2724 C C . LEU A 1 341 ? -29.532 -0.950 61.806 1.00 93.31 341 LEU A C 1
ATOM 2726 O O . LEU A 1 341 ? -30.285 -0.779 62.763 1.00 93.31 341 LEU A O 1
ATOM 2730 N N . ALA A 1 342 ? -29.890 -1.714 60.768 1.00 93.12 342 ALA A N 1
ATOM 2731 C CA . ALA A 1 342 ? -31.171 -2.423 60.719 1.00 93.12 342 ALA A CA 1
ATOM 2732 C C . ALA A 1 342 ? -31.306 -3.445 61.865 1.00 93.12 342 ALA A C 1
ATOM 2734 O O . ALA A 1 342 ? -32.360 -3.553 62.491 1.00 93.12 342 ALA A O 1
ATOM 2735 N N . ILE A 1 343 ? -30.222 -4.168 62.166 1.00 95.12 343 ILE A N 1
ATOM 2736 C CA . ILE A 1 343 ? -30.154 -5.146 63.258 1.00 95.12 343 ILE A CA 1
ATOM 2737 C C . ILE A 1 343 ? -30.231 -4.468 64.629 1.00 95.12 343 ILE A C 1
ATOM 2739 O O . ILE A 1 343 ? -30.862 -5.014 65.530 1.00 95.12 343 ILE A O 1
ATOM 2743 N N . GLU A 1 344 ? -29.613 -3.299 64.800 1.00 93.44 344 GLU A N 1
ATOM 2744 C CA . GLU A 1 344 ? -29.695 -2.536 66.051 1.00 93.44 344 GLU A CA 1
ATOM 2745 C C . GLU A 1 344 ? -31.144 -2.141 66.380 1.00 93.44 344 GLU A C 1
ATOM 2747 O O . GLU A 1 344 ? -31.559 -2.219 67.536 1.00 93.44 344 GLU A O 1
ATOM 2752 N N . LEU A 1 345 ? -31.929 -1.788 65.357 1.00 87.00 345 LEU A N 1
ATOM 2753 C CA . LEU A 1 345 ? -33.323 -1.369 65.509 1.00 87.00 345 LEU A CA 1
ATOM 2754 C C . LEU A 1 345 ? -34.310 -2.538 65.645 1.00 87.00 345 LEU A C 1
ATOM 2756 O O . LEU A 1 345 ? -35.201 -2.477 66.492 1.00 87.00 345 LEU A O 1
ATOM 2760 N N . SER A 1 346 ? -34.140 -3.607 64.860 1.00 90.06 346 SER A N 1
ATOM 2761 C CA . SER A 1 346 ? -35.003 -4.799 64.909 1.00 90.06 346 SER A CA 1
ATOM 2762 C C . SER A 1 346 ? -34.155 -6.085 64.990 1.00 90.06 346 SER A C 1
ATOM 2764 O O . SER A 1 346 ? -34.046 -6.839 64.018 1.00 90.06 346 SER A O 1
ATOM 2766 N N . PRO A 1 347 ? -33.582 -6.414 66.167 1.00 91.69 347 PRO A N 1
ATOM 2767 C CA . PRO A 1 347 ? -32.635 -7.529 66.340 1.00 91.69 347 PRO A CA 1
ATOM 2768 C C . PRO A 1 347 ? -33.264 -8.925 66.226 1.00 91.69 347 PRO A C 1
ATOM 2770 O O . PRO A 1 347 ? -32.573 -9.935 66.325 1.00 91.69 347 PRO A O 1
ATOM 2773 N N . LYS A 1 348 ? -34.586 -9.012 66.058 1.00 90.00 348 LYS A N 1
ATOM 2774 C CA . LYS A 1 348 ? -35.321 -10.275 65.892 1.00 90.00 348 LYS A CA 1
ATOM 2775 C C . LYS A 1 348 ? -35.749 -10.534 64.448 1.00 90.00 348 LYS A C 1
ATOM 2777 O O . LYS A 1 348 ? -36.479 -11.488 64.206 1.00 90.00 348 LYS A O 1
ATOM 2782 N N . GLU A 1 349 ? -35.307 -9.718 63.495 1.00 91.88 349 GLU A N 1
ATOM 2783 C CA . GLU A 1 349 ? -35.597 -9.936 62.080 1.00 91.88 349 GLU A CA 1
ATOM 2784 C C . GLU A 1 349 ? -34.550 -10.870 61.450 1.00 91.88 349 GLU A C 1
ATOM 2786 O O . GLU A 1 349 ? -33.405 -10.495 61.182 1.00 91.88 349 GLU A O 1
ATOM 2791 N N . GLN A 1 350 ? -34.953 -12.120 61.204 1.00 93.25 350 GLN A N 1
ATOM 2792 C CA . GLN A 1 350 ? -34.092 -13.181 60.672 1.00 93.25 350 GLN A CA 1
ATOM 2793 C C . GLN A 1 350 ? -33.444 -12.805 59.333 1.00 93.25 350 GLN A C 1
ATOM 2795 O O . GLN A 1 350 ? -32.283 -13.161 59.085 1.00 93.25 350 GLN A O 1
ATOM 2800 N N . ARG A 1 351 ? -34.164 -12.079 58.468 1.00 92.31 351 ARG A N 1
ATOM 2801 C CA . ARG A 1 351 ? -33.686 -11.720 57.125 1.00 92.31 351 ARG A CA 1
ATOM 2802 C C . ARG A 1 351 ? -32.412 -10.887 57.172 1.00 92.31 351 ARG A C 1
ATOM 2804 O O . ARG A 1 351 ? -31.517 -11.105 56.354 1.00 92.31 351 ARG A O 1
ATOM 2811 N N . PHE A 1 352 ? -32.281 -9.986 58.146 1.00 94.50 352 PHE A N 1
ATOM 2812 C CA . PHE A 1 352 ? -31.124 -9.093 58.241 1.00 94.50 352 PHE A CA 1
ATOM 2813 C C . PHE A 1 352 ? -29.839 -9.886 58.486 1.00 94.50 352 PHE A C 1
ATOM 2815 O O . PHE A 1 352 ? -28.853 -9.737 57.762 1.00 94.50 352 PHE A O 1
ATOM 2822 N N . TYR A 1 353 ? -29.879 -10.826 59.429 1.00 94.81 353 TYR A N 1
ATOM 2823 C CA . TYR A 1 353 ? -28.763 -11.726 59.708 1.00 94.81 353 TYR A CA 1
ATOM 2824 C C . TYR A 1 353 ? -28.461 -12.668 58.534 1.00 94.81 353 TYR A C 1
ATOM 2826 O O . TYR A 1 353 ? -27.293 -12.960 58.256 1.00 94.81 353 TYR A O 1
ATOM 2834 N N . PHE A 1 354 ? -29.487 -13.116 57.801 1.00 93.69 354 PHE A N 1
ATOM 2835 C CA . PHE A 1 354 ? -29.299 -13.982 56.637 1.00 93.69 354 PHE A CA 1
ATOM 2836 C C . PHE A 1 354 ? -28.571 -13.270 55.488 1.00 93.69 354 PHE A C 1
ATOM 2838 O O . PHE A 1 354 ? -27.626 -13.808 54.891 1.00 93.69 354 PHE A O 1
ATOM 2845 N N . VAL A 1 355 ? -28.986 -12.040 55.186 1.00 92.75 355 VAL A N 1
ATOM 2846 C CA . VAL A 1 355 ? -28.343 -11.209 54.166 1.00 92.75 355 VAL A CA 1
ATOM 2847 C C . VAL A 1 355 ? -26.935 -10.823 54.617 1.00 92.75 355 VAL A C 1
ATOM 2849 O O . VAL A 1 355 ? -26.000 -10.972 53.832 1.00 92.75 355 VAL A O 1
ATOM 2852 N N . LEU A 1 356 ? -26.737 -10.467 55.890 1.00 95.12 356 LEU A N 1
ATOM 2853 C CA . LEU A 1 356 ? -25.417 -10.180 56.458 1.00 95.12 356 LEU A CA 1
ATOM 2854 C C . LEU A 1 356 ? -24.444 -11.364 56.306 1.00 95.12 356 LEU A C 1
ATOM 2856 O O . LEU A 1 356 ? -23.306 -11.182 55.864 1.00 95.12 356 LEU A O 1
ATOM 2860 N N . GLY A 1 357 ? -24.902 -12.590 56.585 1.00 93.69 357 GLY A N 1
ATOM 2861 C CA . GLY A 1 357 ? -24.114 -13.805 56.360 1.00 93.69 357 GLY A CA 1
ATOM 2862 C C . GLY A 1 357 ? -23.721 -13.981 54.892 1.00 93.69 357 GLY A C 1
ATOM 2863 O O . GLY A 1 357 ? -22.563 -14.259 54.574 1.00 93.69 357 GLY A O 1
ATOM 2864 N N . SER A 1 358 ? -24.655 -13.699 53.983 1.00 91.94 358 SER A N 1
ATOM 2865 C CA . SER A 1 358 ? -24.415 -13.738 52.538 1.00 91.94 358 SER A CA 1
ATOM 2866 C C . SER A 1 358 ? -23.391 -12.690 52.082 1.00 91.94 358 SER A C 1
ATOM 2868 O O . SER A 1 358 ? -22.542 -12.998 51.240 1.00 91.94 358 SER A O 1
ATOM 2870 N N . MET A 1 359 ? -23.410 -11.482 52.661 1.00 92.88 359 MET A N 1
ATOM 2871 C CA . MET A 1 359 ? -22.416 -10.433 52.388 1.00 92.88 359 MET A CA 1
ATOM 2872 C C . MET A 1 359 ? -21.016 -10.864 52.820 1.00 92.88 359 MET A C 1
ATOM 2874 O O . MET A 1 359 ? -20.067 -10.802 52.034 1.00 92.88 359 MET A O 1
ATOM 2878 N N . TYR A 1 360 ? -20.881 -11.349 54.058 1.00 94.44 360 TYR A N 1
ATOM 2879 C CA . TYR A 1 360 ? -19.598 -11.815 54.576 1.00 94.44 360 TYR A CA 1
ATOM 2880 C C . TYR A 1 360 ? -19.052 -13.001 53.777 1.00 94.44 360 TYR A C 1
ATOM 2882 O O . TYR A 1 360 ? -17.848 -13.059 53.522 1.00 94.44 360 TYR A O 1
ATOM 2890 N N . TYR A 1 361 ? -19.925 -13.895 53.304 1.00 91.31 361 TYR A N 1
ATOM 2891 C CA . TYR A 1 361 ? -19.532 -15.005 52.442 1.00 91.31 361 TYR A CA 1
ATOM 2892 C C . TYR A 1 361 ? -18.967 -14.513 51.100 1.00 91.31 361 TYR A C 1
ATOM 2894 O O . TYR A 1 361 ? -17.922 -14.985 50.652 1.00 91.31 361 TYR A O 1
ATOM 2902 N N . LYS A 1 362 ? -19.590 -13.498 50.478 1.00 91.94 362 LYS A N 1
ATOM 2903 C CA . LYS A 1 362 ? -19.072 -12.861 49.250 1.00 91.94 362 LYS A CA 1
ATOM 2904 C C . LYS A 1 362 ? -17.731 -12.159 49.464 1.00 91.94 362 LYS A C 1
ATOM 2906 O O . LYS A 1 362 ? -16.884 -12.197 48.573 1.00 91.94 362 LYS A O 1
ATOM 2911 N N . LEU A 1 363 ? -17.512 -11.590 50.649 1.00 93.88 363 LEU A N 1
ATOM 2912 C CA . LEU A 1 363 ? -16.228 -11.022 51.075 1.00 93.88 363 LEU A CA 1
ATOM 2913 C C . LEU A 1 363 ? -15.191 -12.078 51.501 1.00 93.88 363 LEU A C 1
ATOM 2915 O O . LEU A 1 363 ? -14.104 -11.711 51.946 1.00 93.88 363 LEU A O 1
ATOM 2919 N N . LYS A 1 364 ? -15.495 -13.377 51.362 1.00 93.81 364 LYS A N 1
ATOM 2920 C CA . LYS A 1 364 ? -14.644 -14.506 51.781 1.00 93.81 364 LYS A CA 1
ATOM 2921 C C . LYS A 1 364 ? -14.328 -14.527 53.283 1.00 93.81 364 LYS A C 1
ATOM 2923 O O . LYS A 1 364 ? -13.359 -15.153 53.705 1.00 93.81 364 LYS A O 1
ATOM 2928 N N . ASN A 1 365 ? -15.149 -13.876 54.108 1.00 94.25 365 ASN A N 1
ATOM 2929 C CA . ASN A 1 365 ? -15.064 -13.965 55.562 1.00 94.25 365 ASN A CA 1
ATOM 2930 C C . ASN A 1 365 ? -16.023 -15.045 56.073 1.00 94.25 365 ASN A C 1
ATOM 2932 O O . ASN A 1 365 ? -17.079 -14.758 56.638 1.00 94.25 365 ASN A O 1
ATOM 2936 N N . GLU A 1 366 ? -15.650 -16.304 55.850 1.00 92.00 366 GLU A N 1
ATOM 2937 C CA . GLU A 1 366 ? -16.493 -17.462 56.162 1.00 92.00 366 GLU A CA 1
ATOM 2938 C C . GLU A 1 366 ? -16.863 -17.537 57.646 1.00 92.00 366 GLU A C 1
ATOM 2940 O O . GLU A 1 366 ? -18.010 -17.821 57.980 1.00 92.00 366 GLU A O 1
ATOM 2945 N N . LYS A 1 367 ? -15.932 -17.196 58.547 1.00 93.88 367 LYS A N 1
ATOM 2946 C CA . LYS A 1 367 ? -16.182 -17.209 59.994 1.00 93.88 367 LYS A CA 1
ATOM 2947 C C . LYS A 1 367 ? -17.350 -16.296 60.378 1.00 93.88 367 LYS A C 1
ATOM 2949 O O . LYS A 1 367 ? -18.243 -16.719 61.106 1.00 93.88 367 LYS A O 1
ATOM 2954 N N . LYS A 1 368 ? -17.356 -15.049 59.892 1.00 93.88 368 LYS A N 1
ATOM 2955 C CA . LYS A 1 368 ? -18.468 -14.122 60.152 1.00 93.88 368 LYS A CA 1
ATOM 2956 C C . LYS A 1 368 ? -19.737 -14.541 59.412 1.00 93.88 368 LYS A C 1
ATOM 2958 O O . LYS A 1 368 ? -20.815 -14.435 59.981 1.00 93.88 368 LYS A O 1
ATOM 2963 N N . ALA A 1 369 ? -19.604 -15.067 58.195 1.00 94.94 369 ALA A N 1
ATOM 2964 C CA . ALA A 1 369 ? -20.738 -15.531 57.403 1.00 94.94 369 ALA A CA 1
ATOM 2965 C C . ALA A 1 369 ? -21.543 -16.624 58.116 1.00 94.94 369 ALA A C 1
ATOM 2967 O O . ALA A 1 369 ? -22.750 -16.482 58.303 1.00 94.94 369 ALA A O 1
ATOM 2968 N N . PHE A 1 370 ? -20.864 -17.686 58.564 1.00 95.00 370 PHE A N 1
ATOM 2969 C CA . PHE A 1 370 ? -21.512 -18.794 59.261 1.00 95.00 370 PHE A CA 1
ATOM 2970 C C . PHE A 1 370 ? -22.085 -18.376 60.609 1.00 95.00 370 PHE A C 1
ATOM 2972 O O . PHE A 1 370 ? -23.172 -18.830 60.953 1.00 95.00 370 PHE A O 1
ATOM 2979 N N . LYS A 1 371 ? -21.424 -17.458 61.325 1.00 94.69 371 LYS A N 1
ATOM 2980 C CA . LYS A 1 371 ? -21.971 -16.899 62.561 1.00 94.69 371 LYS A CA 1
ATOM 2981 C C . LYS A 1 371 ? -23.272 -16.125 62.318 1.00 94.69 371 LYS A C 1
ATOM 2983 O O . LYS A 1 371 ? -24.261 -16.369 62.996 1.00 94.69 371 LYS A O 1
ATOM 2988 N N . SER A 1 372 ? -23.312 -15.241 61.320 1.00 94.69 372 SER A N 1
ATOM 2989 C CA . SER A 1 372 ? -24.531 -14.489 60.989 1.00 94.69 372 SER A CA 1
ATOM 2990 C C . SER A 1 372 ? -25.661 -15.397 60.494 1.00 94.69 372 SER A C 1
ATOM 2992 O O . SER A 1 372 ? -26.802 -15.240 60.915 1.00 94.69 372 SER A O 1
ATOM 2994 N N . TRP A 1 373 ? -25.364 -16.399 59.660 1.00 95.19 373 TRP A N 1
ATOM 2995 C CA . TRP A 1 373 ? -26.370 -17.385 59.255 1.00 95.19 373 TRP A CA 1
ATOM 2996 C C . TRP A 1 373 ? -26.860 -18.262 60.413 1.00 95.19 373 TRP A C 1
ATOM 2998 O O . TRP A 1 373 ? -28.024 -18.658 60.411 1.00 95.19 373 TRP A O 1
ATOM 3008 N N . ALA A 1 374 ? -26.008 -18.556 61.397 1.00 94.56 374 ALA A N 1
ATOM 3009 C CA . ALA A 1 374 ? -26.401 -19.265 62.610 1.00 94.56 374 ALA A CA 1
ATOM 3010 C C . ALA A 1 374 ? -27.362 -18.436 63.469 1.00 94.56 374 ALA A C 1
ATOM 3012 O O . ALA A 1 374 ? -28.375 -18.976 63.906 1.00 94.56 374 ALA A O 1
ATOM 3013 N N . GLU A 1 375 ? -27.107 -17.137 63.646 1.00 94.50 375 GLU A N 1
ATOM 3014 C CA . GLU A 1 375 ? -28.044 -16.228 64.324 1.00 94.50 375 GLU A CA 1
ATOM 3015 C C . GLU A 1 375 ? -29.387 -16.151 63.592 1.00 94.50 375 GLU A C 1
ATOM 3017 O O . GLU A 1 375 ? -30.434 -16.359 64.201 1.00 94.50 375 GLU A O 1
ATOM 3022 N N . ALA A 1 376 ? -29.364 -15.992 62.266 1.00 93.62 376 ALA A N 1
ATOM 3023 C CA . ALA A 1 376 ? -30.576 -16.039 61.451 1.00 93.62 376 ALA A CA 1
ATOM 3024 C C . ALA A 1 376 ? -31.366 -17.344 61.686 1.00 93.62 376 ALA A C 1
ATOM 3026 O O . ALA A 1 376 ? -32.581 -17.324 61.862 1.00 93.62 376 ALA A O 1
ATOM 3027 N N . TYR A 1 377 ? -30.673 -18.486 61.726 1.00 93.19 377 TYR A N 1
ATOM 3028 C CA . TYR A 1 377 ? -31.307 -19.790 61.917 1.00 93.19 377 TYR A CA 1
ATOM 3029 C C . TYR A 1 377 ? -31.884 -19.965 63.326 1.00 93.19 377 TYR A C 1
ATOM 3031 O O . TYR A 1 377 ? -32.895 -20.640 63.485 1.00 93.19 377 TYR A O 1
ATOM 3039 N N . LYS A 1 378 ? -31.267 -19.373 64.357 1.00 92.44 378 LYS A N 1
ATOM 3040 C CA . LYS A 1 378 ? -31.813 -19.389 65.725 1.00 92.44 378 LYS A CA 1
ATOM 3041 C C . LYS A 1 378 ? -33.117 -18.596 65.828 1.00 92.44 378 LYS A C 1
ATOM 3043 O O . LYS A 1 378 ? -33.983 -18.996 66.600 1.00 92.44 378 LYS A O 1
ATOM 3048 N N . ILE A 1 379 ? -33.237 -17.499 65.075 1.00 92.81 379 ILE A N 1
ATOM 3049 C CA . ILE A 1 379 ? -34.423 -16.633 65.071 1.00 92.81 379 ILE A CA 1
ATOM 3050 C C . ILE A 1 379 ? -35.598 -17.325 64.368 1.00 92.81 379 ILE A C 1
ATOM 3052 O O . ILE A 1 379 ? -36.660 -17.466 64.967 1.00 92.81 379 ILE A O 1
ATOM 3056 N N . ASP A 1 380 ? -35.406 -17.789 63.129 1.00 90.69 380 ASP A N 1
ATOM 3057 C CA . ASP A 1 380 ? -36.418 -18.563 62.397 1.00 90.69 380 ASP A CA 1
ATOM 3058 C C . ASP A 1 380 ? -35.780 -19.742 61.636 1.00 90.69 380 ASP A C 1
ATOM 3060 O O . ASP A 1 380 ? -35.309 -19.586 60.504 1.00 90.69 380 ASP A O 1
ATOM 3064 N N . PRO A 1 381 ? -35.805 -20.954 62.221 1.00 85.50 381 PRO A N 1
ATOM 3065 C CA . PRO A 1 381 ? -35.304 -22.168 61.579 1.00 85.50 381 PRO A CA 1
ATOM 3066 C C . PRO A 1 381 ? -36.114 -22.616 60.353 1.00 85.50 381 PRO A C 1
ATOM 3068 O O . PRO A 1 381 ? -35.646 -23.456 59.583 1.00 85.50 381 PRO A O 1
ATOM 3071 N N . THR A 1 382 ? -37.349 -22.127 60.197 1.00 84.00 382 THR A N 1
ATOM 3072 C CA . THR A 1 382 ? -38.307 -22.588 59.178 1.00 84.00 382 THR A CA 1
ATOM 3073 C C . THR A 1 382 ? -38.305 -21.737 57.911 1.00 84.00 382 THR A C 1
ATOM 3075 O O . THR A 1 382 ? -38.946 -22.106 56.922 1.00 84.00 382 THR A O 1
ATOM 3078 N N . SER A 1 383 ? -37.539 -20.640 57.907 1.00 82.50 383 SER A N 1
ATOM 3079 C CA . SER A 1 383 ? -37.428 -19.735 56.769 1.00 82.50 383 SER A CA 1
ATOM 3080 C C . SER A 1 383 ? -37.033 -20.471 55.482 1.00 82.50 383 SER A C 1
ATOM 3082 O O . SER A 1 383 ? -36.085 -21.265 55.423 1.00 82.50 383 SER A O 1
ATOM 3084 N N . SER A 1 384 ? -37.760 -20.165 54.402 1.00 82.94 384 SER A N 1
ATOM 3085 C CA . SER A 1 384 ? -37.542 -20.757 53.076 1.00 82.94 384 SER A CA 1
ATOM 3086 C C . SER A 1 384 ? -36.144 -20.480 52.505 1.00 82.94 384 SER A C 1
ATOM 3088 O O . SER A 1 384 ? -35.691 -21.188 51.600 1.00 82.94 384 SER A O 1
ATOM 3090 N N . ASP A 1 385 ? -35.437 -19.490 53.050 1.00 82.38 385 ASP A N 1
ATOM 3091 C CA . ASP A 1 385 ? -34.092 -19.117 52.625 1.00 82.38 385 ASP A CA 1
ATOM 3092 C C . ASP A 1 385 ? -33.061 -20.198 52.966 1.00 82.38 385 ASP A C 1
ATOM 3094 O O . ASP A 1 385 ? -32.193 -20.510 52.145 1.00 82.38 385 ASP A O 1
ATOM 3098 N N . PHE A 1 386 ? -33.221 -20.889 54.100 1.00 82.00 386 PHE A N 1
ATOM 3099 C CA . PHE A 1 386 ? -32.365 -22.024 54.454 1.00 82.00 386 PHE A CA 1
ATOM 3100 C C . PHE A 1 386 ? -32.605 -23.235 53.557 1.00 82.00 386 PHE A C 1
ATOM 3102 O O . PHE A 1 386 ? -31.683 -24.017 53.321 1.00 82.00 386 PHE A O 1
ATOM 3109 N N . ASN A 1 387 ? -33.808 -23.397 53.000 1.00 81.12 387 ASN A N 1
ATOM 3110 C CA . ASN A 1 387 ? -34.107 -24.509 52.099 1.00 81.12 387 ASN A CA 1
ATOM 3111 C C . ASN A 1 387 ? -33.311 -24.429 50.795 1.00 81.12 387 ASN A C 1
ATOM 3113 O O . ASN A 1 387 ? -32.885 -25.471 50.292 1.00 81.12 387 ASN A O 1
ATOM 3117 N N . LYS A 1 388 ? -33.036 -23.209 50.325 1.00 83.50 388 LYS A N 1
ATOM 3118 C CA . LYS A 1 388 ? -32.307 -22.923 49.082 1.00 83.50 388 LYS A CA 1
ATOM 3119 C C . LYS A 1 388 ? -30.787 -23.079 49.207 1.00 83.50 388 LYS A C 1
ATOM 3121 O O . LYS A 1 388 ? -30.102 -23.137 48.189 1.00 83.50 388 LYS A O 1
ATOM 3126 N N . LEU A 1 389 ? -30.244 -23.146 50.425 1.00 86.12 389 LEU A N 1
ATOM 3127 C CA . LEU A 1 389 ? -28.802 -23.297 50.628 1.00 86.12 389 LEU A CA 1
ATOM 3128 C C . LEU A 1 389 ? -28.316 -24.723 50.291 1.00 86.12 389 LEU A C 1
ATOM 3130 O O . LEU A 1 389 ? -29.028 -25.694 50.545 1.00 86.12 389 LEU A O 1
ATOM 3134 N N . PRO A 1 390 ? -27.086 -24.895 49.776 1.00 89.00 390 PRO A N 1
ATOM 3135 C CA . PRO A 1 390 ? -26.467 -26.210 49.621 1.00 89.00 390 PRO A CA 1
ATOM 3136 C C . PRO A 1 390 ? -26.347 -26.960 50.954 1.00 89.00 390 PRO A C 1
ATOM 3138 O O . PRO A 1 390 ? -26.023 -26.359 51.980 1.00 89.00 390 PRO A O 1
ATOM 3141 N N . SER A 1 391 ? -26.506 -28.289 50.940 1.00 88.31 391 SER A N 1
ATOM 3142 C CA . SER A 1 391 ? -26.434 -29.140 52.144 1.00 88.31 391 SER A CA 1
ATOM 3143 C C . SER A 1 391 ? -25.140 -28.958 52.947 1.00 88.31 391 SER A C 1
ATOM 3145 O O . SER A 1 391 ? -25.159 -29.027 54.172 1.00 88.31 391 SER A O 1
ATOM 3147 N N . VAL A 1 392 ? -24.023 -28.670 52.269 1.00 89.88 392 VAL A N 1
ATOM 3148 C CA . VAL A 1 392 ? -22.728 -28.386 52.910 1.00 89.88 392 VAL A CA 1
ATOM 3149 C C . VAL A 1 392 ? -22.800 -27.127 53.780 1.00 89.88 392 VAL A C 1
ATOM 3151 O O . VAL A 1 392 ? -22.365 -27.156 54.927 1.00 89.88 392 VAL A O 1
ATOM 3154 N N . ILE A 1 393 ? -23.407 -26.052 53.268 1.00 89.44 393 ILE A N 1
ATOM 3155 C CA . ILE A 1 393 ? -23.575 -24.790 54.002 1.00 89.44 393 ILE A CA 1
ATOM 3156 C C . ILE A 1 393 ? -24.538 -24.993 55.175 1.00 89.44 393 ILE A C 1
ATOM 3158 O O . ILE A 1 393 ? -24.234 -24.568 56.287 1.00 89.44 393 ILE A O 1
ATOM 3162 N N . LYS A 1 394 ? -25.653 -25.709 54.967 1.00 88.88 394 LYS A N 1
ATOM 3163 C CA . LYS A 1 394 ? -26.607 -26.020 56.049 1.00 88.88 394 LYS A CA 1
ATOM 3164 C C . LYS A 1 394 ? -25.939 -26.770 57.200 1.00 88.88 394 LYS A C 1
ATOM 3166 O O . LYS A 1 394 ? -26.138 -26.419 58.359 1.00 88.88 394 LYS A O 1
ATOM 3171 N N . ASN A 1 395 ? -25.122 -27.776 56.887 1.00 91.06 395 ASN A N 1
ATOM 3172 C CA . ASN A 1 395 ? -24.409 -28.549 57.899 1.00 91.06 395 ASN A CA 1
ATOM 3173 C C . ASN A 1 395 ? -23.463 -27.676 58.728 1.00 91.06 395 ASN A C 1
ATOM 3175 O O . ASN A 1 395 ? -23.359 -27.878 59.935 1.00 91.06 395 ASN A O 1
ATOM 3179 N N . GLU A 1 396 ? -22.793 -26.706 58.107 1.00 91.94 396 GLU A N 1
ATOM 3180 C CA . GLU A 1 396 ? -21.868 -25.821 58.814 1.00 91.94 396 GLU A CA 1
ATOM 3181 C C . GLU A 1 396 ? -22.600 -24.788 59.684 1.00 91.94 396 GLU A C 1
ATOM 3183 O O . GLU A 1 396 ? -22.206 -24.582 60.829 1.00 91.94 396 GLU A O 1
ATOM 3188 N N . ILE A 1 397 ? -23.732 -24.246 59.215 1.00 92.00 397 ILE A N 1
ATOM 3189 C CA . ILE A 1 397 ? -24.631 -23.416 60.039 1.00 92.00 397 ILE A CA 1
ATOM 3190 C C . ILE A 1 397 ? -25.066 -24.195 61.288 1.00 92.00 397 ILE A C 1
ATOM 3192 O O . ILE A 1 397 ? -24.938 -23.703 62.406 1.00 92.00 397 ILE A O 1
ATOM 3196 N N . LEU A 1 398 ? -25.513 -25.446 61.125 1.00 90.81 398 LEU A N 1
ATOM 3197 C CA . LEU A 1 398 ? -25.935 -26.294 62.246 1.00 90.81 398 LEU A CA 1
ATOM 3198 C C . LEU A 1 398 ? -24.794 -26.618 63.220 1.00 90.81 398 LEU A C 1
ATOM 3200 O O . LEU A 1 398 ? -25.045 -26.773 64.416 1.00 90.81 398 LEU A O 1
ATOM 3204 N N . LYS A 1 399 ? -23.550 -26.741 62.740 1.00 92.12 399 LYS A N 1
ATOM 3205 C CA . LYS A 1 399 ? -22.384 -26.884 63.623 1.00 92.12 399 LYS A CA 1
ATOM 3206 C C . LYS A 1 399 ? -22.140 -25.610 64.418 1.00 92.12 399 LYS A C 1
ATOM 3208 O O . LYS A 1 399 ? -21.901 -25.708 65.615 1.00 92.12 399 LYS A O 1
ATOM 3213 N N . GLU A 1 400 ? -22.209 -24.447 63.779 1.00 91.75 400 GLU A N 1
ATOM 3214 C CA . GLU A 1 400 ? -21.974 -23.167 64.449 1.00 91.75 400 GLU A CA 1
ATOM 3215 C C . GLU A 1 400 ? -23.042 -22.892 65.519 1.00 91.75 400 GLU A C 1
ATOM 3217 O O . GLU A 1 400 ? -22.699 -22.572 66.653 1.00 91.75 400 GLU A O 1
ATOM 3222 N N . VAL A 1 401 ? -24.317 -23.192 65.234 1.00 89.75 401 VAL A N 1
ATOM 3223 C CA . VAL A 1 401 ? -25.410 -23.144 66.227 1.00 89.75 401 VAL A CA 1
ATOM 3224 C C . VAL A 1 401 ? -25.138 -24.056 67.435 1.00 89.75 401 VAL A C 1
ATOM 3226 O O . VAL A 1 401 ? -25.501 -23.711 68.556 1.00 89.75 401 VAL A O 1
ATOM 3229 N N . LYS A 1 402 ? -24.503 -25.221 67.234 1.00 87.06 402 LYS A N 1
ATOM 3230 C CA . LYS A 1 402 ? -24.154 -26.159 68.318 1.00 87.06 402 LYS A CA 1
ATOM 3231 C C . LYS A 1 402 ? -22.939 -25.729 69.143 1.00 87.06 402 LYS A C 1
ATOM 3233 O O . LYS A 1 402 ? -22.833 -26.182 70.273 1.00 87.06 402 LYS A O 1
ATOM 3238 N N . LYS A 1 403 ? -22.028 -24.916 68.597 1.00 83.06 403 LYS A N 1
ATOM 3239 C CA . LYS A 1 403 ? -20.844 -24.417 69.325 1.00 83.06 403 LYS A CA 1
ATOM 3240 C C . LYS A 1 403 ? -21.179 -23.312 70.326 1.00 83.06 403 LYS A C 1
ATOM 3242 O O . LYS A 1 403 ? -20.393 -23.072 71.232 1.00 83.06 403 LYS A O 1
ATOM 3247 N N . GLU A 1 404 ? -22.296 -22.620 70.121 1.00 65.25 404 GLU A N 1
ATOM 3248 C CA . GLU A 1 404 ? -22.742 -21.503 70.961 1.00 65.25 404 GLU A CA 1
ATOM 3249 C C . GLU A 1 404 ? -23.825 -21.905 71.988 1.00 65.25 404 GLU A C 1
ATOM 3251 O O . GLU A 1 404 ? -24.377 -21.032 72.655 1.00 65.25 404 GLU A O 1
ATOM 3256 N N . LYS A 1 405 ? -24.131 -23.207 72.114 1.00 54.97 405 LYS A N 1
ATOM 3257 C CA . LYS A 1 405 ? -24.880 -23.796 73.240 1.00 54.97 405 LYS A CA 1
ATOM 3258 C C . LYS A 1 405 ? -23.909 -24.287 74.301 1.00 54.97 405 LYS A C 1
ATOM 3260 O O . LYS A 1 405 ? -24.262 -24.158 75.491 1.00 54.97 405 LYS A O 1
#